Protein AF-0000000077101038 (afdb_homodimer)

Solvent-accessible surface area (backbone atoms only — not comparable to full-atom values): 27058 Å² total; per-residue (Å²): 85,53,73,65,50,41,46,64,76,31,46,88,77,52,50,71,69,43,50,49,47,49,52,47,40,70,76,37,44,77,60,48,42,72,47,49,66,64,53,49,14,59,76,60,72,48,47,58,65,55,53,41,47,44,29,40,64,58,68,34,95,29,62,68,56,52,32,51,43,43,37,59,64,66,36,65,81,70,68,65,57,69,67,46,57,59,53,50,51,48,23,50,51,52,32,49,54,50,58,72,69,49,81,53,61,65,58,46,54,53,58,74,63,32,74,47,36,35,32,34,33,76,46,74,67,31,37,52,35,35,54,50,39,37,56,46,34,40,79,68,35,38,71,53,45,78,50,88,49,74,73,51,47,61,59,45,68,72,64,66,45,65,43,17,33,36,38,39,30,33,64,72,27,69,53,65,68,59,44,49,50,48,51,55,39,46,75,52,46,30,42,32,40,28,42,25,40,66,74,96,31,60,36,48,70,71,26,78,41,63,46,62,33,51,63,60,70,68,40,84,34,59,89,79,51,53,40,64,72,61,49,58,58,39,48,51,45,50,48,51,41,50,47,45,44,44,51,57,50,69,75,101,86,52,74,66,51,41,47,64,76,33,45,89,76,51,49,71,68,43,49,48,46,49,52,46,42,72,75,36,44,78,60,49,42,73,48,48,67,64,54,49,14,59,76,60,72,49,48,57,62,54,53,42,48,43,29,40,64,59,68,34,94,30,62,68,55,52,32,51,44,42,36,58,65,66,34,66,81,71,67,64,57,70,66,44,58,58,52,51,51,47,23,51,51,54,32,52,53,51,57,74,69,49,81,53,60,65,57,47,54,50,59,73,63,32,73,47,36,36,30,35,32,77,45,75,67,30,35,52,37,35,53,49,40,38,55,46,33,40,80,68,35,38,71,54,45,79,49,89,47,73,74,52,48,62,58,46,69,72,64,64,44,65,43,17,34,36,38,40,31,32,64,72,28,68,53,65,68,60,42,52,49,49,51,54,38,46,75,51,47,29,42,31,38,28,41,26,41,65,73,95,33,61,35,49,69,71,24,77,42,63,45,63,34,51,61,59,71,66,40,82,33,57,89,78,50,54,40,63,71,61,49,58,58,39,47,53,44,52,48,51,41,50,46,43,45,45,52,55,50,69,75,100

Nearest PDB structures (foldseek):
  7en6-assembly1_A  TM=7.194E-01  e=6.329E-10  Escherichia coli
  7en6-assembly1_C  TM=7.301E-01  e=1.647E-09  Escherichia coli
  7en6-assembly1_D  TM=6.582E-01  e=4.286E-09  Escherichia coli
  3fxa-assembly1_D  TM=6.977E-01  e=1.478E-08  Listeria monocytogenes serotype 4b str. F2365
  2xhz-assembly1_B  TM=7.958E-01  e=2.327E-07  Escherichia coli

Radius of gyration: 24.0 Å; Cα contacts (8 Å, |Δi|>4): 777; chains: 2; bounding box: 49×68×60 Å

Organism: Anaerostipes caccae (strain DSM 14662 / CCUG 47493 / JCM 13470 / NCIMB 13811 / L1-92) (NCBI:txid411490)

Sequence (504 aa):
MRLETLIEENYDKLNENDLSIWNFILRHKKECQTMSIQELAKQCHVSHTTVSRFTHKLGMEGYGELKIFLKWDSREEESFDVREIERVYQDYIKTLDMMKDRDCSDVSEMLSRAGSIYVYGTGAVQKNAARELKKNLLFLDYLCNLIEGREEIKMVLEIVKEGDVFFLFSLSGENAFVNELAGRLKAKGVKIISVTKVGNNELSRLSDISLQFYAHPVLKGRFNSDVYMTAQFFVINEFLLLKGLEYGTSEEMRLETLIEENYDKLNENDLSIWNFILRHKKECQTMSIQELAKQCHVSHTTVSRFTHKLGMEGYGELKIFLKWDSREEESFDVREIERVYQDYIKTLDMMKDRDCSDVSEMLSRAGSIYVYGTGAVQKNAARELKKNLLFLDYLCNLIEGREEIKMVLEIVKEGDVFFLFSLSGENAFVNELAGRLKAKGVKIISVTKVGNNELSRLSDISLQFYAHPVLKGRFNSDVYMTAQFFVINEFLLLKGLEYGTSEE

Foldseek 3Di:
DAPVVLCVVLVVVDDPLLVLLVVVCVVPLVVLLPDDLCRSCVVSVHDSVSSQVSCVSSVHNGPVVVSVNSQVNPPDPPDQDPCLVVVVVVLLVVLLVCLVPDQCVVVLVLQVQAPAAEEEEDDDVRLVLRVVLQVLVVLLVHHYHYDNDPVVLVVCLVPDAASHEYEYEDAQLADPSVLVSLVSCVVRNYAYEYEYADDDHSNCVSHPHYHHTHKDFSDDTPPRPGDIDDCVSNVSSVSSSVSSVVSVVVVD/DAPVVLCVVLVVVDDPLLVLLVVVCVVPLVVLLPDDLCRSCVVSVHDSVSSQVSCVSSVHNGPVVVSVNSQVNPPDPPDQDPCLVVVVVVLLVVLLVCLVPDQCVVVLVLQVQAPAAEEEEDDDVRLVLRVVLQVLVVLLVHHYHYDNDPVVLVVCLVPDAASHEYEYEDAQQADPSVLVSLVSCVVRNYAYEYEYADDDHSNCVSHPHYHHTHKDFSDDTPPRPGDIDDCVSNVSSVSSSVSSVVSVVVVD

pLDDT: mean 91.44, std 10.3, range [51.22, 98.94]

InterPro domains:
  IPR000281 Helix-turn-helix protein RpiR [PF01418] (1-74)
  IPR000281 Helix-turn-helix protein RpiR [PS51071] (1-77)
  IPR001347 SIS domain [PF01380] (110-214)
  IPR001347 SIS domain [PS51464] (107-250)
  IPR009057 Homedomain-like superfamily [SSF46689] (1-76)
  IPR035472 RpiR-like, SIS domain [cd05013] (106-237)
  IPR036388 Winged helix-like DNA-binding domain superfamily [G3DSA:1.10.10.10] (2-78)
  IPR046348 SIS domain superfamily [SSF53697] (83-241)
  IPR047640 HTH-type transcriptional regulator RpiR-like [PTHR30514] (1-227)

Secondary structure (DSSP, 8-state):
--HHHHHHHTGGG--HHHHHHHHHHHHSHHHHTT--HHHHHHHHT--HHHHHHHHHHTT-SSHHHHHHHHHHHTS------THHHHHHHHHHHHHHHHHHH---HHHHHHHHT-S-EEEEESSHHHHHHHHHHHHHHHTTT---EEE-SHHHHHHHHHH--TT-EEEEE-SSS--HHHHHHHHHHHHTT-EEEEEEESS--HHHHH-SEEEEE---EEE--TTS--EE--THHHHHHHHHHHHHHHHHHHH-/--HHHHHHHTGGG--HHHHHHHHHHHHSHHHHTT--HHHHHHHHT--HHHHHHHHHHTT-SSHHHHHHHHHHHTS------THHHHHHHHHHHHHHHHHHH---HHHHHHHHT-S-EEEEESSHHHHHHHHHHHHHHHTTT---EEE-SHHHHHHHHHH--TT-EEEEE-SSS--HHHHHHHHHHHHTT-EEEEEEESS--HHHHH-SEEEEE---EEE--TTS--EE--THHHHHHHHHHHHHHHHHHHH-

Structure (mmCIF, N/CA/C/O backbone):
data_AF-0000000077101038-model_v1
#
loop_
_entity.id
_entity.type
_entity.pdbx_description
1 polymer 'Transcriptional regulator GlvR'
#
loop_
_atom_site.group_PDB
_atom_site.id
_atom_site.type_symbol
_atom_site.label_atom_id
_atom_site.label_alt_id
_atom_site.label_comp_id
_atom_site.label_asym_id
_atom_site.label_entity_id
_atom_site.label_seq_id
_atom_site.pdbx_PDB_ins_code
_atom_site.Cartn_x
_atom_site.Cartn_y
_atom_site.Cartn_z
_atom_site.occupancy
_atom_site.B_iso_or_equiv
_atom_site.auth_seq_id
_atom_site.auth_comp_id
_atom_site.auth_asym_id
_atom_site.auth_atom_id
_atom_site.pdbx_PDB_model_num
ATOM 1 N N . MET A 1 1 ? -2.064 21.969 10.656 1 53.03 1 MET A N 1
ATOM 2 C CA . MET A 1 1 ? -2.559 23.156 9.961 1 53.03 1 MET A CA 1
ATOM 3 C C . MET A 1 1 ? -4.078 23.109 9.82 1 53.03 1 MET A C 1
ATOM 5 O O . MET A 1 1 ? -4.641 22.078 9.453 1 53.03 1 MET A O 1
ATOM 9 N N . ARG A 1 2 ? -4.75 24.047 10.539 1 65.31 2 ARG A N 1
ATOM 10 C CA . ARG A 1 2 ? -6.195 24.25 10.477 1 65.31 2 ARG A CA 1
ATOM 11 C C . ARG A 1 2 ? -6.609 24.844 9.133 1 65.31 2 ARG A C 1
ATOM 13 O O . ARG A 1 2 ? -5.82 25.531 8.484 1 65.31 2 ARG A O 1
ATOM 20 N N . LEU A 1 3 ? -7.637 24.266 8.57 1 76.94 3 LEU A N 1
ATOM 21 C CA . LEU A 1 3 ? -8.148 24.781 7.305 1 76.94 3 LEU A CA 1
ATOM 22 C C . LEU A 1 3 ? -8.094 26.297 7.277 1 76.94 3 LEU A C 1
ATOM 24 O O . LEU A 1 3 ? -7.793 26.891 6.242 1 76.94 3 LEU A O 1
ATOM 28 N N . GLU A 1 4 ? -8.25 26.875 8.453 1 79.19 4 GLU A N 1
ATOM 29 C CA . GLU A 1 4 ? -8.188 28.328 8.57 1 79.19 4 GLU A CA 1
ATOM 30 C C . GLU A 1 4 ? -6.781 28.844 8.273 1 79.19 4 GLU A C 1
ATOM 32 O O . GLU A 1 4 ? -6.621 29.891 7.641 1 79.19 4 GLU A O 1
ATOM 37 N N . THR A 1 5 ? -5.828 28.094 8.727 1 79.88 5 THR A N 1
ATOM 38 C CA . THR A 1 5 ? -4.445 28.469 8.469 1 79.88 5 THR A CA 1
ATOM 39 C C . THR A 1 5 ? -4.125 28.406 6.98 1 79.88 5 THR A C 1
ATOM 41 O O . THR A 1 5 ? -3.422 29.266 6.449 1 79.88 5 THR A O 1
ATOM 44 N N . LEU A 1 6 ? -4.645 27.406 6.344 1 84.31 6 LEU A N 1
ATOM 45 C CA . LEU A 1 6 ? -4.434 27.25 4.91 1 84.31 6 LEU A CA 1
ATOM 46 C C . LEU A 1 6 ? -5.051 28.406 4.145 1 84.31 6 LEU A C 1
ATOM 48 O O . LEU A 1 6 ? -4.461 28.906 3.184 1 84.31 6 LEU A O 1
ATOM 52 N N . ILE A 1 7 ? -6.184 28.828 4.57 1 86.25 7 ILE A N 1
ATOM 53 C CA . ILE A 1 7 ? -6.875 29.938 3.938 1 86.25 7 ILE A CA 1
ATOM 54 C C . ILE A 1 7 ? -6.059 31.219 4.109 1 86.25 7 ILE A C 1
ATOM 56 O O . ILE A 1 7 ? -5.855 31.969 3.15 1 86.25 7 ILE A O 1
ATOM 60 N N . GLU A 1 8 ? -5.609 31.391 5.277 1 86.31 8 GLU A N 1
ATOM 61 C CA . GLU A 1 8 ? -4.828 32.594 5.578 1 86.31 8 GLU A CA 1
ATOM 62 C C . GLU A 1 8 ? -3.543 32.625 4.758 1 86.31 8 GLU A C 1
ATOM 64 O O . GLU A 1 8 ? -3.178 33.688 4.219 1 86.31 8 GLU A O 1
ATOM 69 N N . GLU A 1 9 ? -2.926 31.531 4.637 1 84.62 9 GLU A N 1
ATOM 70 C CA . GLU A 1 9 ? -1.641 31.438 3.953 1 84.62 9 GLU A CA 1
ATOM 71 C C . GLU A 1 9 ? -1.802 31.625 2.447 1 84.62 9 GLU A C 1
ATOM 73 O O . GLU A 1 9 ? -0.856 32 1.761 1 84.62 9 GLU A O 1
ATOM 78 N N . ASN A 1 10 ? -3 31.312 1.952 1 89.94 10 ASN A N 1
ATOM 79 C CA . ASN A 1 10 ? -3.221 31.375 0.511 1 89.94 10 ASN A CA 1
ATOM 80 C C . ASN A 1 10 ? -4.258 32.438 0.151 1 89.94 10 ASN A C 1
ATOM 82 O O . ASN A 1 10 ? -4.848 32.375 -0.93 1 89.94 10 ASN A O 1
ATOM 86 N N . TYR A 1 11 ? -4.434 33.344 1.011 1 90.25 11 TYR A N 1
ATOM 87 C CA . TYR A 1 11 ? -5.516 34.312 0.876 1 90.25 11 TYR A CA 1
ATOM 88 C C . TYR A 1 11 ? -5.367 35.125 -0.405 1 90.25 11 TYR A C 1
ATOM 90 O O . TYR A 1 11 ? -6.359 35.438 -1.08 1 90.25 11 TYR A O 1
ATOM 98 N N . ASP A 1 12 ? -4.195 35.438 -0.786 1 92 12 ASP A N 1
ATOM 99 C CA . ASP A 1 12 ? -3.914 36.281 -1.932 1 92 12 ASP A CA 1
ATOM 100 C C . ASP A 1 12 ? -4.293 35.594 -3.24 1 92 12 ASP A C 1
ATOM 102 O O . ASP A 1 12 ? -4.48 36.25 -4.266 1 92 12 ASP A O 1
ATOM 106 N N . LYS A 1 13 ? -4.363 34.312 -3.18 1 93.19 13 LYS A N 1
ATOM 107 C CA . LYS A 1 13 ? -4.672 33.531 -4.375 1 93.19 13 LYS A CA 1
ATOM 108 C C . LYS A 1 13 ? -6.18 33.344 -4.535 1 93.19 13 LYS A C 1
ATOM 110 O O . LYS A 1 13 ? -6.648 32.906 -5.582 1 93.19 13 LYS A O 1
ATOM 115 N N . LEU A 1 14 ? -6.949 33.75 -3.561 1 95.06 14 LEU A N 1
ATOM 116 C CA . LEU A 1 14 ? -8.367 33.406 -3.535 1 95.06 14 LEU A CA 1
ATOM 117 C C . LEU A 1 14 ? -9.203 34.531 -4.137 1 95.06 14 LEU A C 1
ATOM 119 O O . LEU A 1 14 ? -8.938 35.719 -3.893 1 95.06 14 LEU A O 1
ATOM 123 N N . ASN A 1 15 ? -10.094 34.156 -4.945 1 95.31 15 ASN A N 1
ATOM 124 C CA . ASN A 1 15 ? -11.031 35.125 -5.512 1 95.31 15 ASN A CA 1
ATOM 125 C C . ASN A 1 15 ? -12.367 35.094 -4.785 1 95.31 15 ASN A C 1
ATOM 127 O O . ASN A 1 15 ? -12.508 34.438 -3.746 1 95.31 15 ASN A O 1
ATOM 131 N N . GLU A 1 16 ? -13.328 35.812 -5.352 1 93.75 16 GLU A N 1
ATOM 132 C CA . GLU A 1 16 ? -14.617 35.969 -4.688 1 93.75 16 GLU A CA 1
ATOM 133 C C . GLU A 1 16 ? -15.336 34.625 -4.566 1 93.75 16 GLU A C 1
ATOM 135 O O . GLU A 1 16 ? -15.953 34.344 -3.539 1 93.75 16 GLU A O 1
ATOM 140 N N . ASN A 1 17 ? -15.273 33.875 -5.594 1 94.88 17 ASN A N 1
ATOM 141 C CA . ASN A 1 17 ? -15.891 32.562 -5.562 1 94.88 17 ASN A CA 1
ATOM 142 C C . ASN A 1 17 ? -15.25 31.656 -4.504 1 94.88 17 ASN A C 1
ATOM 144 O O . ASN A 1 17 ? -15.953 30.938 -3.787 1 94.88 17 ASN A O 1
ATOM 148 N N . ASP A 1 18 ? -13.922 31.719 -4.41 1 95.81 18 ASP A N 1
ATOM 149 C CA . ASP A 1 18 ? -13.195 30.938 -3.414 1 95.81 18 ASP A CA 1
ATOM 150 C C . ASP A 1 18 ? -13.641 31.297 -1.999 1 95.81 18 ASP A C 1
ATOM 152 O O . ASP A 1 18 ? -13.859 30.422 -1.163 1 95.81 18 ASP A O 1
ATOM 156 N N . LEU A 1 19 ? -13.789 32.594 -1.82 1 94.06 19 LEU A N 1
ATOM 157 C CA . LEU A 1 19 ? -14.172 33.094 -0.499 1 94.06 19 LEU A CA 1
ATOM 158 C C . LEU A 1 19 ? -15.602 32.688 -0.163 1 94.06 19 LEU A C 1
ATOM 160 O O . LEU A 1 19 ? -15.922 32.438 0.999 1 94.06 19 LEU A O 1
ATOM 164 N N . SER A 1 20 ? -16.375 32.625 -1.16 1 94.56 20 SER A N 1
ATOM 165 C CA . SER A 1 20 ? -17.734 32.156 -0.955 1 94.56 20 SER A CA 1
ATOM 166 C C . SER A 1 20 ? -17.766 30.688 -0.521 1 94.56 20 SER A C 1
ATOM 168 O O . SER A 1 20 ? -18.516 30.312 0.385 1 94.56 20 SER A O 1
ATOM 170 N N . ILE A 1 21 ? -17 29.844 -1.122 1 95.81 21 ILE A N 1
ATOM 171 C CA . ILE A 1 21 ? -16.875 28.422 -0.763 1 95.81 21 ILE A CA 1
ATOM 172 C C . ILE A 1 21 ? -16.391 28.297 0.676 1 95.81 21 ILE A C 1
ATOM 174 O O . ILE A 1 21 ? -16.969 27.562 1.475 1 95.81 21 ILE A O 1
ATOM 178 N N . TRP A 1 22 ? -15.398 29.141 0.94 1 92.69 22 TRP A N 1
ATOM 179 C CA . TRP A 1 22 ? -14.797 29.109 2.271 1 92.69 22 TRP A CA 1
ATOM 180 C C . TRP A 1 22 ? -15.82 29.516 3.332 1 92.69 22 TRP A C 1
ATOM 182 O O . TRP A 1 22 ? -15.93 28.875 4.375 1 92.69 22 TRP A O 1
ATOM 192 N N . ASN A 1 23 ? -16.547 30.516 3.072 1 93.06 23 ASN A N 1
ATOM 193 C CA . ASN A 1 23 ? -17.562 31 4.008 1 93.06 23 ASN A CA 1
ATOM 194 C C . ASN A 1 23 ? -18.656 29.969 4.238 1 93.06 23 ASN A C 1
ATOM 196 O O . ASN A 1 23 ? -19.125 29.797 5.363 1 93.06 23 ASN A O 1
ATOM 200 N N . PHE A 1 24 ? -18.984 29.375 3.223 1 95 24 PHE A N 1
ATOM 201 C CA . PHE A 1 24 ? -19.984 28.312 3.357 1 95 24 PHE A CA 1
ATOM 202 C C . PHE A 1 24 ? -19.453 27.172 4.227 1 95 24 PHE A C 1
ATOM 204 O O . PHE A 1 24 ? -20.141 26.719 5.137 1 95 24 PHE A O 1
ATOM 211 N N . ILE A 1 25 ? -18.234 26.734 3.924 1 91.81 25 ILE A N 1
ATOM 212 C CA . ILE A 1 25 ? -17.625 25.641 4.672 1 91.81 25 ILE A CA 1
ATOM 213 C C . ILE A 1 25 ? -17.531 26.016 6.152 1 91.81 25 ILE A C 1
ATOM 215 O O . ILE A 1 25 ? -17.828 25.188 7.023 1 91.81 25 ILE A O 1
ATOM 219 N N . LEU A 1 26 ? -17.25 27.297 6.387 1 87 26 LEU A N 1
ATOM 220 C CA . LEU A 1 26 ? -17.109 27.766 7.758 1 87 26 LEU A CA 1
ATOM 221 C C . LEU A 1 26 ? -18.422 27.703 8.508 1 87 26 LEU A C 1
ATOM 223 O O . LEU A 1 26 ? -18.453 27.375 9.703 1 87 26 LEU A O 1
ATOM 227 N N . ARG A 1 27 ? -19.438 27.938 7.816 1 89.25 27 ARG A N 1
ATOM 228 C CA . ARG A 1 27 ? -20.766 28 8.438 1 89.25 27 ARG A CA 1
ATOM 229 C C . ARG A 1 27 ? -21.406 26.625 8.5 1 89.25 27 ARG A C 1
ATOM 231 O O . ARG A 1 27 ? -22.312 26.391 9.297 1 89.25 27 ARG A O 1
ATOM 238 N N . HIS A 1 28 ? -20.969 25.75 7.648 1 89.75 28 HIS A N 1
ATOM 239 C CA . HIS A 1 28 ? -21.578 24.438 7.543 1 89.75 28 HIS A CA 1
ATOM 240 C C . HIS A 1 28 ? -20.547 23.328 7.617 1 89.75 28 HIS A C 1
ATOM 242 O O . HIS A 1 28 ? -20.547 22.406 6.793 1 89.75 28 HIS A O 1
ATOM 248 N N . LYS A 1 29 ? -19.594 23.406 8.516 1 81.44 29 LYS A N 1
ATOM 249 C CA . LYS A 1 29 ? -18.453 22.516 8.617 1 81.44 29 LYS A CA 1
ATOM 250 C C . LYS A 1 29 ? -18.906 21.062 8.75 1 81.44 29 LYS A C 1
ATOM 252 O O . LYS A 1 29 ? -18.391 20.172 8.062 1 81.44 29 LYS A O 1
ATOM 257 N N . LYS A 1 30 ? -19.891 20.844 9.586 1 79.38 30 LYS A N 1
ATOM 258 C CA . LYS A 1 30 ? -20.359 19.484 9.859 1 79.38 30 LYS A CA 1
ATOM 259 C C . LYS A 1 30 ? -20.969 18.859 8.602 1 79.38 30 LYS A C 1
ATOM 261 O O . LYS A 1 30 ? -20.656 17.703 8.273 1 79.38 30 LYS A O 1
ATOM 266 N N . GLU A 1 31 ? -21.734 19.594 7.934 1 87.19 31 GLU A N 1
ATOM 267 C CA . GLU A 1 31 ? -22.391 19.094 6.727 1 87.19 31 GLU A CA 1
ATOM 268 C C . GLU A 1 31 ? -21.375 18.844 5.617 1 87.19 31 GLU A C 1
ATOM 270 O O . GLU A 1 31 ? -21.5 17.859 4.871 1 87.19 31 GLU A O 1
ATOM 275 N N . CYS A 1 32 ? -20.406 19.688 5.555 1 88.38 32 CYS A N 1
ATOM 276 C CA . CYS A 1 32 ? -19.438 19.625 4.461 1 88.38 32 CYS A CA 1
ATOM 277 C C . CYS A 1 32 ? -18.562 18.391 4.574 1 88.38 32 CYS A C 1
ATOM 279 O O . CYS A 1 32 ? -17.953 17.953 3.59 1 88.38 32 CYS A O 1
ATOM 281 N N . GLN A 1 33 ? -18.516 17.812 5.699 1 81.81 33 GLN A N 1
ATOM 282 C CA . GLN A 1 33 ? -17.688 16.625 5.922 1 81.81 33 GLN A CA 1
ATOM 283 C C . GLN A 1 33 ? -18.203 15.453 5.102 1 81.81 33 GLN A C 1
ATOM 285 O O . GLN A 1 33 ? -17.422 14.57 4.719 1 81.81 33 GLN A O 1
ATOM 290 N N . THR A 1 34 ? -19.484 15.484 4.797 1 83.06 34 THR A N 1
ATOM 291 C CA . THR A 1 34 ? -20.078 14.336 4.121 1 83.06 34 THR A CA 1
ATOM 292 C C . THR A 1 34 ? -20.562 14.719 2.729 1 83.06 34 THR A C 1
ATOM 294 O O . THR A 1 34 ? -21.031 13.867 1.969 1 83.06 34 THR A O 1
ATOM 297 N N . MET A 1 35 ? -20.406 15.883 2.395 1 89.5 35 MET A N 1
ATOM 298 C CA . MET A 1 35 ? -20.906 16.344 1.104 1 89.5 35 MET A CA 1
ATOM 299 C C . MET A 1 35 ? -20 15.883 -0.031 1 89.5 35 MET A C 1
ATOM 301 O O . MET A 1 35 ? -18.781 15.906 0.101 1 89.5 35 MET A O 1
ATOM 305 N N . SER A 1 36 ? -20.656 15.445 -1.083 1 91.38 36 SER A N 1
ATOM 306 C CA . SER A 1 36 ? -19.891 15.25 -2.314 1 91.38 36 SER A CA 1
ATOM 307 C C . SER A 1 36 ? -19.484 16.594 -2.924 1 91.38 36 SER A C 1
ATOM 309 O O . SER A 1 36 ? -20 17.641 -2.535 1 91.38 36 SER A O 1
ATOM 311 N N . ILE A 1 37 ? -18.531 16.469 -3.844 1 93.44 37 ILE A N 1
ATOM 312 C CA . ILE A 1 37 ? -18.094 17.688 -4.508 1 93.44 37 ILE A CA 1
ATOM 313 C C . ILE A 1 37 ? -19.266 18.328 -5.25 1 93.44 37 ILE A C 1
ATOM 315 O O . ILE A 1 37 ? -19.375 19.547 -5.32 1 93.44 37 ILE A O 1
ATOM 319 N N . GLN A 1 38 ? -20.172 17.484 -5.758 1 94 38 GLN A N 1
ATOM 320 C CA . GLN A 1 38 ? -21.359 17.969 -6.461 1 94 38 GLN A CA 1
ATOM 321 C C . GLN A 1 38 ? -22.297 18.719 -5.52 1 94 38 GLN A C 1
ATOM 323 O O . GLN A 1 38 ? -22.812 19.781 -5.867 1 94 38 GLN A O 1
ATOM 328 N N . GLU A 1 39 ? -22.469 18.203 -4.379 1 95.25 39 GLU A N 1
ATOM 329 C CA . GLU A 1 39 ? -23.359 18.812 -3.395 1 95.25 39 GLU A CA 1
ATOM 330 C C . GLU A 1 39 ? -22.797 20.156 -2.918 1 95.25 39 GLU A C 1
ATOM 332 O O . GLU A 1 39 ? -23.531 21.141 -2.811 1 95.25 39 GLU A O 1
ATOM 337 N N . LEU A 1 40 ? -21.531 20.156 -2.65 1 95.75 40 LEU A N 1
ATOM 338 C CA . LEU A 1 40 ? -20.906 21.406 -2.211 1 95.75 40 LEU A CA 1
ATOM 339 C C . LEU A 1 40 ? -21.016 22.469 -3.293 1 95.75 40 LEU A C 1
ATOM 341 O O . LEU A 1 40 ? -21.328 23.625 -3 1 95.75 40 LEU A O 1
ATOM 345 N N . ALA A 1 41 ? -20.719 22.062 -4.527 1 96.31 41 ALA A N 1
ATOM 346 C CA . ALA A 1 41 ? -20.812 22.969 -5.66 1 96.31 41 ALA A CA 1
ATOM 347 C C . ALA A 1 41 ? -22.219 23.562 -5.77 1 96.31 41 ALA A C 1
ATOM 349 O O . ALA A 1 41 ? -22.375 24.766 -5.965 1 96.31 41 ALA A O 1
ATOM 350 N N . LYS A 1 42 ? -23.172 22.734 -5.633 1 96.19 42 LYS A N 1
ATOM 351 C CA . LYS A 1 42 ? -24.562 23.156 -5.715 1 96.19 42 LYS A CA 1
ATOM 352 C C . LYS A 1 42 ? -24.906 24.156 -4.605 1 96.19 42 LYS A C 1
ATOM 354 O O . LYS A 1 42 ? -25.531 25.188 -4.855 1 96.19 42 LYS A O 1
ATOM 359 N N . GLN A 1 43 ? -24.469 23.891 -3.424 1 95.25 43 GLN A N 1
ATOM 360 C CA . GLN A 1 43 ? -24.75 24.734 -2.271 1 95.25 43 GLN A CA 1
ATOM 361 C C . GLN A 1 43 ? -24.078 26.094 -2.398 1 95.25 43 GLN A C 1
ATOM 363 O O . GLN A 1 43 ? -24.609 27.109 -1.94 1 95.25 43 GLN A O 1
ATOM 368 N N . CYS A 1 44 ? -22.969 26.078 -2.994 1 96 44 CYS A N 1
ATOM 369 C CA . CYS A 1 44 ? -22.203 27.312 -3.139 1 96 44 CYS A CA 1
ATOM 370 C C . CYS A 1 44 ? -22.531 28 -4.461 1 96 44 CYS A C 1
ATOM 372 O O . CYS A 1 44 ? -21.984 29.078 -4.758 1 96 44 CYS A O 1
ATOM 374 N N . HIS A 1 45 ? -23.297 27.391 -5.297 1 95.56 45 HIS A N 1
ATOM 375 C CA . HIS A 1 45 ? -23.719 27.922 -6.594 1 95.56 45 HIS A CA 1
ATOM 376 C C . HIS A 1 45 ? -22.516 28.156 -7.504 1 95.56 45 HIS A C 1
ATOM 378 O O . HIS A 1 45 ? -22.375 29.219 -8.094 1 95.56 45 HIS A O 1
ATOM 384 N N . VAL A 1 46 ? -21.672 27.172 -7.484 1 96.25 46 VAL A N 1
ATOM 385 C CA . VAL A 1 46 ? -20.5 27.188 -8.367 1 96.25 46 VAL A CA 1
ATOM 386 C C . VAL A 1 46 ? -20.391 25.844 -9.078 1 96.25 46 VAL A C 1
ATOM 388 O O . VAL A 1 46 ? -21.172 24.922 -8.812 1 96.25 46 VAL A O 1
ATOM 391 N N . SER A 1 47 ? -19.516 25.75 -9.984 1 93.56 47 SER A N 1
ATOM 392 C CA . SER A 1 47 ? -19.281 24.5 -10.695 1 93.56 47 SER A CA 1
ATOM 393 C C . SER A 1 47 ? -18.375 23.562 -9.898 1 93.56 47 SER A C 1
ATOM 395 O O . SER A 1 47 ? -17.656 24.016 -9 1 93.56 47 SER A O 1
ATOM 397 N N . HIS A 1 48 ? -18.375 22.266 -10.305 1 93.69 48 HIS A N 1
ATOM 398 C CA . HIS A 1 48 ? -17.438 21.297 -9.734 1 93.69 48 HIS A CA 1
ATOM 399 C C . HIS A 1 48 ? -15.992 21.703 -9.992 1 93.69 48 HIS A C 1
ATOM 401 O O . HIS A 1 48 ? -15.133 21.516 -9.125 1 93.69 48 HIS A O 1
ATOM 407 N N . THR A 1 49 ? -15.828 22.312 -11.125 1 93.75 49 THR A N 1
ATOM 408 C CA . THR A 1 49 ? -14.492 22.766 -11.5 1 93.75 49 THR A CA 1
ATOM 409 C C . THR A 1 49 ? -14.016 23.875 -10.57 1 93.75 49 THR A C 1
ATOM 411 O O . THR A 1 49 ? -12.844 23.891 -10.172 1 93.75 49 THR A O 1
ATOM 414 N N . THR A 1 50 ? -14.906 24.703 -10.227 1 94.88 50 THR A N 1
ATOM 415 C CA . THR A 1 50 ? -14.578 25.812 -9.336 1 94.88 50 THR A CA 1
ATOM 416 C C . THR A 1 50 ? -14.188 25.297 -7.953 1 94.88 50 THR A C 1
ATOM 418 O O . THR A 1 50 ? -13.219 25.781 -7.355 1 94.88 50 THR A O 1
ATOM 421 N N . VAL A 1 51 ? -14.867 24.297 -7.441 1 96.06 51 VAL A N 1
ATOM 422 C CA . VAL A 1 51 ? -14.531 23.703 -6.152 1 96.06 51 VAL A CA 1
ATOM 423 C C . VAL A 1 51 ? -13.156 23.047 -6.23 1 96.06 51 VAL A C 1
ATOM 425 O O . VAL A 1 51 ? -12.352 23.172 -5.309 1 96.06 51 VAL A O 1
ATOM 428 N N . SER A 1 52 ? -12.93 22.406 -7.344 1 94.62 52 SER A N 1
ATOM 429 C CA . SER A 1 52 ? -11.641 21.75 -7.539 1 94.62 52 SER A CA 1
ATOM 430 C C . SER A 1 52 ? -10.5 22.766 -7.551 1 94.62 52 SER A C 1
ATOM 432 O O . SER A 1 52 ? -9.453 22.531 -6.945 1 94.62 52 SER A O 1
ATOM 434 N N . ARG A 1 53 ? -10.719 23.797 -8.219 1 93.94 53 ARG A N 1
ATOM 435 C CA . ARG A 1 53 ? -9.711 24.859 -8.281 1 93.94 53 ARG A CA 1
ATOM 436 C C . ARG A 1 53 ? -9.469 25.469 -6.902 1 93.94 53 ARG A C 1
ATOM 438 O O . ARG A 1 53 ? -8.328 25.781 -6.547 1 93.94 53 ARG A O 1
ATOM 445 N N . PHE A 1 54 ? -10.562 25.688 -6.184 1 94.81 54 PHE A N 1
ATOM 446 C CA . PHE A 1 54 ? -10.453 26.188 -4.816 1 94.81 54 PHE A CA 1
ATOM 447 C C . PHE A 1 54 ? -9.547 25.297 -3.984 1 94.81 54 PHE A C 1
ATOM 449 O O . PHE A 1 54 ? -8.625 25.781 -3.32 1 94.81 54 PHE A O 1
ATOM 456 N N . THR A 1 55 ? -9.742 23.953 -4.055 1 93.31 55 THR A N 1
ATOM 457 C CA . THR A 1 55 ? -8.938 23.016 -3.287 1 93.31 55 THR A CA 1
ATOM 458 C C . THR A 1 55 ? -7.48 23.078 -3.725 1 93.31 55 THR A C 1
ATOM 460 O O . THR A 1 55 ? -6.574 23.031 -2.891 1 93.31 55 THR A O 1
ATOM 463 N N . HIS A 1 56 ? -7.266 23.281 -5.031 1 91.38 56 HIS A N 1
ATOM 464 C CA . HIS A 1 56 ? -5.91 23.344 -5.562 1 91.38 56 HIS A CA 1
ATOM 465 C C . HIS A 1 56 ? -5.188 24.609 -5.109 1 91.38 56 HIS A C 1
ATOM 467 O O . HIS A 1 56 ? -3.988 24.578 -4.828 1 91.38 56 HIS A O 1
ATOM 473 N N . LYS A 1 57 ? -5.957 25.672 -5.016 1 92.06 57 LYS A N 1
ATOM 474 C CA . LYS A 1 57 ? -5.379 26.938 -4.559 1 92.06 57 LYS A CA 1
ATOM 475 C C . LYS A 1 57 ? -4.887 26.828 -3.119 1 92.06 57 LYS A C 1
ATOM 477 O O . LYS A 1 57 ? -3.961 27.531 -2.715 1 92.06 57 LYS A O 1
ATOM 482 N N . LEU A 1 58 ? -5.488 25.922 -2.418 1 89.19 58 LEU A N 1
ATOM 483 C CA . LEU A 1 58 ? -5.113 25.734 -1.023 1 89.19 58 LEU A CA 1
ATOM 484 C C . LEU A 1 58 ? -3.975 24.719 -0.905 1 89.19 58 LEU A C 1
ATOM 486 O O . LEU A 1 58 ? -3.559 24.375 0.204 1 89.19 58 LEU A O 1
ATOM 490 N N . GLY A 1 59 ? -3.516 24.188 -2.041 1 84.94 59 GLY A N 1
ATOM 491 C CA . GLY A 1 59 ? -2.391 23.266 -2.049 1 84.94 59 GLY A CA 1
ATOM 492 C C . GLY A 1 59 ? -2.812 21.812 -1.978 1 84.94 59 GLY A C 1
ATOM 493 O O . GLY A 1 59 ? -1.976 20.922 -1.789 1 84.94 59 GLY A O 1
ATOM 494 N N . MET A 1 60 ? -4.109 21.562 -2.189 1 88.44 60 MET A N 1
ATOM 495 C CA . MET A 1 60 ? -4.621 20.203 -2.115 1 88.44 60 MET A CA 1
ATOM 496 C C . MET A 1 60 ? -4.719 19.578 -3.504 1 88.44 60 MET A C 1
ATOM 498 O O . MET A 1 60 ? -4.844 20.297 -4.5 1 88.44 60 MET A O 1
ATOM 502 N N . GLU A 1 61 ? -4.578 18.281 -3.543 1 82.5 61 GLU A N 1
ATOM 503 C CA . GLU A 1 61 ? -4.629 17.594 -4.832 1 82.5 61 GLU A CA 1
ATOM 504 C C . GLU A 1 61 ? -6.07 17.359 -5.273 1 82.5 61 GLU A C 1
ATOM 506 O O . GLU A 1 61 ? -6.32 17.031 -6.438 1 82.5 61 GLU A O 1
ATOM 511 N N . GLY A 1 62 ? -6.953 17.562 -4.336 1 85.19 62 GLY A N 1
ATOM 512 C CA . GLY A 1 62 ? -8.344 17.344 -4.707 1 85.19 62 GLY A CA 1
ATOM 513 C C . GLY A 1 62 ? -9.305 17.516 -3.547 1 85.19 62 GLY A C 1
ATOM 514 O O . GLY A 1 62 ? -8.883 17.75 -2.414 1 85.19 62 GLY A O 1
ATOM 515 N N . TYR A 1 63 ? -10.594 17.406 -3.939 1 90.12 63 TYR A N 1
ATOM 516 C CA . TYR A 1 63 ? -11.68 17.594 -2.982 1 90.12 63 TYR A CA 1
ATOM 517 C C . TYR A 1 63 ? -11.586 16.578 -1.847 1 90.12 63 TYR A C 1
ATOM 519 O O . TYR A 1 63 ? -11.945 16.891 -0.705 1 90.12 63 TYR A O 1
ATOM 527 N N . GLY A 1 64 ? -11.031 15.398 -2.145 1 85.94 64 GLY A N 1
ATOM 528 C CA . GLY A 1 64 ? -10.898 14.375 -1.125 1 85.94 64 GLY A CA 1
ATOM 529 C C . GLY A 1 64 ? -10.031 14.805 0.043 1 85.94 64 GLY A C 1
ATOM 530 O O . GLY A 1 64 ? -10.344 14.492 1.197 1 85.94 64 GLY A O 1
ATOM 531 N N . GLU A 1 65 ? -8.984 15.469 -0.242 1 86.25 65 GLU A N 1
ATOM 532 C CA . GLU A 1 65 ? -8.102 15.961 0.816 1 86.25 65 GLU A CA 1
ATOM 533 C C . GLU A 1 65 ? -8.805 17 1.676 1 86.25 65 GLU A C 1
ATOM 535 O O . GLU A 1 65 ? -8.617 17.047 2.895 1 86.25 65 GLU A O 1
ATOM 540 N N . LEU A 1 66 ? -9.594 17.844 1.009 1 87.88 66 LEU A N 1
ATOM 541 C CA . LEU A 1 66 ? -10.359 18.828 1.755 1 87.88 66 LEU A CA 1
ATOM 542 C C . LEU A 1 66 ? -11.312 18.156 2.738 1 87.88 66 LEU A C 1
ATOM 544 O O . LEU A 1 66 ? -11.43 18.578 3.889 1 87.88 66 LEU A O 1
ATOM 548 N N . LYS A 1 67 ? -11.891 17.109 2.275 1 84.94 67 LYS A N 1
ATOM 549 C CA . LYS A 1 67 ? -12.828 16.375 3.129 1 84.94 67 LYS A CA 1
ATOM 550 C C . LYS A 1 67 ? -12.117 15.805 4.355 1 84.94 67 LYS A C 1
ATOM 552 O O . LYS A 1 67 ? -12.664 15.836 5.457 1 84.94 67 LYS A O 1
ATOM 557 N N . ILE A 1 68 ? -10.992 15.344 4.176 1 78.38 68 ILE A N 1
ATOM 558 C CA . ILE A 1 68 ? -10.219 14.797 5.285 1 78.38 68 ILE A CA 1
ATOM 559 C C . ILE A 1 68 ? -9.906 15.906 6.293 1 78.38 68 ILE A C 1
ATOM 561 O O . ILE A 1 68 ? -10.078 15.719 7.5 1 78.38 68 ILE A O 1
ATOM 565 N N . PHE A 1 69 ? -9.523 17.016 5.777 1 77.81 69 PHE A N 1
ATOM 566 C CA . PHE A 1 69 ? -9.234 18.141 6.645 1 77.81 69 PHE A CA 1
ATOM 567 C C . PHE A 1 69 ? -10.469 18.562 7.434 1 77.81 69 PHE A C 1
ATOM 569 O O . PHE A 1 69 ? -10.383 18.844 8.633 1 77.81 69 PHE A O 1
ATOM 576 N N . LEU A 1 70 ? -11.555 18.641 6.734 1 78.81 70 LEU A N 1
ATOM 577 C CA . LEU A 1 70 ? -12.797 19.078 7.367 1 78.81 70 LEU A CA 1
ATOM 578 C C . LEU A 1 70 ? -13.227 18.109 8.461 1 78.81 70 LEU A C 1
ATOM 580 O O . LEU A 1 70 ? -13.711 18.531 9.516 1 78.81 70 LEU A O 1
ATOM 584 N N . LYS A 1 71 ? -13.094 16.891 8.195 1 73.94 71 LYS A N 1
ATOM 585 C CA . LYS A 1 71 ? -13.469 15.875 9.164 1 73.94 71 LYS A CA 1
ATOM 586 C C . LYS A 1 71 ? -12.562 15.922 10.391 1 73.94 71 LYS A C 1
ATOM 588 O O . LYS A 1 71 ? -13.016 15.727 11.516 1 73.94 71 LYS A O 1
ATOM 593 N N . TRP A 1 72 ? -11.359 16.219 10.086 1 71.56 72 TRP A N 1
ATOM 594 C CA . TRP A 1 72 ? -10.352 16.188 11.141 1 71.56 72 TRP A CA 1
ATOM 595 C C . TRP A 1 72 ? -10.359 17.484 11.945 1 71.56 72 TRP A C 1
ATOM 597 O O . TRP A 1 72 ? -10.102 17.484 13.148 1 71.56 72 TRP A O 1
ATOM 607 N N . ASP A 1 73 ? -10.672 18.547 11.258 1 64.94 73 ASP A N 1
ATOM 608 C CA . ASP A 1 73 ? -10.719 19.844 11.922 1 64.94 73 ASP A CA 1
ATOM 609 C C . ASP A 1 73 ? -11.844 19.891 12.953 1 64.94 73 ASP A C 1
ATOM 611 O O . ASP A 1 73 ? -11.727 20.578 13.969 1 64.94 73 ASP A O 1
ATOM 615 N N . SER A 1 74 ? -13.031 19.312 12.648 1 59 74 SER A N 1
ATOM 616 C CA . SER A 1 74 ? -14.172 19.406 13.547 1 59 74 SER A CA 1
ATOM 617 C C . SER A 1 74 ? -14 18.5 14.758 1 59 74 SER A C 1
ATOM 619 O O . SER A 1 74 ? -14.875 18.422 15.617 1 59 74 SER A O 1
ATOM 621 N N . ARG A 1 75 ? -12.977 17.672 14.758 1 55.16 75 ARG A N 1
ATOM 622 C CA . ARG A 1 75 ? -12.805 16.781 15.898 1 55.16 75 ARG A CA 1
ATOM 623 C C . ARG A 1 75 ? -12.758 17.562 17.203 1 55.16 75 ARG A C 1
ATOM 625 O O . ARG A 1 75 ? -12.281 18.703 17.234 1 55.16 75 ARG A O 1
ATOM 632 N N . GLU A 1 76 ? -13.836 17.328 17.859 1 51.22 76 GLU A N 1
ATOM 633 C CA . GLU A 1 76 ? -13.664 17.719 19.25 1 51.22 76 GLU A CA 1
ATOM 634 C C . GLU A 1 76 ? -12.273 17.328 19.766 1 51.22 76 GLU A C 1
ATOM 636 O O . GLU A 1 76 ? -11.672 16.375 19.281 1 51.22 76 GLU A O 1
ATOM 641 N N . GLU A 1 77 ? -11.539 18.234 20.188 1 51.81 77 GLU A N 1
ATOM 642 C CA . GLU A 1 77 ? -10.219 18.109 20.797 1 51.81 77 GLU A CA 1
ATOM 643 C C . GLU A 1 77 ? -10.031 16.75 21.453 1 51.81 77 GLU A C 1
ATOM 645 O O . GLU A 1 77 ? -10.023 16.641 22.688 1 51.81 77 GLU A O 1
ATOM 650 N N . GLU A 1 78 ? -10.883 15.75 21.078 1 58.22 78 GLU A N 1
ATOM 651 C CA . GLU A 1 78 ? -10.453 14.648 21.953 1 58.22 78 GLU A CA 1
ATOM 652 C C . GLU A 1 78 ? -8.969 14.359 21.766 1 58.22 78 GLU A C 1
ATOM 654 O O . GLU A 1 78 ? -8.477 14.258 20.641 1 58.22 78 GLU A O 1
ATOM 659 N N . SER A 1 79 ? -8.227 14.641 22.75 1 69.88 79 SER A N 1
ATOM 660 C CA . SER A 1 79 ? -6.785 14.453 22.891 1 69.88 79 SER A CA 1
ATOM 661 C C . SER A 1 79 ? -6.379 13.031 22.547 1 69.88 79 SER A C 1
ATOM 663 O O . SER A 1 79 ? -7.098 12.078 22.844 1 69.88 79 SER A O 1
ATOM 665 N N . PHE A 1 80 ? -5.516 12.875 21.625 1 85.88 80 PHE A N 1
ATOM 666 C CA . PHE A 1 80 ? -4.926 11.578 21.328 1 85.88 80 PHE A CA 1
ATOM 667 C C . PHE A 1 80 ? -4.504 10.867 22.609 1 85.88 80 PHE A C 1
ATOM 669 O O . PHE A 1 80 ? -3.84 11.461 23.469 1 85.88 80 PHE A O 1
ATOM 676 N N . ASP A 1 81 ? -5.098 9.664 22.766 1 90.31 81 ASP A N 1
ATOM 677 C CA . ASP A 1 81 ? -4.691 8.812 23.891 1 90.31 81 ASP A CA 1
ATOM 678 C C . ASP A 1 81 ? -3.381 8.094 23.578 1 90.31 81 ASP A C 1
ATOM 680 O O . ASP A 1 81 ? -3.348 7.176 22.766 1 90.31 81 ASP A O 1
ATOM 684 N N . VAL A 1 82 ? -2.289 8.469 24.266 1 91.44 82 VAL A N 1
ATOM 685 C CA . VAL A 1 82 ? -0.946 7.961 24.016 1 91.44 82 VAL A CA 1
ATOM 686 C C . VAL A 1 82 ? -0.936 6.438 24.156 1 91.44 82 VAL A C 1
ATOM 688 O O . VAL A 1 82 ? -0.075 5.762 23.578 1 91.44 82 VAL A O 1
ATOM 691 N N . ARG A 1 83 ? -1.899 5.887 24.953 1 94.44 83 ARG A N 1
ATOM 692 C CA . ARG A 1 83 ? -1.984 4.441 25.125 1 94.44 83 ARG A CA 1
ATOM 693 C C . ARG A 1 83 ? -2.305 3.742 23.812 1 94.44 83 ARG A C 1
ATOM 695 O O . ARG A 1 83 ? -2.115 2.531 23.688 1 94.44 83 ARG A O 1
ATOM 702 N N . GLU A 1 84 ? -2.777 4.512 22.75 1 95.56 84 GLU A N 1
ATOM 703 C CA . GLU A 1 84 ? -3.105 3.953 21.438 1 95.56 84 GLU A CA 1
ATOM 704 C C . GLU A 1 84 ? -1.864 3.389 20.75 1 95.56 84 GLU A C 1
ATOM 706 O O . GLU A 1 84 ? -1.955 2.43 19.984 1 95.56 84 GLU A O 1
ATOM 711 N N . ILE A 1 85 ? -0.678 3.914 21.062 1 97.5 85 ILE A N 1
ATOM 712 C CA . ILE A 1 85 ? 0.557 3.424 20.453 1 97.5 85 ILE A CA 1
ATOM 713 C C . ILE A 1 85 ? 0.788 1.972 20.875 1 97.5 85 ILE A C 1
ATOM 715 O O . ILE A 1 85 ? 1.048 1.115 20.016 1 97.5 85 ILE A O 1
ATOM 719 N N . GLU A 1 86 ? 0.654 1.721 22.156 1 97.81 86 GLU A N 1
ATOM 720 C CA . GLU A 1 86 ? 0.805 0.36 22.672 1 97.81 86 GLU A CA 1
ATOM 721 C C . GLU A 1 86 ? -0.301 -0.55 22.141 1 97.81 86 GLU A C 1
ATOM 723 O O . GLU A 1 86 ? -0.05 -1.71 21.797 1 97.81 86 GLU A O 1
ATOM 728 N N . ARG A 1 87 ? -1.502 -0.09 22.109 1 97.94 87 ARG A N 1
ATOM 729 C CA . ARG A 1 87 ? -2.627 -0.898 21.656 1 97.94 87 ARG A CA 1
ATOM 730 C C . ARG A 1 87 ? -2.463 -1.283 20.188 1 97.94 87 ARG A C 1
ATOM 732 O O . ARG A 1 87 ? -2.76 -2.416 19.797 1 97.94 87 ARG A O 1
ATOM 739 N N . VAL A 1 88 ? -2.021 -0.331 19.359 1 98.44 88 VAL A N 1
ATOM 740 C CA . VAL A 1 88 ? -1.766 -0.618 17.953 1 98.44 88 VAL A CA 1
ATOM 741 C C . VAL A 1 88 ? -0.637 -1.639 17.828 1 98.44 88 VAL A C 1
ATOM 743 O O . VAL A 1 88 ? -0.717 -2.568 17.031 1 98.44 88 VAL A O 1
ATOM 746 N N . TYR A 1 89 ? 0.46 -1.461 18.625 1 98.62 89 TYR A N 1
ATOM 747 C CA . TYR A 1 89 ? 1.537 -2.441 18.688 1 98.62 89 TYR A CA 1
ATOM 748 C C . TYR A 1 89 ? 0.989 -3.838 18.969 1 98.62 89 TYR A C 1
ATOM 750 O O . TYR A 1 89 ? 1.343 -4.797 18.281 1 98.62 89 TYR A O 1
ATOM 758 N N . GLN A 1 90 ? 0.118 -3.957 19.906 1 98.56 90 GLN A N 1
ATOM 759 C CA . GLN A 1 90 ? -0.456 -5.246 20.281 1 98.56 90 GLN A CA 1
ATOM 760 C C . GLN A 1 90 ? -1.316 -5.812 19.156 1 98.56 90 GLN A C 1
ATOM 762 O O . GLN A 1 90 ? -1.354 -7.027 18.953 1 98.56 90 GLN A O 1
ATOM 767 N N . ASP A 1 91 ? -2.066 -4.961 18.453 1 98.69 91 ASP A N 1
ATOM 768 C CA . ASP A 1 91 ? -2.83 -5.418 17.297 1 98.69 91 ASP A CA 1
ATOM 769 C C . ASP A 1 91 ? -1.921 -6.082 16.266 1 98.69 91 ASP A C 1
ATOM 771 O O . ASP A 1 91 ? -2.264 -7.125 15.711 1 98.69 91 ASP A O 1
ATOM 775 N N . TYR A 1 92 ? -0.765 -5.438 16.016 1 98.75 92 TYR A N 1
ATOM 776 C CA . TYR A 1 92 ? 0.186 -6 15.055 1 98.75 92 TYR A CA 1
ATOM 777 C C . TYR A 1 92 ? 0.721 -7.344 15.547 1 98.75 92 TYR A C 1
ATOM 779 O O . TYR A 1 92 ? 0.784 -8.312 14.781 1 98.75 92 TYR A O 1
ATOM 787 N N . ILE A 1 93 ? 1.096 -7.398 16.859 1 98.62 93 ILE A N 1
ATOM 788 C CA . ILE A 1 93 ? 1.66 -8.617 17.422 1 98.62 93 ILE A CA 1
ATOM 789 C C . ILE A 1 93 ? 0.642 -9.75 17.312 1 98.62 93 ILE A C 1
ATOM 791 O O . ILE A 1 93 ? 0.972 -10.852 16.875 1 98.62 93 ILE A O 1
ATOM 795 N N . LYS A 1 94 ? -0.584 -9.516 17.656 1 98.56 94 LYS A N 1
ATOM 796 C CA . LYS A 1 94 ? -1.638 -10.523 17.594 1 98.56 94 LYS A CA 1
ATOM 797 C C . LYS A 1 94 ? -1.854 -11.008 16.156 1 98.56 94 LYS A C 1
ATOM 799 O O . LYS A 1 94 ? -2.029 -12.203 15.922 1 98.56 94 LYS A O 1
ATOM 804 N N . THR A 1 95 ? -1.865 -10.086 15.219 1 98.75 95 THR A N 1
ATOM 805 C CA . THR A 1 95 ? -2.039 -10.43 13.812 1 98.75 95 THR A CA 1
ATOM 806 C C . THR A 1 95 ? -0.88 -11.289 13.312 1 98.75 95 THR A C 1
ATOM 808 O O . THR A 1 95 ? -1.094 -12.297 12.641 1 98.75 95 THR A O 1
ATOM 811 N N . LEU A 1 96 ? 0.338 -10.867 13.68 1 98.75 96 LEU A N 1
ATOM 812 C CA . LEU A 1 96 ? 1.531 -11.602 13.281 1 98.75 96 LEU A CA 1
ATOM 813 C C . LEU A 1 96 ? 1.519 -13.016 13.859 1 98.75 96 LEU A C 1
ATOM 815 O O . LEU A 1 96 ? 1.81 -13.984 13.148 1 98.75 96 LEU A O 1
ATOM 819 N N . ASP A 1 97 ? 1.174 -13.141 15.141 1 98.31 97 ASP A N 1
ATOM 820 C CA . ASP A 1 97 ? 1.089 -14.438 15.789 1 98.31 97 ASP A CA 1
ATOM 821 C C . ASP A 1 97 ? 0.057 -15.336 15.109 1 98.31 97 ASP A C 1
ATOM 823 O O . ASP A 1 97 ? 0.323 -16.516 14.844 1 98.31 97 ASP A O 1
ATOM 827 N N . MET A 1 98 ? -1.061 -14.758 14.797 1 97.81 98 MET A N 1
ATOM 828 C CA . MET A 1 98 ? -2.143 -15.5 14.148 1 97.81 98 MET A CA 1
ATOM 829 C C . MET A 1 98 ? -1.7 -16.031 12.789 1 97.81 98 MET A C 1
ATOM 831 O O . MET A 1 98 ? -1.902 -17.203 12.484 1 97.81 98 MET A O 1
ATOM 835 N N . MET A 1 99 ? -1.054 -15.234 12.016 1 97.88 99 MET A N 1
ATOM 836 C CA . MET A 1 99 ? -0.673 -15.625 10.664 1 97.88 99 MET A CA 1
ATOM 837 C C . MET A 1 99 ? 0.488 -16.609 10.688 1 97.88 99 MET A C 1
ATOM 839 O O . MET A 1 99 ? 0.532 -17.547 9.891 1 97.88 99 MET A O 1
ATOM 843 N N . LYS A 1 100 ? 1.436 -16.344 11.594 1 97.5 100 LYS A N 1
ATOM 844 C CA . LYS A 1 100 ? 2.57 -17.266 11.719 1 97.5 100 LYS A CA 1
ATOM 845 C C . LYS A 1 100 ? 2.107 -18.672 12.047 1 97.5 100 LYS A C 1
ATOM 847 O O . LYS A 1 100 ? 2.627 -19.641 11.492 1 97.5 100 LYS A O 1
ATOM 852 N N . ASP A 1 101 ? 1.078 -18.781 12.836 1 96.94 101 ASP A N 1
ATOM 853 C CA . ASP A 1 101 ? 0.65 -20.078 13.344 1 96.94 101 ASP A CA 1
ATOM 854 C C . ASP A 1 101 ? -0.469 -20.656 12.492 1 96.94 101 ASP A C 1
ATOM 856 O O . ASP A 1 101 ? -0.821 -21.828 12.641 1 96.94 101 ASP A O 1
ATOM 860 N N . ARG A 1 102 ? -0.97 -19.906 11.586 1 96.56 102 ARG A N 1
ATOM 861 C CA . ARG A 1 102 ? -2.1 -20.359 10.781 1 96.56 102 ARG A CA 1
ATOM 862 C C . ARG A 1 102 ? -1.654 -21.375 9.734 1 96.56 102 ARG A C 1
ATOM 864 O O . ARG A 1 102 ? -0.682 -21.141 9.008 1 96.56 102 ARG A O 1
ATOM 871 N N . ASP A 1 103 ? -2.35 -22.5 9.688 1 96.25 103 ASP A N 1
ATOM 872 C CA . ASP A 1 103 ? -2.201 -23.422 8.555 1 96.25 103 ASP A CA 1
ATOM 873 C C . ASP A 1 103 ? -2.959 -22.906 7.332 1 96.25 103 ASP A C 1
ATOM 875 O O . ASP A 1 103 ? -4.191 -22.891 7.316 1 96.25 103 ASP A O 1
ATOM 879 N N . CYS A 1 104 ? -2.223 -22.547 6.25 1 97.5 104 CYS A N 1
ATOM 880 C CA . CYS A 1 104 ? -2.854 -21.969 5.074 1 97.5 104 CYS A CA 1
ATOM 881 C C . CYS A 1 104 ? -2.963 -22.984 3.949 1 97.5 104 CYS A C 1
ATOM 883 O O . CYS A 1 104 ? -3.064 -22.609 2.777 1 97.5 104 CYS A O 1
ATOM 885 N N . SER A 1 105 ? -2.906 -24.25 4.301 1 97.12 105 SER A N 1
ATOM 886 C CA . SER A 1 105 ? -3.057 -25.281 3.271 1 97.12 105 SER A CA 1
ATOM 887 C C . SER A 1 105 ? -4.41 -25.172 2.576 1 97.12 105 SER A C 1
ATOM 889 O O . SER A 1 105 ? -4.523 -25.453 1.384 1 97.12 105 SER A O 1
ATOM 891 N N . ASP A 1 106 ? -5.379 -24.75 3.309 1 98.19 106 ASP A N 1
ATOM 892 C CA . ASP A 1 106 ? -6.703 -24.578 2.725 1 98.19 106 ASP A CA 1
ATOM 893 C C . ASP A 1 106 ? -6.688 -23.516 1.626 1 98.19 106 ASP A C 1
ATOM 895 O O . ASP A 1 106 ? -7.297 -23.703 0.571 1 98.19 106 ASP A O 1
ATOM 899 N N . VAL A 1 107 ? -5.996 -22.406 1.847 1 98.56 107 VAL A N 1
ATOM 900 C CA . VAL A 1 107 ? -5.863 -21.359 0.851 1 98.56 107 VAL A CA 1
ATOM 901 C C . VAL A 1 107 ? -5.125 -21.891 -0.374 1 98.56 107 VAL A C 1
ATOM 903 O O . VAL A 1 107 ? -5.574 -21.703 -1.508 1 98.56 107 VAL A O 1
ATOM 906 N N . SER A 1 108 ? -4.023 -22.578 -0.119 1 97.5 108 SER A N 1
ATOM 907 C CA . SER A 1 108 ? -3.207 -23.109 -1.205 1 97.5 108 SER A CA 1
ATOM 908 C C . SER A 1 108 ? -3.986 -24.109 -2.041 1 97.5 108 SER A C 1
ATOM 910 O O . SER A 1 108 ? -3.918 -24.094 -3.273 1 97.5 108 SER A O 1
ATOM 912 N N . GLU A 1 109 ? -4.707 -24.969 -1.391 1 97.38 109 GLU A N 1
ATOM 913 C CA . GLU A 1 109 ? -5.512 -25.953 -2.092 1 97.38 109 GLU A CA 1
ATOM 914 C C . GLU A 1 109 ? -6.578 -25.297 -2.957 1 97.38 109 GLU A C 1
ATOM 916 O O . GLU A 1 109 ? -6.797 -25.703 -4.102 1 97.38 109 GLU A O 1
ATOM 921 N N . MET A 1 110 ? -7.195 -24.328 -2.416 1 98.19 110 MET A N 1
ATOM 922 C CA . MET A 1 110 ? -8.227 -23.625 -3.158 1 98.19 110 MET A CA 1
ATOM 923 C C . MET A 1 110 ? -7.641 -22.953 -4.398 1 98.19 110 MET A C 1
ATOM 925 O O . MET A 1 110 ? -8.227 -23.016 -5.48 1 98.19 110 MET A O 1
ATOM 929 N N . LEU A 1 111 ? -6.504 -22.344 -4.238 1 97.62 111 LEU A N 1
ATOM 930 C CA . LEU A 1 111 ? -5.859 -21.641 -5.348 1 97.62 111 LEU A CA 1
ATOM 931 C C . LEU A 1 111 ? -5.387 -22.641 -6.406 1 97.62 111 LEU A C 1
ATOM 933 O O . LEU A 1 111 ? -5.469 -22.359 -7.605 1 97.62 111 LEU A O 1
ATOM 937 N N . SER A 1 112 ? -4.926 -23.781 -5.977 1 94.38 112 SER A N 1
ATOM 938 C CA . SER A 1 112 ? -4.398 -24.781 -6.906 1 94.38 112 SER A CA 1
ATOM 939 C C . SER A 1 112 ? -5.496 -25.312 -7.82 1 94.38 112 SER A C 1
ATOM 941 O O . SER A 1 112 ? -5.219 -25.766 -8.93 1 94.38 112 SER A O 1
ATOM 943 N N . ARG A 1 113 ? -6.672 -25.188 -7.422 1 95.19 113 ARG A N 1
ATOM 944 C CA . ARG A 1 113 ? -7.797 -25.719 -8.18 1 95.19 113 ARG A CA 1
ATOM 945 C C . ARG A 1 113 ? -8.555 -24.609 -8.898 1 95.19 113 ARG A C 1
ATOM 947 O O . ARG A 1 113 ? -9.523 -24.875 -9.609 1 95.19 113 ARG A O 1
ATOM 954 N N . ALA A 1 114 ? -8.109 -23.453 -8.727 1 96.62 114 ALA A N 1
ATOM 955 C CA . ALA A 1 114 ? -8.867 -22.312 -9.227 1 96.62 114 ALA A CA 1
ATOM 956 C C . ALA A 1 114 ? -8.789 -22.219 -10.742 1 96.62 114 ALA A C 1
ATOM 958 O O . ALA A 1 114 ? -7.734 -22.453 -11.336 1 96.62 114 ALA A O 1
ATOM 959 N N . GLY A 1 115 ? -9.984 -21.969 -11.391 1 93.81 115 GLY A N 1
ATOM 960 C CA . GLY A 1 115 ? -9.945 -21.562 -12.789 1 93.81 115 GLY A CA 1
ATOM 961 C C . GLY A 1 115 ? -9.297 -20.203 -13 1 93.81 115 GLY A C 1
ATOM 962 O O . GLY A 1 115 ? -8.195 -20.125 -13.555 1 93.81 115 GLY A O 1
ATOM 963 N N . SER A 1 116 ? -9.945 -19.203 -12.562 1 95.12 116 SER A N 1
ATOM 964 C CA . SER A 1 116 ? -9.422 -17.844 -12.547 1 95.12 116 SER A CA 1
ATOM 965 C C . SER A 1 116 ? -9.414 -17.266 -11.133 1 95.12 116 SER A C 1
ATOM 967 O O . SER A 1 116 ? -10.188 -17.703 -10.281 1 95.12 116 SER A O 1
ATOM 969 N N . ILE A 1 117 ? -8.445 -16.406 -10.961 1 97.62 117 ILE A N 1
ATOM 970 C CA . ILE A 1 117 ? -8.344 -15.742 -9.672 1 97.62 117 ILE A CA 1
ATOM 971 C C . ILE A 1 117 ? -8.547 -14.242 -9.844 1 97.62 117 ILE A C 1
ATOM 973 O O . ILE A 1 117 ? -7.961 -13.625 -10.742 1 97.62 117 ILE A O 1
ATOM 977 N N . TYR A 1 118 ? -9.406 -13.664 -8.969 1 98 118 TYR A N 1
ATOM 978 C CA . TYR A 1 118 ? -9.711 -12.242 -8.977 1 98 118 TYR A CA 1
ATOM 979 C C . TYR A 1 118 ? -9.469 -11.625 -7.609 1 98 118 TYR A C 1
ATOM 981 O O . TYR A 1 118 ? -9.523 -12.32 -6.59 1 98 118 TYR A O 1
ATOM 989 N N . VAL A 1 119 ? -9.188 -10.312 -7.641 1 98.5 119 VAL A N 1
ATOM 990 C CA . VAL A 1 119 ? -9.047 -9.617 -6.367 1 98.5 119 VAL A CA 1
ATOM 991 C C . VAL A 1 119 ? -9.633 -8.211 -6.477 1 98.5 119 VAL A C 1
ATOM 993 O O . VAL A 1 119 ? -9.492 -7.547 -7.508 1 98.5 119 VAL A O 1
ATOM 996 N N . TYR A 1 120 ? -10.336 -7.797 -5.402 1 98.19 120 TYR A N 1
ATOM 997 C CA . TYR A 1 120 ? -10.938 -6.477 -5.316 1 98.19 120 TYR A CA 1
ATOM 998 C C . TYR A 1 120 ? -10.82 -5.91 -3.906 1 98.19 120 TYR A C 1
ATOM 1000 O O . TYR A 1 120 ? -10.984 -6.633 -2.922 1 98.19 120 TYR A O 1
ATOM 1008 N N . GLY A 1 121 ? -10.484 -4.629 -3.799 1 97.81 121 GLY A N 1
ATOM 1009 C CA . GLY A 1 121 ? -10.445 -3.895 -2.543 1 97.81 121 GLY A CA 1
ATOM 1010 C C . GLY A 1 121 ? -11.453 -2.764 -2.48 1 97.81 121 GLY A C 1
ATOM 1011 O O . GLY A 1 121 ? -11.68 -2.07 -3.475 1 97.81 121 GLY A O 1
ATOM 1012 N N . THR A 1 122 ? -12.047 -2.498 -1.306 1 95.38 122 THR A N 1
ATOM 1013 C CA . THR A 1 122 ? -13.188 -1.593 -1.182 1 95.38 122 THR A CA 1
ATOM 1014 C C . THR A 1 122 ? -12.719 -0.153 -1.001 1 95.38 122 THR A C 1
ATOM 1016 O O . THR A 1 122 ? -13.484 0.788 -1.198 1 95.38 122 THR A O 1
ATOM 1019 N N . GLY A 1 123 ? -11.508 0.019 -0.484 1 92.75 123 GLY A N 1
ATOM 1020 C CA . GLY A 1 123 ? -10.969 1.341 -0.198 1 92.75 123 GLY A CA 1
ATOM 1021 C C . GLY A 1 123 ? -9.562 1.541 -0.724 1 92.75 123 GLY A C 1
ATOM 1022 O O . GLY A 1 123 ? -9 0.65 -1.362 1 92.75 123 GLY A O 1
ATOM 1023 N N . ALA A 1 124 ? -9.016 2.699 -0.496 1 89.19 124 ALA A N 1
ATOM 1024 C CA . ALA A 1 124 ? -7.707 3.061 -1.032 1 89.19 124 ALA A CA 1
ATOM 1025 C C . ALA A 1 124 ? -6.637 2.076 -0.574 1 89.19 124 ALA A C 1
ATOM 1027 O O . ALA A 1 124 ? -5.879 1.545 -1.392 1 89.19 124 ALA A O 1
ATOM 1028 N N . VAL A 1 125 ? -6.602 1.85 0.711 1 94.44 125 VAL A N 1
ATOM 1029 C CA . VAL A 1 125 ? -5.59 0.944 1.243 1 94.44 125 VAL A CA 1
ATOM 1030 C C . VAL A 1 125 ? -5.867 -0.479 0.765 1 94.44 125 VAL A C 1
ATOM 1032 O O . VAL A 1 125 ? -4.941 -1.207 0.395 1 94.44 125 VAL A O 1
ATOM 1035 N N . GLN A 1 126 ? -7.141 -0.836 0.747 1 97.25 126 GLN A N 1
ATOM 1036 C CA . GLN A 1 126 ? -7.531 -2.172 0.307 1 97.25 126 GLN A CA 1
ATOM 1037 C C . GLN A 1 126 ? -7.172 -2.396 -1.159 1 97.25 126 GLN A C 1
ATOM 1039 O O . GLN A 1 126 ? -6.719 -3.48 -1.534 1 97.25 126 GLN A O 1
ATOM 1044 N N . LYS A 1 127 ? -7.352 -1.394 -1.927 1 96.31 127 LYS A N 1
ATOM 1045 C CA . LYS A 1 127 ? -6.984 -1.491 -3.338 1 96.31 127 LYS A CA 1
ATOM 1046 C C . LYS A 1 127 ? -5.48 -1.669 -3.504 1 96.31 127 LYS A C 1
ATOM 1048 O O . LYS A 1 127 ? -5.031 -2.453 -4.344 1 96.31 127 LYS A O 1
ATOM 1053 N N . ASN A 1 128 ? -4.727 -0.973 -2.752 1 95.88 128 ASN A N 1
ATOM 1054 C CA . ASN A 1 128 ? -3.279 -1.148 -2.783 1 95.88 128 ASN A CA 1
ATOM 1055 C C . ASN A 1 128 ? -2.873 -2.551 -2.338 1 95.88 128 ASN A C 1
ATOM 1057 O O . ASN A 1 128 ? -1.958 -3.148 -2.906 1 95.88 128 ASN A O 1
ATOM 1061 N N . ALA A 1 129 ? -3.523 -3.033 -1.324 1 97.88 129 ALA A N 1
ATOM 1062 C CA . ALA A 1 129 ? -3.262 -4.395 -0.859 1 97.88 129 ALA A CA 1
ATOM 1063 C C . ALA A 1 129 ? -3.613 -5.418 -1.935 1 97.88 129 ALA A C 1
ATOM 1065 O O . ALA A 1 129 ? -2.906 -6.414 -2.105 1 97.88 129 ALA A O 1
ATOM 1066 N N . ALA A 1 130 ? -4.68 -5.156 -2.633 1 97.69 130 ALA A N 1
ATOM 1067 C CA . ALA A 1 130 ? -5.078 -6.039 -3.729 1 97.69 130 ALA A CA 1
ATOM 1068 C C . ALA A 1 130 ? -3.998 -6.09 -4.809 1 97.69 130 ALA A C 1
ATOM 1070 O O . ALA A 1 130 ? -3.672 -7.168 -5.312 1 97.69 130 ALA A O 1
ATOM 1071 N N . ARG A 1 131 ? -3.473 -4.992 -5.125 1 94.75 131 ARG A N 1
ATOM 1072 C CA . ARG A 1 131 ? -2.389 -4.934 -6.102 1 94.75 131 ARG A CA 1
ATOM 1073 C C . ARG A 1 131 ? -1.182 -5.734 -5.625 1 94.75 131 ARG A C 1
ATOM 1075 O O . ARG A 1 131 ? -0.555 -6.449 -6.41 1 94.75 131 ARG A O 1
ATOM 1082 N N . GLU A 1 132 ? -0.87 -5.578 -4.422 1 95.81 132 GLU A N 1
ATOM 1083 C CA . GLU A 1 132 ? 0.269 -6.309 -3.871 1 95.81 132 GLU A CA 1
ATOM 1084 C C . GLU A 1 132 ? 0.016 -7.812 -3.883 1 95.81 132 GLU A C 1
ATOM 1086 O O . GLU A 1 132 ? 0.93 -8.602 -4.141 1 95.81 132 GLU A O 1
ATOM 1091 N N . LEU A 1 133 ? -1.186 -8.164 -3.578 1 97.75 133 LEU A N 1
ATOM 1092 C CA . LEU A 1 133 ? -1.509 -9.586 -3.607 1 97.75 133 LEU A CA 1
ATOM 1093 C C . LEU A 1 133 ? -1.297 -10.156 -5.004 1 97.75 133 LEU A C 1
ATOM 1095 O O . LEU A 1 133 ? -0.769 -11.266 -5.152 1 97.75 133 LEU A O 1
ATOM 1099 N N . LYS A 1 134 ? -1.807 -9.422 -5.965 1 95.12 134 LYS A N 1
ATOM 1100 C CA . LYS A 1 134 ? -1.607 -9.859 -7.344 1 95.12 134 LYS A CA 1
ATOM 1101 C C . LYS A 1 134 ? -0.133 -10.133 -7.625 1 95.12 134 LYS A C 1
ATOM 1103 O O . LYS A 1 134 ? 0.214 -11.172 -8.188 1 95.12 134 LYS A O 1
ATOM 1108 N N . LYS A 1 135 ? 0.694 -9.281 -7.219 1 90.81 135 LYS A N 1
ATOM 1109 C CA . LYS A 1 135 ? 2.133 -9.453 -7.406 1 90.81 135 LYS A CA 1
ATOM 1110 C C . LYS A 1 135 ? 2.641 -10.68 -6.652 1 90.81 135 LYS A C 1
ATOM 1112 O O . LYS A 1 135 ? 3.395 -11.484 -7.199 1 90.81 135 LYS A O 1
ATOM 1117 N N . ASN A 1 136 ? 2.242 -10.812 -5.398 1 93.69 136 ASN A N 1
ATOM 1118 C CA . ASN A 1 136 ? 2.682 -11.922 -4.57 1 93.69 136 ASN A CA 1
ATOM 1119 C C . ASN A 1 136 ? 2.281 -13.266 -5.176 1 93.69 136 ASN A C 1
ATOM 1121 O O . ASN A 1 136 ? 3.045 -14.234 -5.117 1 93.69 136 ASN A O 1
ATOM 1125 N N . LEU A 1 137 ? 1.137 -13.297 -5.762 1 93.75 137 LEU A N 1
ATOM 1126 C CA . LEU A 1 137 ? 0.631 -14.547 -6.316 1 93.75 137 LEU A CA 1
ATOM 1127 C C . LEU A 1 137 ? 1.461 -14.984 -7.52 1 93.75 137 LEU A C 1
ATOM 1129 O O . LEU A 1 137 ? 1.537 -16.172 -7.828 1 93.75 137 LEU A O 1
ATOM 1133 N N . LEU A 1 138 ? 2.096 -14.047 -8.172 1 87.81 138 LEU A N 1
ATOM 1134 C CA . LEU A 1 138 ? 2.988 -14.383 -9.273 1 87.81 138 LEU A CA 1
ATOM 1135 C C . LEU A 1 138 ? 4.152 -15.242 -8.789 1 87.81 138 LEU A C 1
ATOM 1137 O O . LEU A 1 138 ? 4.598 -16.141 -9.492 1 87.81 138 LEU A O 1
ATOM 1141 N N . PHE A 1 139 ? 4.57 -14.945 -7.586 1 86.19 139 PHE A N 1
ATOM 1142 C CA . PHE A 1 139 ? 5.672 -15.711 -7.012 1 86.19 139 PHE A CA 1
ATOM 1143 C C . PHE A 1 139 ? 5.219 -17.125 -6.656 1 86.19 139 PHE A C 1
ATOM 1145 O O . PHE A 1 139 ? 6.051 -18 -6.391 1 86.19 139 PHE A O 1
ATOM 1152 N N . LEU A 1 140 ? 3.971 -17.328 -6.656 1 87.56 140 LEU A N 1
ATOM 1153 C CA . LEU A 1 140 ? 3.414 -18.656 -6.41 1 87.56 140 LEU A CA 1
ATOM 1154 C C . LEU A 1 140 ? 2.918 -19.297 -7.711 1 87.56 140 LEU A C 1
ATOM 1156 O O . LEU A 1 140 ? 2.225 -20.312 -7.684 1 87.56 140 LEU A O 1
ATOM 1160 N N . ASP A 1 141 ? 3.164 -18.578 -8.82 1 83.69 141 ASP A N 1
ATOM 1161 C CA . ASP A 1 141 ? 2.861 -19.062 -10.164 1 83.69 141 ASP A CA 1
ATOM 1162 C C . ASP A 1 141 ? 1.367 -18.938 -10.469 1 83.69 141 ASP A C 1
ATOM 1164 O O . ASP A 1 141 ? 0.805 -19.781 -11.172 1 83.69 141 ASP A O 1
ATOM 1168 N N . TYR A 1 142 ? 0.72 -17.969 -9.828 1 90.75 142 TYR A N 1
ATOM 1169 C CA . TYR A 1 142 ? -0.686 -17.719 -10.109 1 90.75 142 TYR A CA 1
ATOM 1170 C C . TYR A 1 142 ? -0.864 -16.359 -10.781 1 90.75 142 TYR A C 1
ATOM 1172 O O . TYR A 1 142 ? -0.215 -15.375 -10.406 1 90.75 142 TYR A O 1
ATOM 1180 N N . LEU A 1 143 ? -1.696 -16.391 -11.797 1 90.56 143 LEU A N 1
ATOM 1181 C CA . LEU A 1 143 ? -2.17 -15.125 -12.344 1 90.56 143 LEU A CA 1
ATOM 1182 C C . LEU A 1 143 ? -3.426 -14.656 -11.625 1 90.56 143 LEU A C 1
ATOM 1184 O O . LEU A 1 143 ? -4.273 -15.469 -11.242 1 90.56 143 LEU A O 1
ATOM 1188 N N . CYS A 1 144 ? -3.457 -13.43 -11.383 1 94.75 144 CYS A N 1
ATOM 1189 C CA . CYS A 1 144 ? -4.582 -12.844 -10.664 1 94.75 144 CYS A CA 1
ATOM 1190 C C . CYS A 1 144 ? -5.109 -11.609 -11.391 1 94.75 144 CYS A C 1
ATOM 1192 O O . CYS A 1 144 ? -4.328 -10.766 -11.836 1 94.75 144 CYS A O 1
ATOM 1194 N N . ASN A 1 145 ? -6.418 -11.57 -11.578 1 94.56 145 ASN A N 1
ATOM 1195 C CA . ASN A 1 145 ? -7.059 -10.414 -12.195 1 94.56 145 ASN A CA 1
ATOM 1196 C C . ASN A 1 145 ? -7.438 -9.359 -11.156 1 94.56 145 ASN A C 1
ATOM 1198 O O . ASN A 1 145 ? -8.281 -9.609 -10.297 1 94.56 145 ASN A O 1
ATOM 1202 N N . LEU A 1 146 ? -6.809 -8.195 -11.328 1 95.88 146 LEU A N 1
ATOM 1203 C CA . LEU A 1 146 ? -7.125 -7.082 -10.438 1 95.88 146 LEU A CA 1
ATOM 1204 C C . LEU A 1 146 ? -8.344 -6.316 -10.93 1 95.88 146 LEU A C 1
ATOM 1206 O O . LEU A 1 146 ? -8.375 -5.859 -12.078 1 95.88 146 LEU A O 1
ATOM 1210 N N . ILE A 1 147 ? -9.32 -6.168 -10.062 1 95.88 147 ILE A N 1
ATOM 1211 C CA . ILE A 1 147 ? -10.5 -5.375 -10.383 1 95.88 147 ILE A CA 1
ATOM 1212 C C . ILE A 1 147 ? -10.359 -3.977 -9.789 1 95.88 147 ILE A C 1
ATOM 1214 O O . ILE A 1 147 ? -10.32 -3.816 -8.57 1 95.88 147 ILE A O 1
ATOM 1218 N N . GLU A 1 148 ? -10.336 -2.967 -10.547 1 90.5 148 GLU A N 1
ATOM 1219 C CA . GLU A 1 148 ? -9.977 -1.623 -10.102 1 90.5 148 GLU A CA 1
ATOM 1220 C C . GLU A 1 148 ? -11.219 -0.818 -9.734 1 90.5 148 GLU A C 1
ATOM 1222 O O . GLU A 1 148 ? -11.156 0.093 -8.906 1 90.5 148 GLU A O 1
ATOM 1227 N N . GLY A 1 149 ? -12.359 -1.159 -10.398 1 89.56 149 GLY A N 1
ATOM 1228 C CA . GLY A 1 149 ? -13.523 -0.327 -10.141 1 89.56 149 GLY A CA 1
ATOM 1229 C C . GLY A 1 149 ? -14.836 -1.095 -10.195 1 89.56 149 GLY A C 1
ATOM 1230 O O . GLY A 1 149 ? -14.867 -2.248 -10.633 1 89.56 149 GLY A O 1
ATOM 1231 N N . ARG A 1 150 ? -15.852 -0.396 -9.75 1 87.94 150 ARG A N 1
ATOM 1232 C CA . ARG A 1 150 ? -17.172 -1.003 -9.68 1 87.94 150 ARG A CA 1
ATOM 1233 C C . ARG A 1 150 ? -17.703 -1.341 -11.062 1 87.94 150 ARG A C 1
ATOM 1235 O O . ARG A 1 150 ? -18.391 -2.342 -11.242 1 87.94 150 ARG A O 1
ATOM 1242 N N . GLU A 1 151 ? -17.281 -0.556 -11.992 1 90.06 151 GLU A N 1
ATOM 1243 C CA . GLU A 1 151 ? -17.75 -0.79 -13.352 1 90.06 151 GLU A CA 1
ATOM 1244 C C . GLU A 1 151 ? -17.25 -2.121 -13.898 1 90.06 151 GLU A C 1
ATOM 1246 O O . GLU A 1 151 ? -17.953 -2.805 -14.641 1 90.06 151 GLU A O 1
ATOM 1251 N N . GLU A 1 152 ? -16.141 -2.461 -13.531 1 92.75 152 GLU A N 1
ATOM 1252 C CA . GLU A 1 152 ? -15.531 -3.711 -13.992 1 92.75 152 GLU A CA 1
ATOM 1253 C C . GLU A 1 152 ? -16.203 -4.914 -13.328 1 92.75 152 GLU A C 1
ATOM 1255 O O . GLU A 1 152 ? -16.203 -6.016 -13.883 1 92.75 152 GLU A O 1
ATOM 1260 N N . ILE A 1 153 ? -16.719 -4.699 -12.195 1 93.06 153 ILE A N 1
ATOM 1261 C CA . ILE A 1 153 ? -17.344 -5.781 -11.43 1 93.06 153 ILE A CA 1
ATOM 1262 C C . ILE A 1 153 ? -18.531 -6.344 -12.211 1 93.06 153 ILE A C 1
ATOM 1264 O O . ILE A 1 153 ? -18.719 -7.559 -12.258 1 93.06 153 ILE A O 1
ATOM 1268 N N . LYS A 1 154 ? -19.281 -5.453 -12.797 1 90.44 154 LYS A N 1
ATOM 1269 C CA . LYS A 1 154 ? -20.406 -5.902 -13.594 1 90.44 154 LYS A CA 1
ATOM 1270 C C . LYS A 1 154 ? -19.953 -6.832 -14.719 1 90.44 154 LYS A C 1
ATOM 1272 O O . LYS A 1 154 ? -20.578 -7.863 -14.969 1 90.44 154 LYS A O 1
ATOM 1277 N N . MET A 1 155 ? -18.938 -6.477 -15.344 1 92.75 155 MET A N 1
ATOM 1278 C CA . MET A 1 155 ? -18.391 -7.285 -16.438 1 92.75 155 MET A CA 1
ATOM 1279 C C . MET A 1 155 ? -17.875 -8.625 -15.914 1 92.75 155 MET A C 1
ATOM 1281 O O . MET A 1 155 ? -18.125 -9.664 -16.516 1 92.75 155 MET A O 1
ATOM 1285 N N . VAL A 1 156 ? -17.219 -8.602 -14.82 1 94.5 156 VAL A N 1
ATOM 1286 C CA . VAL A 1 156 ? -16.625 -9.805 -14.258 1 94.5 156 VAL A CA 1
ATOM 1287 C C . VAL A 1 156 ? -17.719 -10.781 -13.828 1 94.5 156 VAL A C 1
ATOM 1289 O O . VAL A 1 156 ? -17.578 -11.992 -14.008 1 94.5 156 VAL A O 1
ATOM 1292 N N . LEU A 1 157 ? -18.766 -10.266 -13.32 1 95.69 157 LEU A N 1
ATOM 1293 C CA . LEU A 1 157 ? -19.875 -11.094 -12.859 1 95.69 157 LEU A CA 1
ATOM 1294 C C . LEU A 1 157 ? -20.484 -11.891 -14.016 1 95.69 157 LEU A C 1
ATOM 1296 O O . LEU A 1 157 ? -21.047 -12.969 -13.805 1 95.69 157 LEU A O 1
ATOM 1300 N N . GLU A 1 158 ? -20.266 -11.391 -15.18 1 94.88 158 GLU A N 1
ATOM 1301 C CA . GLU A 1 158 ? -20.812 -12.062 -16.359 1 94.88 158 GLU A CA 1
ATOM 1302 C C . GLU A 1 158 ? -19.906 -13.203 -16.812 1 94.88 158 GLU A C 1
ATOM 1304 O O . GLU A 1 158 ? -20.359 -14.133 -17.469 1 94.88 158 GLU A O 1
ATOM 1309 N N . ILE A 1 159 ? -18.75 -13.188 -16.359 1 95.31 159 ILE A N 1
ATOM 1310 C CA . ILE A 1 159 ? -17.844 -14.133 -17 1 95.31 159 ILE A CA 1
ATOM 1311 C C . ILE A 1 159 ? -17.312 -15.117 -15.961 1 95.31 159 ILE A C 1
ATOM 1313 O O . ILE A 1 159 ? -16.75 -16.156 -16.312 1 95.31 159 ILE A O 1
ATOM 1317 N N . VAL A 1 160 ? -17.375 -14.82 -14.734 1 96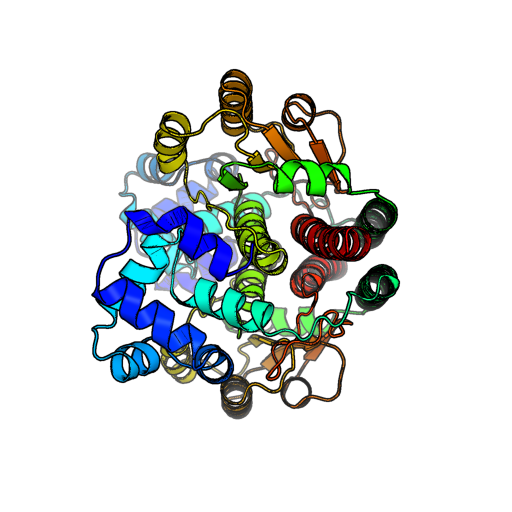.94 160 VAL A N 1
ATOM 1318 C CA . VAL A 1 160 ? -16.875 -15.711 -13.695 1 96.94 160 VAL A CA 1
ATOM 1319 C C . VAL A 1 160 ? -17.594 -17.062 -13.773 1 96.94 160 VAL A C 1
ATOM 1321 O O . VAL A 1 160 ? -18.75 -17.125 -14.211 1 96.94 160 VAL A O 1
ATOM 1324 N N . LYS A 1 161 ? -16.906 -18.141 -13.375 1 96.5 161 LYS A N 1
ATOM 1325 C CA . LYS A 1 161 ? -17.406 -19.5 -13.438 1 96.5 161 LYS A CA 1
ATOM 1326 C C . LYS A 1 161 ? -17.219 -20.219 -12.102 1 96.5 161 LYS A C 1
ATOM 1328 O O . LYS A 1 161 ? -16.438 -19.766 -11.258 1 96.5 161 LYS A O 1
ATOM 1333 N N . GLU A 1 162 ? -17.875 -21.328 -12.07 1 97.69 162 GLU A N 1
ATOM 1334 C CA . GLU A 1 162 ? -17.703 -22.188 -10.914 1 97.69 162 GLU A CA 1
ATOM 1335 C C . GLU A 1 162 ? -16.25 -22.594 -10.742 1 97.69 162 GLU A C 1
ATOM 1337 O O . GLU A 1 162 ? -15.578 -22.969 -11.711 1 97.69 162 GLU A O 1
ATOM 1342 N N . GLY A 1 163 ? -15.781 -22.406 -9.547 1 97.19 163 GLY A N 1
ATOM 1343 C CA . GLY A 1 163 ? -14.414 -22.797 -9.25 1 97.19 163 GLY A CA 1
ATOM 1344 C C . GLY A 1 163 ? -13.43 -21.641 -9.273 1 97.19 163 GLY A C 1
ATOM 1345 O O . GLY A 1 163 ? -12.305 -21.766 -8.789 1 97.19 163 GLY A O 1
ATOM 1346 N N . ASP A 1 164 ? -13.867 -20.516 -9.883 1 98.25 164 ASP A N 1
ATOM 1347 C CA . ASP A 1 164 ? -13.039 -19.328 -9.766 1 98.25 164 ASP A CA 1
ATOM 1348 C C . ASP A 1 164 ? -12.906 -18.891 -8.312 1 98.25 164 ASP A C 1
ATOM 1350 O O . ASP A 1 164 ? -13.703 -19.281 -7.461 1 98.25 164 ASP A O 1
ATOM 1354 N N . VAL A 1 165 ? -11.836 -18.203 -8.023 1 98.81 165 VAL A N 1
ATOM 1355 C CA . VAL A 1 165 ? -11.586 -17.719 -6.668 1 98.81 165 VAL A CA 1
ATOM 1356 C C . VAL A 1 165 ? -11.555 -16.188 -6.672 1 98.81 165 VAL A C 1
ATOM 1358 O O . VAL A 1 165 ? -10.969 -15.57 -7.566 1 98.81 165 VAL A O 1
ATOM 1361 N N . PHE A 1 166 ? -12.211 -15.586 -5.738 1 98.81 166 PHE A N 1
ATOM 1362 C CA . PHE A 1 166 ? -12.289 -14.133 -5.625 1 98.81 166 PHE A CA 1
ATOM 1363 C C . PHE A 1 166 ? -11.82 -13.672 -4.25 1 98.81 166 PHE A C 1
ATOM 1365 O O . PHE A 1 166 ? -12.422 -14.023 -3.232 1 98.81 166 PHE A O 1
ATOM 1372 N N . PHE A 1 167 ? -10.703 -12.867 -4.223 1 98.88 167 PHE A N 1
ATOM 1373 C CA . PHE A 1 167 ? -10.258 -12.211 -2.998 1 98.88 167 PHE A CA 1
ATOM 1374 C C . PHE A 1 167 ? -10.984 -10.883 -2.803 1 98.88 167 PHE A C 1
ATOM 1376 O O . PHE A 1 167 ? -11.078 -10.078 -3.732 1 98.88 167 PHE A O 1
ATOM 1383 N N . LEU A 1 168 ? -11.508 -10.656 -1.626 1 98.81 168 LEU A N 1
ATOM 1384 C CA . LEU A 1 168 ? -12.164 -9.398 -1.281 1 98.81 168 LEU A CA 1
ATOM 1385 C C . LEU A 1 168 ? -11.539 -8.781 -0.038 1 98.81 168 LEU A C 1
ATOM 1387 O O . LEU A 1 168 ? -11.523 -9.398 1.029 1 98.81 168 LEU A O 1
ATOM 1391 N N . PHE A 1 169 ? -10.992 -7.582 -0.152 1 98.75 169 PHE A N 1
ATOM 1392 C CA . PHE A 1 169 ? -10.383 -6.832 0.941 1 98.75 169 PHE A CA 1
ATOM 1393 C C . PHE A 1 169 ? -11.328 -5.742 1.438 1 98.75 169 PHE A C 1
ATOM 1395 O O . PHE A 1 169 ? -11.695 -4.84 0.684 1 98.75 169 PHE A O 1
ATOM 1402 N N . SER A 1 170 ? -11.742 -5.824 2.666 1 98.38 170 SER A N 1
ATOM 1403 C CA . SER A 1 170 ? -12.664 -4.871 3.287 1 98.38 170 SER A CA 1
ATOM 1404 C C . SER A 1 170 ? -12.367 -4.711 4.773 1 98.38 170 SER A C 1
ATOM 1406 O O . SER A 1 170 ? -12.211 -5.703 5.492 1 98.38 170 SER A O 1
ATOM 1408 N N . LEU A 1 171 ? -12.273 -3.496 5.211 1 97.06 171 LEU A N 1
ATOM 1409 C CA . LEU A 1 171 ? -11.938 -3.281 6.613 1 97.06 171 LEU A CA 1
ATOM 1410 C C . LEU A 1 171 ? -13.039 -3.822 7.523 1 97.06 171 LEU A C 1
ATOM 1412 O O . LEU A 1 171 ? -12.82 -4.797 8.25 1 97.06 171 LEU A O 1
ATOM 1416 N N . SER A 1 172 ? -14.234 -3.355 7.422 1 95.88 172 SER A N 1
ATOM 1417 C CA . SER A 1 172 ? -15.312 -3.697 8.344 1 95.88 172 SER A CA 1
ATOM 1418 C C . SER A 1 172 ? -16.016 -4.98 7.922 1 95.88 172 SER A C 1
ATOM 1420 O O . SER A 1 172 ? -16.688 -5.621 8.734 1 95.88 172 SER A O 1
ATOM 1422 N N . GLY A 1 173 ? -15.961 -5.293 6.648 1 97.69 173 GLY A N 1
ATOM 1423 C CA . GLY A 1 173 ? -16.703 -6.418 6.113 1 97.69 173 GLY A CA 1
ATOM 1424 C C . GLY A 1 173 ? -18.203 -6.156 6.027 1 97.69 173 GLY A C 1
ATOM 1425 O O . GLY A 1 173 ? -18.984 -7.09 5.867 1 97.69 173 GLY A O 1
ATOM 1426 N N . GLU A 1 174 ? -18.547 -4.84 6.109 1 96.94 174 GLU A N 1
ATOM 1427 C CA . GLU A 1 174 ? -19.969 -4.512 6.156 1 96.94 174 GLU A CA 1
ATOM 1428 C C . GLU A 1 174 ? -20.375 -3.625 4.98 1 96.94 174 GLU A C 1
ATOM 1430 O O . GLU A 1 174 ? -21.438 -2.99 5.008 1 96.94 174 GLU A O 1
ATOM 1435 N N . ASN A 1 175 ? -19.5 -3.484 3.988 1 95.62 175 ASN A N 1
ATOM 1436 C CA . ASN A 1 175 ? -19.828 -2.703 2.799 1 95.62 175 ASN A CA 1
ATOM 1437 C C . ASN A 1 175 ? -20.938 -3.365 1.979 1 95.62 175 ASN A C 1
ATOM 1439 O O . ASN A 1 175 ? -20.766 -4.48 1.484 1 95.62 175 ASN A O 1
ATOM 1443 N N . ALA A 1 176 ? -22.016 -2.672 1.764 1 96.06 176 ALA A N 1
ATOM 1444 C CA . ALA A 1 176 ? -23.203 -3.244 1.134 1 96.06 176 ALA A CA 1
ATOM 1445 C C . ALA A 1 176 ? -22.891 -3.705 -0.29 1 96.06 176 ALA A C 1
ATOM 1447 O O . ALA A 1 176 ? -23.344 -4.777 -0.708 1 96.06 176 ALA A O 1
ATOM 1448 N N . PHE A 1 177 ? -22.188 -2.986 -0.961 1 95.31 177 PHE A N 1
ATOM 1449 C CA . PHE A 1 177 ? -21.875 -3.311 -2.348 1 95.31 177 PHE A CA 1
ATOM 1450 C C . PHE A 1 177 ? -21.078 -4.602 -2.436 1 95.31 177 PHE A C 1
ATOM 1452 O O . PHE A 1 177 ? -21.422 -5.496 -3.219 1 95.31 177 PHE A O 1
ATOM 1459 N N . VAL A 1 178 ? -20.078 -4.703 -1.636 1 97.25 178 VAL A N 1
ATOM 1460 C CA . VAL A 1 178 ? -19.188 -5.859 -1.673 1 97.25 178 VAL A CA 1
ATOM 1461 C C . VAL A 1 178 ? -19.938 -7.09 -1.15 1 97.25 178 VAL A C 1
ATOM 1463 O O . VAL A 1 178 ? -19.734 -8.203 -1.649 1 97.25 178 VAL A O 1
ATOM 1466 N N . ASN A 1 179 ? -20.75 -6.879 -0.169 1 98.25 179 ASN A N 1
ATOM 1467 C CA . ASN A 1 179 ? -21.516 -8.008 0.358 1 98.25 179 ASN A CA 1
ATOM 1468 C C . ASN A 1 179 ? -22.531 -8.523 -0.663 1 98.25 179 ASN A C 1
ATOM 1470 O O . ASN A 1 179 ? -22.719 -9.734 -0.783 1 98.25 179 ASN A O 1
ATOM 1474 N N . GLU A 1 180 ? -23.094 -7.613 -1.358 1 97.88 180 GLU A N 1
ATOM 1475 C CA . GLU A 1 180 ? -23.953 -8.039 -2.459 1 97.88 180 GLU A CA 1
ATOM 1476 C C . GLU A 1 180 ? -23.156 -8.789 -3.525 1 97.88 180 GLU A C 1
ATOM 1478 O O . GLU A 1 180 ? -23.609 -9.828 -4.023 1 97.88 180 GLU A O 1
ATOM 1483 N N . LEU A 1 181 ? -22.031 -8.242 -3.883 1 97.94 181 LEU A N 1
ATOM 1484 C CA . LEU A 1 181 ? -21.141 -8.898 -4.828 1 97.94 181 LEU A CA 1
ATOM 1485 C C . LEU A 1 181 ? -20.797 -10.305 -4.359 1 97.94 181 LEU A C 1
ATOM 1487 O O . LEU A 1 181 ? -20.875 -11.258 -5.137 1 97.94 181 LEU A O 1
ATOM 1491 N N . ALA A 1 182 ? -20.453 -10.43 -3.121 1 98.5 182 ALA A N 1
ATOM 1492 C CA . ALA A 1 182 ? -20.078 -11.727 -2.553 1 98.5 182 ALA A CA 1
ATOM 1493 C C . ALA A 1 182 ? -21.234 -12.727 -2.666 1 98.5 182 ALA A C 1
ATOM 1495 O O . ALA A 1 182 ? -21.031 -13.891 -3.012 1 98.5 182 ALA A O 1
ATOM 1496 N N . GLY A 1 183 ? -22.406 -12.227 -2.361 1 98.38 183 GLY A N 1
ATOM 1497 C CA . GLY A 1 183 ? -23.578 -13.078 -2.506 1 98.38 183 GLY A CA 1
ATOM 1498 C C . GLY A 1 183 ? -23.781 -13.578 -3.924 1 98.38 183 GLY A C 1
ATOM 1499 O O . GLY A 1 183 ? -24.047 -14.766 -4.137 1 98.38 183 GLY A O 1
ATOM 1500 N N . ARG A 1 184 ? -23.656 -12.727 -4.836 1 98.06 184 ARG A N 1
ATOM 1501 C CA . ARG A 1 184 ? -23.812 -13.086 -6.238 1 98.06 184 ARG A CA 1
ATOM 1502 C C . ARG A 1 184 ? -22.734 -14.055 -6.695 1 98.06 184 ARG A C 1
ATOM 1504 O O . ARG A 1 184 ? -23 -14.984 -7.457 1 98.06 184 ARG A O 1
ATOM 1511 N N . LEU A 1 185 ? -21.516 -13.836 -6.281 1 98.5 185 LEU A N 1
ATOM 1512 C CA . LEU A 1 185 ? -20.406 -14.734 -6.613 1 98.5 185 LEU A CA 1
ATOM 1513 C C . LEU A 1 185 ? -20.656 -16.125 -6.051 1 98.5 185 LEU A C 1
ATOM 1515 O O . LEU A 1 185 ? -20.453 -17.125 -6.754 1 98.5 185 LEU A O 1
ATOM 1519 N N . LYS A 1 186 ? -21.094 -16.172 -4.879 1 98 186 LYS A N 1
ATOM 1520 C CA . LYS A 1 186 ? -21.375 -17.453 -4.223 1 98 186 LYS A CA 1
ATOM 1521 C C . LYS A 1 186 ? -22.453 -18.219 -4.969 1 98 186 LYS A C 1
ATOM 1523 O O . LYS A 1 186 ? -22.359 -19.438 -5.133 1 98 186 LYS A O 1
ATOM 1528 N N . ALA A 1 187 ? -23.422 -17.5 -5.402 1 97.5 187 ALA A N 1
ATOM 1529 C CA . ALA A 1 187 ? -24.531 -18.109 -6.137 1 97.5 187 ALA A CA 1
ATOM 1530 C C . ALA A 1 187 ? -24.031 -18.75 -7.438 1 97.5 187 ALA A C 1
ATOM 1532 O O . ALA A 1 187 ? -24.641 -19.703 -7.934 1 97.5 187 ALA A O 1
ATOM 1533 N N . LYS A 1 188 ? -22.938 -18.328 -7.91 1 97.75 188 LYS A N 1
ATOM 1534 C CA . LYS A 1 188 ? -22.391 -18.828 -9.164 1 97.75 188 LYS A CA 1
ATOM 1535 C C . LYS A 1 188 ? -21.344 -19.906 -8.906 1 97.75 188 LYS A C 1
ATOM 1537 O O . LYS A 1 188 ? -20.703 -20.391 -9.844 1 97.75 188 LYS A O 1
ATOM 1542 N N . GLY A 1 189 ? -21.094 -20.188 -7.672 1 98.12 189 GLY A N 1
ATOM 1543 C CA . GLY A 1 189 ? -20.141 -21.234 -7.32 1 98.12 189 GLY A CA 1
ATOM 1544 C C . GLY A 1 189 ? -18.719 -20.734 -7.195 1 98.12 189 GLY A C 1
ATOM 1545 O O . GLY A 1 189 ? -17.781 -21.547 -7.121 1 98.12 189 GLY A O 1
ATOM 1546 N N . VAL A 1 190 ? -18.516 -19.422 -7.215 1 98.56 190 VAL A N 1
ATOM 1547 C CA . VAL A 1 190 ? -17.203 -18.828 -7.031 1 98.56 190 VAL A CA 1
ATOM 1548 C C . VAL A 1 190 ? -16.797 -18.906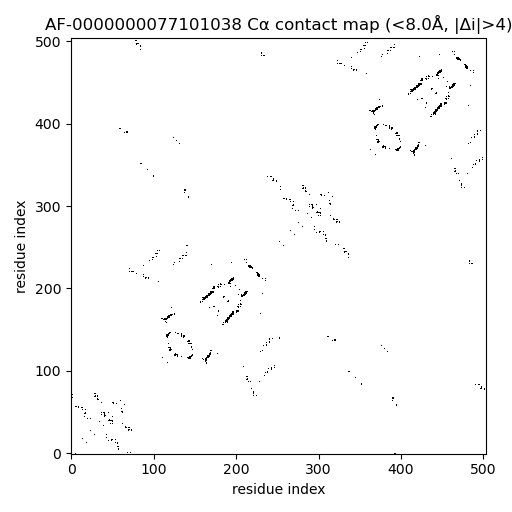 -5.559 1 98.56 190 VAL A C 1
ATOM 1550 O O . VAL A 1 190 ? -17.625 -18.688 -4.672 1 98.56 190 VAL A O 1
ATOM 1553 N N . LYS A 1 191 ? -15.523 -19.297 -5.305 1 98.81 191 LYS A N 1
ATOM 1554 C CA . LYS A 1 191 ? -15.008 -19.328 -3.939 1 98.81 191 LYS A CA 1
ATOM 1555 C C . LYS A 1 191 ? -14.5 -17.953 -3.512 1 98.81 191 LYS A C 1
ATOM 1557 O O . LYS A 1 191 ? -13.875 -17.25 -4.305 1 98.81 191 LYS A O 1
ATOM 1562 N N . ILE A 1 192 ? -14.805 -17.641 -2.305 1 98.88 192 ILE A N 1
ATOM 1563 C CA . ILE A 1 192 ? -14.469 -16.312 -1.818 1 98.88 192 ILE A CA 1
ATOM 1564 C C . ILE A 1 192 ? -13.469 -16.422 -0.665 1 98.88 192 ILE A C 1
ATOM 1566 O O . ILE A 1 192 ? -13.688 -17.172 0.284 1 98.88 192 ILE A O 1
ATOM 1570 N N . ILE A 1 193 ? -12.367 -15.719 -0.74 1 98.94 193 ILE A N 1
ATOM 1571 C CA . ILE A 1 193 ? -11.438 -15.469 0.359 1 98.94 193 ILE A CA 1
ATOM 1572 C C . ILE A 1 193 ? -11.5 -14 0.765 1 98.94 193 ILE A C 1
ATOM 1574 O O . ILE A 1 193 ? -11.242 -13.117 -0.053 1 98.94 193 ILE A O 1
ATOM 1578 N N . SER A 1 194 ? -11.859 -13.703 1.983 1 98.88 194 SER A N 1
ATOM 1579 C CA . SER A 1 194 ? -11.953 -12.32 2.432 1 98.88 194 SER A CA 1
ATOM 1580 C C . SER A 1 194 ? -10.836 -11.984 3.422 1 98.88 194 SER A C 1
ATOM 1582 O O . SER A 1 194 ? -10.328 -12.867 4.113 1 98.88 194 SER A O 1
ATOM 1584 N N . VAL A 1 195 ? -10.391 -10.758 3.447 1 98.81 195 VAL A N 1
ATOM 1585 C CA . VAL A 1 195 ? -9.5 -10.188 4.453 1 98.81 195 VAL A CA 1
ATOM 1586 C C . VAL A 1 195 ? -10.18 -8.992 5.117 1 98.81 195 VAL A C 1
ATOM 1588 O O . VAL A 1 195 ? -10.477 -7.988 4.457 1 98.81 195 VAL A O 1
ATOM 1591 N N . THR A 1 196 ? -10.531 -9.117 6.418 1 98.62 196 THR A N 1
ATOM 1592 C CA . THR A 1 196 ? -11.219 -8.086 7.18 1 98.62 196 THR A CA 1
ATOM 1593 C C . THR A 1 196 ? -10.609 -7.938 8.57 1 98.62 196 THR A C 1
ATOM 1595 O O . THR A 1 196 ? -9.773 -8.742 8.977 1 98.62 196 THR A O 1
ATOM 1598 N N . LYS A 1 197 ? -10.961 -6.816 9.211 1 97.5 197 LYS A N 1
ATOM 1599 C CA . LYS A 1 197 ? -10.609 -6.77 10.633 1 97.5 197 LYS A CA 1
ATOM 1600 C C . LYS A 1 197 ? -11.391 -7.812 11.422 1 97.5 197 LYS A C 1
ATOM 1602 O O . LYS A 1 197 ? -12.477 -8.234 11.008 1 97.5 197 LYS A O 1
ATOM 1607 N N . VAL A 1 198 ? -10.852 -8.234 12.539 1 96.94 198 VAL A N 1
ATOM 1608 C CA . VAL A 1 198 ? -11.438 -9.273 13.375 1 96.94 198 VAL A CA 1
ATOM 1609 C C . VAL A 1 198 ? -12.844 -8.852 13.812 1 96.94 198 VAL A C 1
ATOM 1611 O O . VAL A 1 198 ? -13.062 -7.691 14.164 1 96.94 198 VAL A O 1
ATOM 1614 N N . GLY A 1 199 ? -13.75 -9.781 13.734 1 94.31 199 GLY A N 1
ATOM 1615 C CA . GLY A 1 199 ? -15.133 -9.57 14.141 1 94.31 199 GLY A CA 1
ATOM 1616 C C . GLY A 1 199 ? -16.109 -10.445 13.383 1 94.31 199 GLY A C 1
ATOM 1617 O O . GLY A 1 199 ? -15.734 -11.148 12.445 1 94.31 199 GLY A O 1
ATOM 1618 N N . ASN A 1 200 ? -17.281 -10.461 13.898 1 94.62 200 ASN A N 1
ATOM 1619 C CA . ASN A 1 200 ? -18.391 -11.086 13.172 1 94.62 200 ASN A CA 1
ATOM 1620 C C . ASN A 1 200 ? -19.016 -10.125 12.172 1 94.62 200 ASN A C 1
ATOM 1622 O O . ASN A 1 200 ? -19.812 -9.266 12.555 1 94.62 200 ASN A O 1
ATOM 1626 N N . ASN A 1 201 ? -18.656 -10.242 10.906 1 97.06 201 ASN A N 1
ATOM 1627 C CA . ASN A 1 201 ? -19.156 -9.344 9.875 1 97.06 201 ASN A CA 1
ATOM 1628 C C . ASN A 1 201 ? -19.766 -10.125 8.703 1 97.06 201 ASN A C 1
ATOM 1630 O O . ASN A 1 201 ? -19.547 -11.328 8.578 1 97.06 201 ASN A O 1
ATOM 1634 N N . GLU A 1 202 ? -20.469 -9.484 7.969 1 98.44 202 GLU A N 1
ATOM 1635 C CA . GLU A 1 202 ? -21.234 -10.133 6.902 1 98.44 202 GLU A CA 1
ATOM 1636 C C . GLU A 1 202 ? -20.297 -10.734 5.852 1 98.44 202 GLU A C 1
ATOM 1638 O O . GLU A 1 202 ? -20.516 -11.852 5.391 1 98.44 202 GLU A O 1
ATOM 1643 N N . LEU A 1 203 ? -19.25 -10.062 5.469 1 98.69 203 LEU A N 1
ATOM 1644 C CA . LEU A 1 203 ? -18.359 -10.555 4.438 1 98.69 203 LEU A CA 1
ATOM 1645 C C . LEU A 1 203 ? -17.656 -11.836 4.887 1 98.69 203 LEU A C 1
ATOM 1647 O O . LEU A 1 203 ? -17.531 -12.789 4.109 1 98.69 203 LEU A O 1
ATOM 1651 N N . SER A 1 204 ? -17.219 -11.828 6.141 1 98.12 204 SER A N 1
ATOM 1652 C CA . SER A 1 204 ? -16.578 -13.031 6.652 1 98.12 204 SER A CA 1
ATOM 1653 C C . SER A 1 204 ? -17.547 -14.219 6.648 1 98.12 204 SER A C 1
ATOM 1655 O O . SER A 1 204 ? -17.141 -15.344 6.371 1 98.12 204 SER A O 1
ATOM 1657 N N . ARG A 1 205 ? -18.797 -13.969 6.887 1 98.19 205 ARG A N 1
ATOM 1658 C CA . ARG A 1 205 ? -19.812 -15.023 6.902 1 98.19 205 ARG A CA 1
ATOM 1659 C C . ARG A 1 205 ? -20.078 -15.539 5.496 1 98.19 205 ARG A C 1
ATOM 1661 O O . ARG A 1 205 ? -20.375 -16.719 5.309 1 98.19 205 ARG A O 1
ATOM 1668 N N . LEU A 1 206 ? -19.969 -14.734 4.547 1 98.44 206 LEU A N 1
ATOM 1669 C CA . LEU A 1 206 ? -20.25 -15.094 3.162 1 98.44 206 LEU A CA 1
ATOM 1670 C C . LEU A 1 206 ? -19.031 -15.773 2.523 1 98.44 206 LEU A C 1
ATOM 1672 O O . LEU A 1 206 ? -19.156 -16.375 1.454 1 98.44 206 LEU A O 1
ATOM 1676 N N . SER A 1 207 ? -17.891 -15.742 3.162 1 98.69 207 SER A N 1
ATOM 1677 C CA . SER A 1 207 ? -16.641 -16.188 2.551 1 98.69 207 SER A CA 1
ATOM 1678 C C . SER A 1 207 ? -16.391 -17.672 2.83 1 98.69 207 SER A C 1
ATOM 1680 O O . SER A 1 207 ? -16.812 -18.188 3.869 1 98.69 207 SER A O 1
ATOM 1682 N N . ASP A 1 208 ? -15.773 -18.344 1.934 1 98.75 208 ASP A N 1
ATOM 1683 C CA . ASP A 1 208 ? -15.32 -19.719 2.16 1 98.75 208 ASP A CA 1
ATOM 1684 C C . ASP A 1 208 ? -14.133 -19.75 3.117 1 98.75 208 ASP A C 1
ATOM 1686 O O . ASP A 1 208 ? -14.016 -20.656 3.934 1 98.75 208 ASP A O 1
ATOM 1690 N N . ILE A 1 209 ? -13.234 -18.859 2.98 1 98.69 209 ILE A N 1
ATOM 1691 C CA . ILE A 1 209 ? -12.109 -18.641 3.889 1 98.69 209 ILE A CA 1
ATOM 1692 C C . ILE A 1 209 ? -12.078 -17.172 4.324 1 98.69 209 ILE A C 1
ATOM 1694 O O . ILE A 1 209 ? -12.172 -16.266 3.494 1 98.69 209 ILE A O 1
ATOM 1698 N N . SER A 1 210 ? -12.07 -16.969 5.598 1 98.44 210 SER A N 1
ATOM 1699 C CA . SER A 1 210 ? -11.984 -15.617 6.16 1 98.44 210 SER A CA 1
ATOM 1700 C C . SER A 1 210 ? -10.656 -15.398 6.867 1 98.44 210 SER A C 1
ATOM 1702 O O . SER A 1 210 ? -10.359 -16.047 7.871 1 98.44 210 SER A O 1
ATOM 1704 N N . LEU A 1 211 ? -9.82 -14.555 6.309 1 98.62 211 LEU A N 1
ATOM 1705 C CA . LEU A 1 211 ? -8.609 -14.086 6.965 1 98.62 211 LEU A CA 1
ATOM 1706 C C . LEU A 1 211 ? -8.852 -12.75 7.66 1 98.62 211 LEU A C 1
ATOM 1708 O O . LEU A 1 211 ? -9.461 -11.844 7.082 1 98.62 211 LEU A O 1
ATOM 1712 N N . GLN A 1 212 ? -8.469 -12.719 8.906 1 98.19 212 GLN A N 1
ATOM 1713 C CA . GLN A 1 212 ? -8.773 -11.508 9.672 1 98.19 212 GLN A CA 1
ATOM 1714 C C . GLN A 1 212 ? -7.527 -10.977 10.367 1 98.19 212 GLN A C 1
ATOM 1716 O O . GLN A 1 212 ? -6.543 -11.695 10.531 1 98.19 212 GLN A O 1
ATOM 1721 N N . PHE A 1 213 ? -7.52 -9.695 10.688 1 98.56 213 PHE A N 1
ATOM 1722 C CA . PHE A 1 213 ? -6.445 -9.062 11.438 1 98.56 213 PHE A CA 1
ATOM 1723 C C . PHE A 1 213 ? -7.008 -8.164 12.539 1 98.56 213 PHE A C 1
ATOM 1725 O O . PHE A 1 213 ? -8.164 -7.754 12.477 1 98.56 213 PHE A O 1
ATOM 1732 N N . TYR A 1 214 ? -6.188 -7.918 13.523 1 98.25 214 TYR A N 1
ATOM 1733 C CA . TYR A 1 214 ? -6.617 -7.113 14.656 1 98.25 214 TYR A CA 1
ATOM 1734 C C . TYR A 1 214 ? -6.414 -5.629 14.383 1 98.25 214 TYR A C 1
ATOM 1736 O O . TYR A 1 214 ? -5.328 -5.207 13.969 1 98.25 214 TYR A O 1
ATOM 1744 N N . ALA A 1 215 ? -7.457 -4.863 14.5 1 97.31 215 ALA A N 1
ATOM 1745 C CA . ALA A 1 215 ? -7.422 -3.408 14.375 1 97.31 215 ALA A CA 1
ATOM 1746 C C . ALA A 1 215 ? -8.539 -2.76 15.195 1 97.31 215 ALA A C 1
ATOM 1748 O O . ALA A 1 215 ? -9.578 -3.379 15.438 1 97.31 215 ALA A O 1
ATOM 1749 N N . HIS A 1 216 ? -8.328 -1.556 15.695 1 94.81 216 HIS A N 1
ATOM 1750 C CA . HIS A 1 216 ? -9.297 -0.734 16.406 1 94.81 216 HIS A CA 1
ATOM 1751 C C . HIS A 1 216 ? -9.164 0.737 16.031 1 94.81 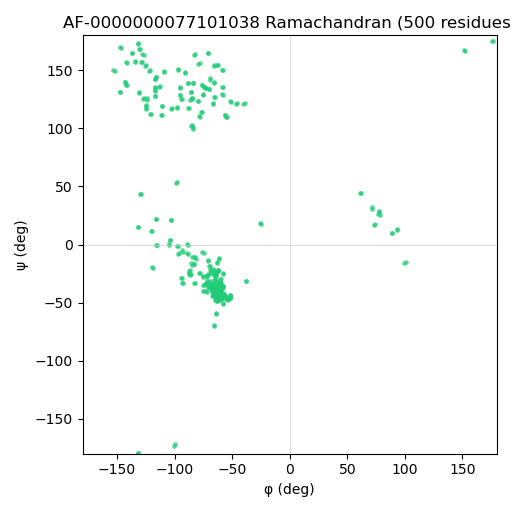216 HIS A C 1
ATOM 1753 O O . HIS A 1 216 ? -8.141 1.144 15.469 1 94.81 216 HIS A O 1
ATOM 1759 N N . PRO A 1 217 ? -10.258 1.458 16.219 1 91.69 217 PRO A N 1
ATOM 1760 C CA . PRO A 1 217 ? -10.133 2.889 15.93 1 91.69 217 PRO A CA 1
ATOM 1761 C C . PRO A 1 217 ? -9.172 3.605 16.875 1 91.69 217 PRO A C 1
ATOM 1763 O O . PRO A 1 217 ? -9.305 3.492 18.094 1 91.69 217 PRO A O 1
ATOM 1766 N N . VAL A 1 218 ? -8.203 4.312 16.312 1 90.69 218 VAL A N 1
ATOM 1767 C CA . VAL A 1 218 ? -7.219 5.008 17.141 1 90.69 218 VAL A CA 1
ATOM 1768 C C . VAL A 1 218 ? -7.672 6.441 17.375 1 90.69 218 VAL A C 1
ATOM 1770 O O . VAL A 1 218 ? -7.242 7.078 18.344 1 90.69 218 VAL A O 1
ATOM 1773 N N . LEU A 1 219 ? -8.297 6.961 16.438 1 80.81 219 LEU A N 1
ATOM 1774 C CA . LEU A 1 219 ? -8.938 8.266 16.547 1 80.81 219 LEU A CA 1
ATOM 1775 C C . LEU A 1 219 ? -10.422 8.172 16.203 1 80.81 219 LEU A C 1
ATOM 1777 O O . LEU A 1 219 ? -10.797 7.5 15.25 1 80.81 219 LEU A O 1
ATOM 1781 N N . LYS A 1 220 ? -11.133 8.617 17.141 1 72.62 220 LYS A N 1
ATOM 1782 C CA . LYS A 1 220 ? -12.57 8.648 16.859 1 72.62 220 LYS A CA 1
ATOM 1783 C C . LYS A 1 220 ? -12.961 9.922 16.125 1 72.62 220 LYS A C 1
ATOM 1785 O O . LYS A 1 220 ? -12.609 11.023 16.547 1 72.62 220 LYS A O 1
ATOM 1790 N N . GLY A 1 221 ? -13.156 9.727 14.797 1 62.75 221 GLY A N 1
ATOM 1791 C CA . GLY A 1 221 ? -13.641 10.891 14.07 1 62.75 221 GLY A CA 1
ATOM 1792 C C . GLY A 1 221 ? -15.125 11.133 14.258 1 62.75 221 GLY A C 1
ATOM 1793 O O . GLY A 1 221 ? -15.836 10.273 14.781 1 62.75 221 GLY A O 1
ATOM 1794 N N . ARG A 1 222 ? -15.398 12.336 14.039 1 56.75 222 ARG A N 1
ATOM 1795 C CA . ARG A 1 222 ? -16.828 12.617 13.969 1 56.75 222 ARG A CA 1
ATOM 1796 C C . ARG A 1 222 ? -17.438 12.008 12.711 1 56.75 222 ARG A C 1
ATOM 1798 O O . ARG A 1 222 ? -16.75 11.844 11.695 1 56.75 222 ARG A O 1
ATOM 1805 N N . PHE A 1 223 ? -18.609 11.531 12.82 1 51.62 223 PHE A N 1
ATOM 1806 C CA . PHE A 1 223 ? -19.438 11.031 11.734 1 51.62 223 PHE A CA 1
ATOM 1807 C C . PHE A 1 223 ? -18.906 9.703 11.211 1 51.62 223 PHE A C 1
ATOM 1809 O O . PHE A 1 223 ? -18.797 9.508 10 1 51.62 223 PHE A O 1
ATOM 1816 N N . ASN A 1 224 ? -18.328 9.008 12.055 1 54.75 224 ASN A N 1
ATOM 1817 C CA . ASN A 1 224 ? -17.938 7.641 11.75 1 54.75 224 ASN A CA 1
ATOM 1818 C C . ASN A 1 224 ? -16.672 7.594 10.898 1 54.75 224 ASN A C 1
ATOM 1820 O O . ASN A 1 224 ? -16.578 6.789 9.969 1 54.75 224 ASN A O 1
ATOM 1824 N N . SER A 1 225 ? -15.914 8.625 11.031 1 67.44 225 SER A N 1
ATOM 1825 C CA . SER A 1 225 ? -14.664 8.672 10.281 1 67.44 225 SER A CA 1
ATOM 1826 C C . SER A 1 225 ? -13.484 8.242 11.148 1 67.44 225 SER A C 1
ATOM 1828 O O . SER A 1 225 ? -12.438 8.906 11.156 1 67.44 225 SER A O 1
ATOM 1830 N N . ASP A 1 226 ? -13.711 7.051 11.688 1 82.56 226 ASP A N 1
ATOM 1831 C CA . ASP A 1 226 ? -12.664 6.512 12.555 1 82.56 226 ASP A CA 1
ATOM 1832 C C . ASP A 1 226 ? -11.391 6.215 11.766 1 82.56 226 ASP A C 1
ATOM 1834 O O . ASP A 1 226 ? -11.461 5.82 10.602 1 82.56 226 ASP A O 1
ATOM 1838 N N . VAL A 1 227 ? -10.336 6.547 12.414 1 88.25 227 VAL A N 1
ATOM 1839 C CA . VAL A 1 227 ? -9.047 6.25 11.805 1 88.25 227 VAL A CA 1
ATOM 1840 C C . VAL A 1 227 ? -8.531 4.906 12.312 1 88.25 227 VAL A C 1
ATOM 1842 O O . VAL A 1 227 ? -8.484 4.668 13.523 1 88.25 227 VAL A O 1
ATOM 1845 N N . TYR A 1 228 ? -8.227 4.039 11.367 1 92.75 228 TYR A N 1
ATOM 1846 C CA . TYR A 1 228 ? -7.707 2.711 11.672 1 92.75 228 TYR A CA 1
ATOM 1847 C C . TYR A 1 228 ? -6.301 2.535 11.117 1 92.75 228 TYR A C 1
ATOM 1849 O O . TYR A 1 228 ? -5.969 3.088 10.062 1 92.75 228 TYR A O 1
ATOM 1857 N N . MET A 1 229 ? -5.469 1.839 11.898 1 95.5 229 MET A N 1
ATOM 1858 C CA . MET A 1 229 ? -4.246 1.304 11.312 1 95.5 229 MET A CA 1
ATOM 1859 C C . MET A 1 229 ? -4.527 0.019 10.539 1 95.5 229 MET A C 1
ATOM 1861 O O . MET A 1 229 ? -5.098 -0.927 11.086 1 95.5 229 MET A O 1
ATOM 1865 N N . THR A 1 230 ? -4.129 0.059 9.25 1 96.69 230 THR A N 1
ATOM 1866 C CA . THR A 1 230 ? -4.609 -1.043 8.422 1 96.69 230 THR A CA 1
ATOM 1867 C C . THR A 1 230 ? -3.469 -1.653 7.617 1 96.69 230 THR A C 1
ATOM 1869 O O . THR A 1 230 ? -3.703 -2.4 6.668 1 96.69 230 THR A O 1
ATOM 1872 N N . ALA A 1 231 ? -2.207 -1.392 7.938 1 97.94 231 ALA A N 1
ATOM 1873 C CA . ALA A 1 231 ? -1.079 -1.972 7.211 1 97.94 231 ALA A CA 1
ATOM 1874 C C . ALA A 1 231 ? -1.08 -3.494 7.32 1 97.94 231 ALA A C 1
ATOM 1876 O O . ALA A 1 231 ? -0.375 -4.176 6.574 1 97.94 231 ALA A O 1
ATOM 1877 N N . GLN A 1 232 ? -1.874 -4.012 8.195 1 98.38 232 GLN A N 1
ATOM 1878 C CA . GLN A 1 232 ? -1.975 -5.453 8.398 1 98.38 232 GLN A CA 1
ATOM 1879 C C . GLN A 1 232 ? -2.523 -6.148 7.16 1 98.38 232 GLN A C 1
ATOM 1881 O O . GLN A 1 232 ? -2.299 -7.344 6.961 1 98.38 232 GLN A O 1
ATOM 1886 N N . PHE A 1 233 ? -3.277 -5.434 6.289 1 98.62 233 PHE A N 1
ATOM 1887 C CA . PHE A 1 233 ? -3.646 -6.004 4.996 1 98.62 233 PHE A CA 1
ATOM 1888 C C . PHE A 1 233 ? -2.416 -6.523 4.266 1 98.62 233 PHE A C 1
ATOM 1890 O O . PHE A 1 233 ? -2.445 -7.617 3.693 1 98.62 233 PHE A O 1
ATOM 1897 N N . PHE A 1 234 ? -1.395 -5.773 4.297 1 98.44 234 PHE A N 1
ATOM 1898 C CA . PHE A 1 234 ? -0.17 -6.113 3.582 1 98.44 234 PHE A CA 1
ATOM 1899 C C . PHE A 1 234 ? 0.587 -7.219 4.309 1 98.44 234 PHE A C 1
ATOM 1901 O O . PHE A 1 234 ? 1.209 -8.078 3.672 1 98.44 234 PHE A O 1
ATOM 1908 N N . VAL A 1 235 ? 0.526 -7.219 5.621 1 98.44 235 VAL A N 1
ATOM 1909 C CA . VAL A 1 235 ? 1.144 -8.273 6.418 1 98.44 235 VAL A CA 1
ATOM 1910 C C . VAL A 1 235 ? 0.5 -9.617 6.086 1 98.44 235 VAL A C 1
ATOM 1912 O O . VAL A 1 235 ? 1.199 -10.609 5.863 1 98.44 235 VAL A O 1
ATOM 1915 N N . ILE A 1 236 ? -0.792 -9.648 6.016 1 98.69 236 ILE A N 1
ATOM 1916 C CA . ILE A 1 236 ? -1.523 -10.859 5.672 1 98.69 236 ILE A CA 1
ATOM 1917 C C . ILE A 1 236 ? -1.079 -11.359 4.301 1 98.69 236 ILE A C 1
ATOM 1919 O O . ILE A 1 236 ? -0.802 -12.555 4.125 1 98.69 236 ILE A O 1
ATOM 1923 N N . ASN A 1 237 ? -0.999 -10.453 3.352 1 98.56 237 ASN A N 1
ATOM 1924 C CA . ASN A 1 237 ? -0.566 -10.812 2.006 1 98.56 237 ASN A CA 1
ATOM 1925 C C . ASN A 1 237 ? 0.812 -11.461 2.016 1 98.56 237 ASN A C 1
ATOM 1927 O O . ASN A 1 237 ? 1.04 -12.453 1.319 1 98.56 237 ASN A O 1
ATOM 1931 N N . GLU A 1 238 ? 1.729 -10.883 2.756 1 98.31 238 GLU A N 1
ATOM 1932 C CA . GLU A 1 238 ? 3.096 -11.398 2.768 1 98.31 238 GLU A CA 1
ATOM 1933 C C . GLU A 1 238 ? 3.164 -12.773 3.418 1 98.31 238 GLU A C 1
ATOM 1935 O O . GLU A 1 238 ? 3.881 -13.656 2.939 1 98.31 238 GLU A O 1
ATOM 1940 N N . PHE A 1 239 ? 2.418 -12.969 4.445 1 98.44 239 PHE A N 1
ATOM 1941 C CA . PHE A 1 239 ? 2.438 -14.281 5.086 1 98.44 23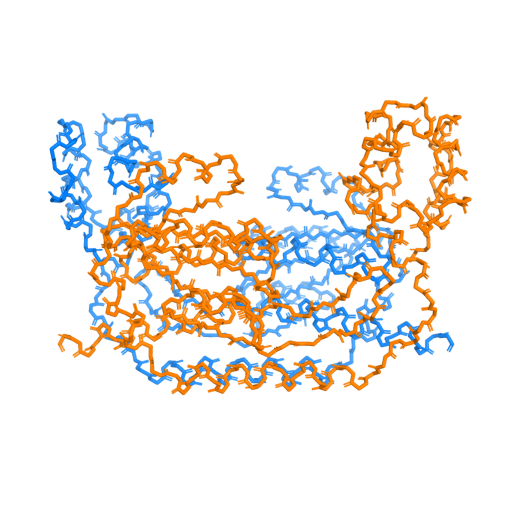9 PHE A CA 1
ATOM 1942 C C . PHE A 1 239 ? 1.722 -15.312 4.227 1 98.44 239 PHE A C 1
ATOM 1944 O O . PHE A 1 239 ? 2.086 -16.484 4.23 1 98.44 239 PHE A O 1
ATOM 1951 N N . LEU A 1 240 ? 0.667 -14.914 3.477 1 98.31 240 LEU A N 1
ATOM 1952 C CA . LEU A 1 240 ? 0.066 -15.82 2.506 1 98.31 240 LEU A CA 1
ATOM 1953 C C . LEU A 1 240 ? 1.101 -16.297 1.488 1 98.31 240 LEU A C 1
ATOM 1955 O O . LEU A 1 240 ? 1.113 -17.469 1.106 1 98.31 240 LEU A O 1
ATOM 1959 N N . LEU A 1 241 ? 1.925 -15.375 1.045 1 96.5 241 LEU A N 1
ATOM 1960 C CA . LEU A 1 241 ? 2.992 -15.742 0.123 1 96.5 241 LEU A CA 1
ATOM 1961 C C . LEU A 1 241 ? 3.938 -16.75 0.765 1 96.5 241 LEU A C 1
ATOM 1963 O O . LEU A 1 241 ? 4.234 -17.797 0.174 1 96.5 241 LEU A O 1
ATOM 1967 N N . LEU A 1 242 ? 4.387 -16.5 1.994 1 96.88 242 LEU A N 1
ATOM 1968 C CA . LEU A 1 242 ? 5.316 -17.375 2.689 1 96.88 242 LEU A CA 1
ATOM 1969 C C . LEU A 1 242 ? 4.707 -18.766 2.891 1 96.88 242 LEU A C 1
ATOM 1971 O O . LEU A 1 242 ? 5.367 -19.781 2.648 1 96.88 242 LEU A O 1
ATOM 1975 N N . LYS A 1 243 ? 3.455 -18.719 3.311 1 97.25 243 LYS A N 1
ATOM 1976 C CA . LYS A 1 243 ? 2.768 -19.984 3.547 1 97.25 243 LYS A CA 1
ATOM 1977 C C . LYS A 1 243 ? 2.539 -20.75 2.24 1 97.25 243 LYS A C 1
ATOM 1979 O O . LYS A 1 243 ? 2.568 -21.984 2.217 1 97.25 243 LYS A O 1
ATOM 1984 N N . GLY A 1 244 ? 2.238 -20 1.195 1 95.31 244 GLY A N 1
ATOM 1985 C CA . GLY A 1 244 ? 2.139 -20.625 -0.115 1 95.31 244 GLY A CA 1
ATOM 1986 C C . GLY A 1 244 ? 3.436 -21.266 -0.568 1 95.31 244 GLY A C 1
ATOM 1987 O O . GLY A 1 244 ? 3.424 -22.359 -1.143 1 95.31 244 GLY A O 1
ATOM 1988 N N . LEU A 1 245 ? 4.535 -20.594 -0.317 1 91.44 245 LEU A N 1
ATOM 1989 C CA . LEU A 1 245 ? 5.848 -21.141 -0.646 1 91.44 245 LEU A CA 1
ATOM 1990 C C . LEU A 1 245 ? 6.129 -22.406 0.173 1 91.44 245 LEU A C 1
ATOM 1992 O O . LEU A 1 245 ? 6.656 -23.375 -0.351 1 91.44 245 LEU A O 1
ATOM 1996 N N . GLU A 1 246 ? 5.766 -22.359 1.407 1 92.38 246 GLU A N 1
ATOM 1997 C CA . GLU A 1 246 ? 5.91 -23.531 2.277 1 92.38 246 GLU A CA 1
ATOM 1998 C C . GLU A 1 246 ? 5.117 -24.719 1.744 1 92.38 246 GLU A C 1
ATOM 2000 O O . GLU A 1 246 ? 5.621 -25.844 1.708 1 92.38 246 GLU A O 1
ATOM 2005 N N . TYR A 1 247 ? 3.932 -24.422 1.35 1 91.38 247 TYR A N 1
ATOM 2006 C CA . TYR A 1 247 ? 3.047 -25.453 0.822 1 91.38 247 TYR A CA 1
ATOM 2007 C C . TYR A 1 247 ? 3.637 -26.094 -0.431 1 91.38 247 TYR A C 1
ATOM 2009 O O . TYR A 1 247 ? 3.555 -27.312 -0.614 1 91.38 247 TYR A O 1
ATOM 2017 N N . GLY A 1 248 ? 4.188 -25.312 -1.267 1 84.38 248 GLY A N 1
ATOM 2018 C CA . GLY A 1 248 ? 4.773 -25.812 -2.502 1 84.38 248 GLY A CA 1
ATOM 2019 C C . GLY A 1 248 ? 5.961 -26.734 -2.275 1 84.38 248 GLY A C 1
ATOM 2020 O O . GLY A 1 248 ? 6.207 -27.641 -3.066 1 84.38 248 GLY A O 1
ATOM 2021 N N . THR A 1 249 ? 6.723 -26.547 -1.228 1 76.94 249 THR A N 1
ATOM 2022 C CA . THR A 1 249 ? 7.883 -27.359 -0.906 1 76.94 249 THR A CA 1
ATOM 2023 C C . THR A 1 249 ? 7.445 -28.719 -0.339 1 76.94 249 THR A C 1
ATOM 2025 O O . THR A 1 249 ? 8.133 -29.719 -0.52 1 76.94 249 THR A O 1
ATOM 2028 N N . SER A 1 250 ? 6.32 -28.719 0.262 1 71.62 250 SER A N 1
ATOM 2029 C CA . SER A 1 250 ? 5.832 -29.953 0.869 1 71.62 250 SER A CA 1
ATOM 2030 C C . SER A 1 250 ? 5.262 -30.906 -0.183 1 71.62 250 SER A C 1
ATOM 2032 O O . SER A 1 250 ? 5.215 -32.125 0.024 1 71.62 250 SER A O 1
ATOM 2034 N N . GLU A 1 251 ? 4.832 -30.406 -1.283 1 66.06 251 GLU A N 1
ATOM 2035 C CA . GLU A 1 251 ? 4.254 -31.219 -2.348 1 66.06 251 GLU A CA 1
ATOM 2036 C C . GLU A 1 251 ? 5.336 -31.781 -3.262 1 66.06 251 GLU A C 1
ATOM 2038 O O . GLU A 1 251 ? 5.105 -32.75 -3.982 1 66.06 251 GLU A O 1
ATOM 2043 N N . GLU A 1 252 ? 6.594 -31.25 -3.219 1 53.75 252 GLU A N 1
ATOM 2044 C CA . GLU A 1 252 ? 7.703 -31.828 -3.967 1 53.75 252 GLU A CA 1
ATOM 2045 C C . GLU A 1 252 ? 8.359 -32.969 -3.186 1 53.75 252 GLU A C 1
ATOM 2047 O O . GLU A 1 252 ? 8.43 -32.938 -1.955 1 53.75 252 GLU A O 1
ATOM 2052 N N . MET B 1 1 ? 2.316 -22.203 -11.555 1 53.34 1 MET B N 1
ATOM 2053 C CA . MET B 1 1 ? 2.18 -22.375 -13 1 53.34 1 MET B CA 1
ATOM 2054 C C . MET B 1 1 ? 3.439 -21.906 -13.727 1 53.34 1 MET B C 1
ATOM 2056 O O . MET B 1 1 ? 3.971 -20.844 -13.43 1 53.34 1 MET B O 1
ATOM 2060 N N . ARG B 1 2 ? 4.152 -22.891 -14.336 1 65.62 2 ARG B N 1
ATOM 2061 C CA . ARG B 1 2 ? 5.336 -22.656 -15.156 1 65.62 2 ARG B CA 1
ATOM 2062 C C . ARG B 1 2 ? 4.965 -21.984 -16.484 1 65.62 2 ARG B C 1
ATOM 2064 O O . ARG B 1 2 ? 3.838 -22.141 -16.953 1 65.62 2 ARG B O 1
ATOM 2071 N N . LEU B 1 3 ? 5.719 -20.969 -16.812 1 77.25 3 LEU B N 1
ATOM 2072 C CA . LEU B 1 3 ? 5.477 -20.281 -18.078 1 77.25 3 LEU B CA 1
ATOM 2073 C C . LEU B 1 3 ? 5.094 -21.281 -19.172 1 77.25 3 LEU B C 1
ATOM 2075 O O . LEU B 1 3 ? 4.238 -20.984 -20.016 1 77.25 3 LEU B O 1
ATOM 2079 N N . GLU B 1 4 ? 5.637 -22.469 -19.047 1 79.69 4 GLU B N 1
ATOM 2080 C CA . GLU B 1 4 ? 5.324 -23.516 -20.016 1 79.69 4 GLU B CA 1
ATOM 2081 C C . GLU B 1 4 ? 3.863 -23.953 -19.906 1 79.69 4 GLU B C 1
ATOM 2083 O O . GLU B 1 4 ? 3.215 -24.219 -20.922 1 79.69 4 GLU B O 1
ATOM 2088 N N . THR B 1 5 ? 3.404 -24 -18.703 1 80.31 5 THR B N 1
ATOM 2089 C CA . THR B 1 5 ? 2.008 -24.359 -18.484 1 80.31 5 THR B CA 1
ATOM 2090 C C . THR B 1 5 ? 1.074 -23.312 -19.062 1 80.31 5 THR B C 1
ATOM 2092 O O . THR B 1 5 ? 0.04 -23.641 -19.656 1 80.31 5 THR B O 1
ATOM 2095 N N . LEU B 1 6 ? 1.443 -22.078 -18.891 1 84.56 6 LEU B N 1
ATOM 2096 C CA . LEU B 1 6 ? 0.644 -20.984 -19.438 1 84.56 6 LEU B CA 1
ATOM 2097 C C . LEU B 1 6 ? 0.584 -21.062 -20.953 1 84.56 6 LEU B C 1
ATOM 2099 O O . LEU B 1 6 ? -0.468 -20.828 -21.562 1 84.56 6 LEU B O 1
ATOM 2103 N N . ILE B 1 7 ? 1.674 -21.391 -21.547 1 86.5 7 ILE B N 1
ATOM 2104 C CA . ILE B 1 7 ? 1.75 -21.516 -23 1 86.5 7 ILE B CA 1
ATOM 2105 C C . ILE B 1 7 ? 0.847 -22.656 -23.469 1 86.5 7 ILE B C 1
ATOM 2107 O O . ILE B 1 7 ? 0.078 -22.484 -24.422 1 86.5 7 ILE B O 1
ATOM 2111 N N . GLU B 1 8 ? 0.953 -23.703 -22.781 1 86.69 8 GLU B N 1
ATOM 2112 C CA . GLU B 1 8 ? 0.157 -24.875 -23.156 1 86.69 8 GLU B CA 1
ATOM 2113 C C . GLU B 1 8 ? -1.337 -24.594 -23.031 1 86.69 8 GLU B C 1
ATOM 2115 O O . GLU B 1 8 ? -2.119 -24.969 -23.906 1 86.69 8 GLU B O 1
ATOM 2120 N N . GLU B 1 9 ? -1.695 -23.922 -22.016 1 84.88 9 GLU B N 1
ATOM 2121 C CA . GLU B 1 9 ? -3.1 -23.641 -21.719 1 84.88 9 GLU B CA 1
ATOM 2122 C C . GLU B 1 9 ? -3.68 -22.641 -22.719 1 84.88 9 GLU B C 1
ATOM 2124 O O . GLU B 1 9 ? -4.891 -22.609 -22.953 1 84.88 9 GLU B O 1
ATOM 2129 N N . ASN B 1 10 ? -2.797 -21.812 -23.297 1 90.19 10 ASN B N 1
ATOM 2130 C CA . ASN B 1 10 ? -3.271 -20.766 -24.203 1 90.19 10 ASN B CA 1
ATOM 2131 C C . ASN B 1 10 ? -2.76 -20.969 -25.625 1 90.19 10 ASN B C 1
ATOM 2133 O O . ASN B 1 10 ? -2.729 -20.031 -26.422 1 90.19 10 ASN B O 1
ATOM 2137 N N . TYR B 1 11 ? -2.406 -22.156 -25.922 1 90.5 11 TYR B N 1
ATOM 2138 C CA . TYR B 1 11 ? -1.732 -22.453 -27.172 1 90.5 11 TYR B CA 1
ATOM 2139 C C . TYR B 1 11 ? -2.611 -22.094 -28.359 1 90.5 11 TYR B C 1
ATOM 2141 O O . TYR B 1 11 ? -2.119 -21.594 -29.375 1 90.5 11 TYR B O 1
ATOM 2149 N N . ASP B 1 12 ? -3.865 -22.266 -28.25 1 92.19 12 ASP B N 1
ATOM 2150 C CA . ASP B 1 12 ? -4.809 -22.062 -29.344 1 92.19 12 ASP B CA 1
ATOM 2151 C C . ASP B 1 12 ? -4.922 -20.578 -29.703 1 92.19 12 ASP B C 1
ATOM 2153 O O . ASP B 1 12 ? -5.363 -20.234 -30.797 1 92.19 12 ASP B O 1
ATOM 2157 N N . LYS B 1 13 ? -4.566 -19.781 -28.766 1 93.25 13 LYS B N 1
ATOM 2158 C CA . LYS B 1 13 ? -4.668 -18.328 -28.969 1 93.25 13 LYS B CA 1
ATOM 2159 C C . LYS B 1 13 ? -3.395 -17.781 -29.609 1 93.25 13 LYS B C 1
ATOM 2161 O O . LYS B 1 13 ? -3.361 -16.609 -30.031 1 93.25 13 LYS B O 1
ATOM 2166 N N . LEU B 1 14 ? -2.379 -18.578 -29.734 1 95.19 14 LEU B N 1
ATOM 2167 C CA . LEU B 1 14 ? -1.065 -18.062 -30.109 1 95.19 14 LEU B CA 1
ATOM 2168 C C . LEU B 1 14 ? -0.851 -18.188 -31.609 1 95.19 14 LEU B C 1
ATOM 2170 O O . LEU B 1 14 ? -1.229 -19.188 -32.219 1 95.19 14 LEU B O 1
ATOM 2174 N N . ASN B 1 15 ? -0.351 -17.156 -32.156 1 95.25 15 ASN B N 1
ATOM 2175 C CA . ASN B 1 15 ? -0.002 -17.172 -33.562 1 95.25 15 ASN B CA 1
ATOM 2176 C C . ASN B 1 15 ? 1.494 -17.391 -33.781 1 95.25 15 ASN B C 1
ATOM 2178 O O . ASN B 1 15 ? 2.221 -17.688 -32.812 1 95.25 15 ASN B O 1
ATOM 2182 N N . GLU B 1 16 ? 1.908 -17.281 -35.031 1 93.81 16 GLU B N 1
ATOM 2183 C CA . GLU B 1 16 ? 3.295 -17.578 -35.375 1 93.81 16 GLU B CA 1
ATOM 2184 C C . GLU B 1 16 ? 4.258 -16.625 -34.656 1 93.81 16 GLU B C 1
ATOM 2186 O O . GLU B 1 16 ? 5.316 -17.047 -34.188 1 93.81 16 GLU B O 1
ATOM 2191 N N . ASN B 1 17 ? 3.908 -15.398 -34.625 1 94.94 17 ASN B N 1
ATOM 2192 C CA . ASN B 1 17 ? 4.746 -14.422 -33.938 1 94.94 17 ASN B CA 1
ATOM 2193 C C . ASN B 1 17 ? 4.859 -14.734 -32.438 1 94.94 17 ASN B C 1
ATOM 2195 O O . ASN B 1 17 ? 5.941 -14.641 -31.859 1 94.94 17 ASN B O 1
ATOM 2199 N N . ASP B 1 18 ? 3.736 -15.117 -31.828 1 95.81 18 ASP B N 1
ATOM 2200 C CA . ASP B 1 18 ? 3.723 -15.484 -30.422 1 95.81 18 ASP B CA 1
ATOM 2201 C C . ASP B 1 18 ? 4.66 -16.656 -30.141 1 95.81 18 ASP B C 1
ATOM 2203 O O . ASP B 1 18 ? 5.422 -16.641 -29.172 1 95.81 18 ASP B O 1
ATOM 2207 N N . LEU B 1 19 ? 4.59 -17.609 -31.047 1 94.12 19 LEU B N 1
ATOM 2208 C CA . LEU B 1 19 ? 5.406 -18.812 -30.875 1 94.12 19 LEU B CA 1
ATOM 2209 C C . LEU B 1 19 ? 6.887 -18.484 -31.062 1 94.12 19 LEU B C 1
ATOM 2211 O O . LEU B 1 19 ? 7.742 -19.078 -30.406 1 94.12 19 LEU B O 1
ATOM 2215 N N . SER B 1 20 ? 7.129 -17.547 -31.875 1 94.62 20 SER B N 1
ATOM 2216 C CA . SER B 1 20 ? 8.508 -17.109 -32.062 1 94.62 20 SER B CA 1
ATOM 2217 C C . SER B 1 20 ? 9.039 -16.453 -30.781 1 94.62 20 SER B C 1
ATOM 2219 O O . SER B 1 20 ? 10.172 -16.703 -30.375 1 94.62 20 SER B O 1
ATOM 2221 N N . ILE B 1 21 ? 8.273 -15.633 -30.141 1 95.88 21 ILE B N 1
ATOM 2222 C CA . ILE B 1 21 ? 8.641 -14.992 -28.875 1 95.88 21 ILE B CA 1
ATOM 2223 C C . ILE B 1 21 ? 8.883 -16.047 -27.812 1 95.88 21 ILE B C 1
ATOM 2225 O O . ILE B 1 21 ? 9.898 -16.016 -27.109 1 95.88 21 ILE B O 1
ATOM 2229 N N . TRP B 1 22 ? 7.973 -17 -27.828 1 92.81 22 TRP B N 1
ATOM 2230 C CA . TRP B 1 22 ? 8.055 -18.078 -26.844 1 92.81 22 TRP B CA 1
ATOM 2231 C C . TRP B 1 22 ? 9.328 -18.891 -27.031 1 92.81 22 TRP B C 1
ATOM 2233 O O . TRP B 1 22 ? 10.039 -19.203 -26.062 1 92.81 22 TRP B O 1
ATOM 2243 N N . ASN B 1 23 ? 9.633 -19.203 -28.219 1 93.06 23 ASN B N 1
ATOM 2244 C CA . ASN B 1 23 ? 10.828 -19.984 -28.531 1 93.06 23 ASN B CA 1
ATOM 2245 C C . ASN B 1 23 ? 12.102 -19.234 -28.156 1 93.06 23 ASN B C 1
ATOM 2247 O O . ASN B 1 23 ? 13.062 -19.828 -27.656 1 93.06 23 ASN B O 1
ATOM 2251 N N . PHE B 1 24 ? 12.047 -18.047 -28.406 1 95.12 24 PHE B N 1
ATOM 2252 C CA . PHE B 1 24 ? 13.203 -17.234 -28.016 1 95.12 24 PHE B CA 1
ATOM 2253 C C . PHE B 1 24 ? 13.383 -17.234 -26.516 1 95.12 24 PHE B C 1
ATOM 2255 O O . PHE B 1 24 ? 14.484 -17.438 -26.016 1 95.12 24 PHE B O 1
ATOM 2262 N N . ILE B 1 25 ? 12.281 -16.984 -25.797 1 92 25 ILE B N 1
ATOM 2263 C CA . ILE B 1 25 ? 12.32 -16.938 -24.328 1 92 25 ILE B CA 1
ATOM 2264 C C . ILE B 1 25 ? 12.828 -18.266 -23.797 1 92 25 ILE B C 1
ATOM 2266 O O . ILE B 1 25 ? 13.656 -18.297 -22.875 1 92 25 ILE B O 1
ATOM 2270 N N . LEU B 1 26 ? 12.422 -19.328 -24.469 1 87.12 26 LEU B N 1
ATOM 2271 C CA . LEU B 1 26 ? 12.797 -20.672 -24.031 1 87.12 26 LEU B CA 1
ATOM 2272 C C . LEU B 1 26 ? 14.305 -20.875 -24.172 1 87.12 26 LEU B C 1
ATOM 2274 O O . LEU B 1 26 ? 14.93 -21.531 -23.328 1 87.12 26 LEU B O 1
ATOM 2278 N N . ARG B 1 27 ? 14.828 -20.328 -25.172 1 89.38 27 ARG B N 1
ATOM 2279 C CA . ARG B 1 27 ? 16.234 -20.531 -25.484 1 89.38 27 ARG B CA 1
ATOM 2280 C C . ARG B 1 27 ? 17.125 -19.531 -24.75 1 89.38 27 ARG B C 1
ATOM 2282 O O . ARG B 1 27 ? 18.312 -19.766 -24.562 1 89.38 27 ARG B O 1
ATOM 2289 N N . HIS B 1 28 ? 16.531 -18.438 -24.359 1 89.88 28 HIS B N 1
ATOM 2290 C CA . HIS B 1 28 ? 17.312 -17.359 -23.75 1 89.88 28 HIS B CA 1
ATOM 2291 C C . HIS B 1 28 ? 16.672 -16.906 -22.438 1 89.88 28 HIS B C 1
ATOM 2293 O O . HIS B 1 28 ? 16.516 -15.711 -22.203 1 89.88 28 HIS B O 1
ATOM 2299 N N . LYS B 1 29 ? 16.234 -17.828 -21.609 1 81.5 29 LYS B N 1
ATOM 2300 C CA . LYS B 1 29 ? 15.492 -17.547 -20.391 1 81.5 29 LYS B CA 1
ATOM 2301 C C . LYS B 1 29 ? 16.266 -16.594 -19.469 1 81.5 29 LYS B C 1
ATOM 2303 O O . LYS B 1 29 ? 15.695 -15.625 -18.953 1 81.5 29 LYS B O 1
ATOM 2308 N N . LYS B 1 30 ? 17.531 -16.844 -19.312 1 79.56 30 LYS B N 1
ATOM 2309 C CA . LYS B 1 30 ? 18.359 -16.047 -18.406 1 79.56 30 LYS B CA 1
ATOM 2310 C C . LYS B 1 30 ? 18.453 -14.602 -18.875 1 79.56 30 LYS B C 1
ATOM 2312 O O . LYS B 1 30 ? 18.297 -13.68 -18.078 1 79.56 30 LYS B O 1
ATOM 2317 N N . GLU B 1 31 ? 18.656 -14.445 -20.109 1 87.25 31 GLU B N 1
ATOM 2318 C CA . GLU B 1 31 ? 18.781 -13.109 -20.672 1 87.25 31 GLU B CA 1
ATOM 2319 C C . GLU B 1 31 ? 17.469 -12.352 -20.609 1 87.25 31 GLU B C 1
ATOM 2321 O O . GLU B 1 31 ? 17.438 -11.141 -20.359 1 87.25 31 GLU B O 1
ATOM 2326 N N . CYS B 1 32 ? 16.406 -13.062 -20.812 1 88.38 32 CYS B N 1
ATOM 2327 C CA . CYS B 1 32 ? 15.094 -12.438 -20.922 1 88.38 32 CYS B CA 1
ATOM 2328 C C . CYS B 1 32 ? 14.648 -11.891 -19.562 1 88.38 32 CYS B C 1
ATOM 2330 O O . CYS B 1 32 ? 13.773 -11.016 -19.5 1 88.38 32 CYS B O 1
ATOM 2332 N N . GLN B 1 33 ? 15.234 -12.352 -18.547 1 81.94 33 GLN B N 1
ATOM 2333 C CA . GLN B 1 33 ? 14.875 -11.906 -17.203 1 81.94 33 GLN B CA 1
ATOM 2334 C C . GLN B 1 33 ? 15.203 -10.43 -17.016 1 81.94 33 GLN B C 1
ATOM 2336 O O . GLN B 1 33 ? 14.547 -9.742 -16.219 1 81.94 33 GLN B O 1
ATOM 2341 N N . THR B 1 34 ? 16.172 -9.953 -17.766 1 83 34 THR B N 1
ATOM 2342 C CA . THR B 1 34 ? 16.625 -8.586 -17.547 1 83 34 THR B CA 1
ATOM 2343 C C . THR B 1 34 ? 16.344 -7.727 -18.781 1 83 34 THR B C 1
ATOM 2345 O O . THR B 1 34 ? 16.594 -6.52 -18.766 1 83 34 THR B O 1
ATOM 2348 N N . MET B 1 35 ? 15.812 -8.281 -19.719 1 89.5 35 MET B N 1
ATOM 2349 C CA . MET B 1 35 ? 15.57 -7.547 -20.953 1 89.5 35 MET B CA 1
ATOM 2350 C C . MET B 1 35 ? 14.367 -6.613 -20.797 1 89.5 35 MET B C 1
ATOM 2352 O O . MET B 1 35 ? 13.359 -6.984 -20.203 1 89.5 35 MET B O 1
ATOM 2356 N N . SER B 1 36 ? 14.555 -5.426 -21.328 1 91.38 36 SER B N 1
ATOM 2357 C CA . SER B 1 36 ? 13.383 -4.57 -21.484 1 91.38 36 SER B CA 1
ATOM 2358 C C . SER B 1 36 ? 12.469 -5.094 -22.594 1 91.38 36 SER B C 1
ATOM 2360 O O . SER B 1 36 ? 12.867 -5.953 -23.391 1 91.38 36 SER B O 1
ATOM 2362 N N . ILE B 1 37 ? 11.258 -4.547 -22.562 1 93.5 37 ILE B N 1
ATOM 2363 C CA . ILE B 1 37 ? 10.312 -4.965 -23.594 1 93.5 37 ILE B CA 1
ATOM 2364 C C . ILE B 1 37 ? 10.859 -4.594 -24.969 1 93.5 37 ILE B C 1
ATOM 2366 O O . ILE B 1 37 ? 10.656 -5.324 -25.938 1 93.5 37 ILE B O 1
ATOM 2370 N N . GLN B 1 38 ? 11.594 -3.479 -25.047 1 94 38 GLN B N 1
ATOM 2371 C CA . GLN B 1 38 ? 12.195 -3.029 -26.297 1 94 38 GLN B CA 1
ATOM 2372 C C . GLN B 1 38 ? 13.266 -4.008 -26.766 1 94 38 GLN B C 1
ATOM 2374 O O . GLN B 1 38 ? 13.328 -4.344 -27.953 1 94 38 GLN B O 1
ATOM 2379 N N . GLU B 1 39 ? 14.062 -4.453 -25.875 1 95.25 39 GLU B N 1
ATOM 2380 C CA . GLU B 1 39 ? 15.133 -5.383 -26.203 1 95.25 39 GLU B CA 1
ATOM 2381 C C . GLU B 1 39 ? 14.578 -6.723 -26.672 1 95.25 39 GLU B C 1
ATOM 2383 O O . GLU B 1 39 ? 15.062 -7.285 -27.656 1 95.25 39 GLU B O 1
ATOM 2388 N N . LEU B 1 40 ? 13.594 -7.191 -25.953 1 95.75 40 LEU B N 1
ATOM 2389 C CA . LEU B 1 40 ? 12.992 -8.461 -26.359 1 95.75 40 LEU B CA 1
ATOM 2390 C C . LEU B 1 40 ? 12.359 -8.359 -27.734 1 95.75 40 LEU B C 1
ATOM 2392 O O . LEU B 1 40 ? 12.516 -9.266 -28.562 1 95.75 40 LEU B O 1
ATOM 2396 N N . ALA B 1 41 ? 11.641 -7.258 -27.953 1 96.31 41 ALA B N 1
ATOM 2397 C CA . ALA B 1 41 ? 11.016 -7.02 -29.25 1 96.31 41 ALA B CA 1
ATOM 2398 C C . ALA B 1 41 ? 12.047 -7.027 -30.375 1 96.31 41 ALA B C 1
ATOM 2400 O O . ALA B 1 41 ? 11.836 -7.648 -31.406 1 96.31 41 ALA B O 1
ATOM 2401 N N . LYS B 1 42 ? 13.133 -6.379 -30.125 1 96.12 42 LYS B N 1
ATOM 2402 C CA . LYS B 1 42 ? 14.211 -6.301 -31.109 1 96.12 42 LYS B CA 1
ATOM 2403 C C . LYS B 1 42 ? 14.789 -7.684 -31.406 1 96.12 42 LYS B C 1
ATOM 2405 O O . LYS B 1 42 ? 15 -8.047 -32.562 1 96.12 42 LYS B O 1
ATOM 2410 N N . GLN B 1 43 ? 14.984 -8.453 -30.391 1 95.31 43 GLN B N 1
ATOM 2411 C CA . GLN B 1 43 ? 15.578 -9.781 -30.531 1 95.31 43 GLN B CA 1
ATOM 2412 C C . GLN B 1 43 ? 14.641 -10.727 -31.281 1 95.31 43 GLN B C 1
ATOM 2414 O O . GLN B 1 43 ? 15.094 -11.609 -32 1 95.31 43 GLN B O 1
ATOM 2419 N N . CYS B 1 44 ? 13.422 -10.523 -31.078 1 96.06 44 CYS B N 1
ATOM 2420 C CA . CYS B 1 44 ? 12.438 -11.391 -31.703 1 96.06 44 CYS B CA 1
ATOM 2421 C C . CYS B 1 44 ? 11.969 -10.812 -33.031 1 96.06 44 CYS B C 1
ATOM 2423 O O . CYS B 1 44 ? 11.141 -11.414 -33.719 1 96.06 44 CYS B O 1
ATOM 2425 N N . HIS B 1 45 ? 12.398 -9.641 -33.375 1 95.56 45 HIS B N 1
ATOM 2426 C CA . HIS B 1 45 ? 12.07 -8.953 -34.625 1 95.56 45 HIS B CA 1
ATOM 2427 C C . HIS B 1 45 ? 10.57 -8.703 -34.75 1 95.56 45 HIS B C 1
ATOM 2429 O O . HIS B 1 45 ? 9.953 -9.008 -35.75 1 95.56 45 HIS B O 1
ATOM 2435 N N . VAL B 1 46 ? 10.047 -8.258 -33.656 1 96.19 46 VAL B N 1
ATOM 2436 C CA . VAL B 1 46 ? 8.641 -7.875 -33.594 1 96.19 46 VAL B CA 1
ATOM 2437 C C . VAL B 1 46 ? 8.508 -6.5 -32.938 1 96.19 46 VAL B C 1
ATOM 2439 O O . VAL B 1 46 ? 9.5 -5.926 -32.469 1 96.19 46 VAL B O 1
ATOM 2442 N N . SER B 1 47 ? 7.348 -5.98 -32.938 1 93.5 47 SER B N 1
ATOM 2443 C CA . SER B 1 47 ? 7.098 -4.691 -32.312 1 93.5 47 SER B CA 1
ATOM 2444 C C . SER B 1 47 ? 6.867 -4.855 -30.812 1 93.5 47 SER B C 1
ATOM 2446 O O . SER B 1 47 ? 6.551 -5.953 -30.344 1 93.5 47 SER B O 1
ATOM 2448 N N . HIS B 1 48 ? 6.973 -3.713 -30.078 1 93.75 48 HIS B N 1
ATOM 2449 C CA . HIS B 1 48 ? 6.637 -3.688 -28.656 1 93.75 48 HIS B CA 1
ATOM 2450 C C . HIS B 1 48 ? 5.18 -4.074 -28.422 1 93.75 48 HIS B C 1
ATOM 2452 O O . HIS B 1 48 ? 4.863 -4.766 -27.453 1 93.75 48 HIS B O 1
ATOM 2458 N N . THR B 1 49 ? 4.387 -3.695 -29.391 1 93.88 49 THR B N 1
ATOM 2459 C CA . THR B 1 49 ? 2.963 -3.998 -29.297 1 93.88 49 THR B CA 1
ATOM 2460 C C . THR B 1 49 ? 2.723 -5.5 -29.406 1 93.88 49 THR B C 1
ATOM 2462 O O . THR B 1 49 ? 1.891 -6.055 -28.688 1 93.88 49 THR B O 1
ATOM 2465 N N . THR B 1 50 ? 3.461 -6.105 -30.234 1 94.81 50 THR B N 1
ATOM 2466 C CA . THR B 1 50 ? 3.342 -7.551 -30.422 1 94.81 50 THR B CA 1
ATOM 2467 C C . THR B 1 50 ? 3.732 -8.289 -29.141 1 94.81 50 THR B C 1
ATOM 2469 O O . THR B 1 50 ? 3.064 -9.25 -28.75 1 94.81 50 THR B O 1
ATOM 2472 N N . VAL B 1 51 ? 4.773 -7.859 -28.469 1 96.06 51 VAL B N 1
ATOM 2473 C CA . VAL B 1 51 ? 5.191 -8.469 -27.203 1 96.06 51 VAL B CA 1
ATOM 2474 C C . VAL B 1 51 ? 4.105 -8.273 -26.156 1 96.06 51 VAL B C 1
ATOM 2476 O O . VAL B 1 51 ? 3.789 -9.203 -25.391 1 96.06 51 VAL B O 1
ATOM 2479 N N . SER B 1 52 ? 3.543 -7.098 -26.156 1 94.62 52 SER B N 1
ATOM 2480 C CA . SER B 1 52 ? 2.475 -6.801 -25.203 1 94.62 52 SER B CA 1
ATOM 2481 C C . SER B 1 52 ? 1.265 -7.699 -25.438 1 94.62 52 SER B C 1
ATOM 2483 O O . SER B 1 52 ? 0.676 -8.211 -24.484 1 94.62 52 SER B O 1
ATOM 2485 N N . ARG B 1 53 ? 0.941 -7.859 -26.641 1 93.94 53 ARG B N 1
ATOM 2486 C CA . ARG B 1 53 ? -0.189 -8.719 -26.984 1 93.94 53 ARG B CA 1
ATOM 2487 C C . ARG B 1 53 ? 0.09 -10.164 -26.594 1 93.94 53 ARG B C 1
ATOM 2489 O O . ARG B 1 53 ? -0.806 -10.875 -26.125 1 93.94 53 ARG B O 1
ATOM 2496 N N . PHE B 1 54 ? 1.299 -10.602 -26.875 1 94.88 54 PHE B N 1
ATOM 2497 C CA . PHE B 1 54 ? 1.715 -11.938 -26.469 1 94.88 54 PHE B CA 1
ATOM 2498 C C . PHE B 1 54 ? 1.491 -12.156 -24.984 1 94.88 54 PHE B C 1
ATOM 2500 O O . PHE B 1 54 ? 0.887 -13.148 -24.578 1 94.88 54 PHE B O 1
ATOM 2507 N N . THR B 1 55 ? 1.926 -11.188 -24.141 1 93.44 55 THR B N 1
ATOM 2508 C CA . THR B 1 55 ? 1.773 -11.297 -22.688 1 93.44 55 THR B CA 1
ATOM 2509 C C . THR B 1 55 ? 0.298 -11.328 -22.297 1 93.44 55 THR B C 1
ATOM 2511 O O . THR B 1 55 ? -0.103 -12.102 -21.422 1 93.44 55 THR B O 1
ATOM 2514 N N . HIS B 1 56 ? -0.519 -10.57 -23.047 1 91.5 56 HIS B N 1
ATOM 2515 C CA . HIS B 1 56 ? -1.947 -10.508 -22.75 1 91.5 56 HIS B CA 1
ATOM 2516 C C . HIS B 1 56 ? -2.637 -11.82 -23.109 1 91.5 56 HIS B C 1
ATOM 2518 O O . HIS B 1 56 ? -3.545 -12.266 -22.391 1 91.5 56 HIS B O 1
ATOM 2524 N N . LYS B 1 57 ? -2.164 -12.43 -24.172 1 92.19 57 LYS B N 1
ATOM 2525 C CA . LYS B 1 57 ? -2.73 -13.711 -24.578 1 92.19 57 LYS B CA 1
ATOM 2526 C C . LYS B 1 57 ? -2.484 -14.781 -23.531 1 92.19 57 LYS B C 1
ATOM 2528 O O . LYS B 1 57 ? -3.254 -15.742 -23.422 1 92.19 57 LYS B O 1
ATOM 2533 N N . LEU B 1 58 ? -1.454 -14.57 -22.781 1 89.44 58 LEU B N 1
ATOM 2534 C CA . LEU B 1 58 ? -1.109 -15.531 -21.75 1 89.44 58 LEU B CA 1
ATOM 2535 C C . LEU B 1 58 ? -1.829 -15.203 -20.438 1 89.44 58 LEU B C 1
ATOM 2537 O O . LEU B 1 58 ? -1.621 -15.867 -19.422 1 89.44 58 LEU B O 1
ATOM 2541 N N . GLY B 1 59 ? -2.613 -14.141 -20.438 1 85.12 59 GLY B N 1
ATOM 2542 C CA . GLY B 1 59 ? -3.393 -13.766 -19.266 1 85.12 59 GLY B CA 1
ATOM 2543 C C . GLY B 1 59 ? -2.686 -12.773 -18.375 1 85.12 59 GLY B C 1
ATOM 2544 O O . GLY B 1 59 ? -3.137 -12.508 -17.25 1 85.12 59 GLY B O 1
ATOM 2545 N N . MET B 1 60 ? -1.604 -12.18 -18.891 1 88.62 60 MET B N 1
ATOM 2546 C CA . MET B 1 60 ? -0.835 -11.227 -18.094 1 88.62 60 MET B CA 1
ATOM 2547 C C . MET B 1 60 ? -1.248 -9.797 -18.422 1 88.62 60 MET B C 1
ATOM 2549 O O . MET B 1 60 ? -1.739 -9.516 -19.516 1 88.62 60 MET B O 1
ATOM 2553 N N . GLU B 1 61 ? -1.124 -8.938 -17.438 1 82.94 61 GLU B N 1
ATOM 2554 C CA . GLU B 1 61 ? -1.516 -7.543 -17.641 1 82.94 61 GLU B CA 1
ATOM 2555 C C . GLU B 1 61 ? -0.412 -6.754 -18.328 1 82.94 61 GLU B C 1
ATOM 2557 O O . GLU B 1 61 ? -0.643 -5.641 -18.812 1 82.94 61 GLU B O 1
ATOM 2562 N N . GLY B 1 62 ? 0.741 -7.395 -18.406 1 85.31 62 GLY B N 1
ATOM 2563 C CA . GLY B 1 62 ? 1.827 -6.676 -19.062 1 85.31 62 GLY B CA 1
ATOM 2564 C C . GLY B 1 62 ? 3.146 -7.422 -19.016 1 85.31 62 GLY B C 1
ATOM 2565 O O . GLY B 1 62 ? 3.24 -8.492 -18.406 1 85.31 62 GLY B O 1
ATOM 2566 N N . TYR B 1 63 ? 4.113 -6.785 -19.719 1 90.19 63 TYR B N 1
ATOM 2567 C CA . TYR B 1 63 ? 5.441 -7.371 -19.828 1 90.19 63 TYR B CA 1
ATOM 2568 C C . TYR B 1 63 ? 6.09 -7.547 -18.469 1 90.19 63 TYR B C 1
ATOM 2570 O O . TYR B 1 63 ? 6.848 -8.492 -18.25 1 90.19 63 TYR B O 1
ATOM 2578 N N . GLY B 1 64 ? 5.734 -6.668 -17.531 1 86 64 GLY B N 1
ATOM 2579 C CA . GLY B 1 64 ? 6.297 -6.758 -16.188 1 86 64 GLY B CA 1
ATOM 2580 C C . GLY B 1 64 ? 5.977 -8.07 -15.492 1 86 64 GLY B C 1
ATOM 2581 O O . GLY B 1 64 ? 6.828 -8.641 -14.805 1 86 64 GLY B O 1
ATOM 2582 N N . GLU B 1 65 ? 4.789 -8.531 -15.656 1 86.44 65 GLU B N 1
ATOM 2583 C CA . GLU B 1 65 ? 4.398 -9.805 -15.055 1 86.44 65 GLU B CA 1
ATOM 2584 C C . GLU B 1 65 ? 5.164 -10.961 -15.68 1 86.44 65 GLU B C 1
ATOM 2586 O O . GLU B 1 65 ? 5.547 -11.906 -14.984 1 86.44 65 GLU B O 1
ATOM 2591 N N . LEU B 1 66 ? 5.371 -10.859 -16.984 1 87.94 66 LEU B N 1
ATOM 2592 C CA . LEU B 1 66 ? 6.16 -11.883 -17.656 1 87.94 66 LEU B CA 1
ATOM 2593 C C . LEU B 1 66 ? 7.57 -11.953 -17.078 1 87.94 66 LEU B C 1
ATOM 2595 O O . LEU B 1 66 ? 8.094 -13.039 -16.844 1 87.94 66 LEU B O 1
ATOM 2599 N N . LYS B 1 67 ? 8.094 -10.812 -16.828 1 85 67 LYS B N 1
ATOM 2600 C CA . LYS B 1 67 ? 9.445 -10.75 -16.281 1 85 67 LYS B CA 1
ATOM 2601 C C . LYS B 1 67 ? 9.508 -11.406 -14.914 1 85 67 LYS B C 1
ATOM 2603 O O . LYS B 1 67 ? 10.477 -12.109 -14.602 1 85 67 LYS B O 1
ATOM 2608 N N . ILE B 1 68 ? 8.555 -11.219 -14.164 1 78.31 68 ILE B N 1
ATOM 2609 C CA . ILE B 1 68 ? 8.492 -11.82 -12.836 1 78.31 68 ILE B CA 1
ATOM 2610 C C . ILE B 1 68 ? 8.445 -13.344 -12.969 1 78.31 68 ILE B C 1
ATOM 2612 O O . ILE B 1 68 ? 9.172 -14.062 -12.281 1 78.31 68 ILE B O 1
ATOM 2616 N N . PHE B 1 69 ? 7.637 -13.773 -13.867 1 78 69 PHE B N 1
ATOM 2617 C CA . PHE B 1 69 ? 7.531 -15.211 -14.102 1 78 69 PHE B CA 1
ATOM 2618 C C . PHE B 1 69 ? 8.867 -15.789 -14.539 1 78 69 PHE B C 1
ATOM 2620 O O . PHE B 1 69 ? 9.266 -16.859 -14.086 1 78 69 PHE B O 1
ATOM 2627 N N . LEU B 1 70 ? 9.477 -15.109 -15.461 1 79 70 LEU B N 1
ATOM 2628 C CA . LEU B 1 70 ? 10.742 -15.594 -16.016 1 79 70 LEU B CA 1
ATOM 2629 C C . LEU B 1 70 ? 11.812 -15.664 -14.938 1 79 70 LEU B C 1
ATOM 2631 O O . LEU B 1 70 ? 12.617 -16.594 -14.906 1 79 70 LEU B O 1
ATOM 2635 N N . LYS B 1 71 ? 11.844 -14.688 -14.125 1 74.12 71 LYS B N 1
ATOM 2636 C CA . LYS B 1 71 ? 12.828 -14.641 -13.047 1 74.12 71 LYS B CA 1
ATOM 2637 C C . LYS B 1 71 ? 12.578 -15.75 -12.031 1 74.12 71 LYS B C 1
ATOM 2639 O O . LYS B 1 71 ? 13.523 -16.344 -11.508 1 74.12 71 LYS B O 1
ATOM 2644 N N . TRP B 1 72 ? 11.336 -15.977 -11.867 1 71.75 72 TRP B N 1
ATOM 2645 C CA . TRP B 1 72 ? 10.938 -16.922 -10.844 1 71.75 72 TRP B CA 1
ATOM 2646 C C . TRP B 1 72 ? 11.031 -18.359 -11.359 1 71.75 72 TRP B C 1
ATOM 2648 O O . TRP B 1 72 ? 11.359 -19.281 -10.609 1 71.75 72 TRP B O 1
ATOM 2658 N N . ASP B 1 73 ? 10.773 -18.5 -12.609 1 65.25 73 ASP B N 1
ATOM 2659 C CA . ASP B 1 73 ? 10.836 -19.828 -13.227 1 65.25 73 ASP B CA 1
ATOM 2660 C C . ASP B 1 73 ? 12.266 -20.359 -13.234 1 65.25 73 ASP B C 1
ATOM 2662 O O . ASP B 1 73 ? 12.484 -21.562 -13.156 1 65.25 73 ASP B O 1
ATOM 2666 N N . SER B 1 74 ? 13.266 -19.484 -13.508 1 59.12 74 SER B N 1
ATOM 2667 C CA . SER B 1 74 ? 14.641 -19.953 -13.625 1 59.12 74 SER B CA 1
ATOM 2668 C C . SER B 1 74 ? 15.242 -20.234 -12.25 1 59.12 74 SER B C 1
ATOM 2670 O O . SER B 1 74 ? 16.422 -20.609 -12.148 1 59.12 74 SER B O 1
ATOM 2672 N N . ARG B 1 75 ? 14.539 -19.906 -11.188 1 55.38 75 ARG B N 1
ATOM 2673 C CA . ARG B 1 75 ? 15.102 -20.156 -9.867 1 55.38 75 ARG B CA 1
ATOM 2674 C C . ARG B 1 75 ? 15.508 -21.625 -9.727 1 55.38 75 ARG B C 1
ATOM 2676 O O . ARG B 1 75 ? 14.891 -22.5 -10.32 1 55.38 75 ARG B O 1
ATOM 2683 N N . GLU B 1 76 ? 16.781 -21.688 -9.711 1 51.5 76 GLU B N 1
ATOM 2684 C CA . GLU B 1 76 ? 17.203 -22.984 -9.188 1 51.5 76 GLU B CA 1
ATOM 2685 C C . GLU B 1 76 ? 16.297 -23.422 -8.039 1 51.5 76 GLU B C 1
ATOM 2687 O O . GLU B 1 76 ? 15.742 -22.594 -7.328 1 51.5 76 GLU B O 1
ATOM 2692 N N . GLU B 1 77 ? 15.695 -24.5 -8.148 1 51.94 77 GLU B N 1
ATOM 2693 C CA . GLU B 1 77 ? 14.859 -25.188 -7.16 1 51.94 77 GLU B CA 1
ATOM 2694 C C . GLU B 1 77 ? 15.242 -24.797 -5.738 1 51.94 77 GLU B C 1
ATOM 2696 O O . GLU B 1 77 ? 15.648 -25.641 -4.941 1 51.94 77 GLU B O 1
ATOM 2701 N N . GLU B 1 78 ? 15.992 -23.656 -5.582 1 58.34 78 GLU B N 1
ATOM 2702 C CA . GLU B 1 78 ? 16.234 -23.641 -4.141 1 58.34 78 GLU B CA 1
ATOM 2703 C C . GLU B 1 78 ? 14.93 -23.672 -3.359 1 58.34 78 GLU B C 1
ATOM 2705 O O . GLU B 1 78 ? 14.008 -22.906 -3.656 1 58.34 78 GLU B O 1
ATOM 2710 N N . SER B 1 79 ? 14.703 -24.719 -2.713 1 70.12 79 SER B N 1
ATOM 2711 C CA . SER B 1 79 ? 13.562 -25.016 -1.85 1 70.12 79 SER B CA 1
ATOM 2712 C C . SER B 1 79 ? 13.352 -23.906 -0.817 1 70.12 79 SER B C 1
ATOM 2714 O O . SER B 1 79 ? 14.32 -23.359 -0.285 1 70.12 79 SER B O 1
ATOM 2716 N N . PHE B 1 80 ? 12.227 -23.344 -0.793 1 86 80 PHE B N 1
ATOM 2717 C CA . PHE B 1 80 ? 11.859 -22.406 0.258 1 86 80 PHE B CA 1
ATOM 2718 C C . PHE B 1 80 ? 12.219 -22.953 1.631 1 86 80 PHE B C 1
ATOM 2720 O O . PHE B 1 80 ? 11.906 -24.109 1.946 1 86 80 PHE B O 1
ATOM 2727 N N . ASP B 1 81 ? 13.07 -22.156 2.32 1 90.25 81 ASP B N 1
ATOM 2728 C CA . ASP B 1 81 ? 13.406 -22.484 3.701 1 90.25 81 ASP B CA 1
ATOM 2729 C C . ASP B 1 81 ? 12.289 -22.078 4.652 1 90.25 81 ASP B C 1
ATOM 2731 O O . ASP B 1 81 ? 12.086 -20.875 4.898 1 90.25 81 ASP B O 1
ATOM 2735 N N . VAL B 1 82 ? 11.57 -23.047 5.234 1 91.38 82 VAL B N 1
ATOM 2736 C CA . VAL B 1 82 ? 10.406 -22.812 6.078 1 91.38 82 VAL B CA 1
ATOM 2737 C C . VAL B 1 82 ? 10.789 -21.922 7.254 1 91.38 82 VAL B C 1
ATOM 2739 O O . VAL B 1 82 ? 9.93 -21.25 7.84 1 91.38 82 VAL B O 1
ATOM 2742 N N . ARG B 1 83 ? 12.086 -21.922 7.637 1 94.5 83 ARG B N 1
ATOM 2743 C CA . ARG B 1 83 ? 12.555 -21.078 8.734 1 94.5 83 ARG B CA 1
ATOM 2744 C C . ARG B 1 83 ? 12.383 -19.594 8.406 1 94.5 83 ARG B C 1
ATOM 2746 O O . ARG B 1 83 ? 12.422 -18.75 9.297 1 94.5 83 ARG B O 1
ATOM 2753 N N . GLU B 1 84 ? 12.156 -19.234 7.082 1 95.56 84 GLU B N 1
ATOM 2754 C CA . GLU B 1 84 ? 11.969 -17.859 6.656 1 95.56 84 GLU B CA 1
ATOM 2755 C C . GLU B 1 84 ? 10.703 -17.25 7.266 1 95.56 84 GLU B C 1
ATOM 2757 O O . GLU B 1 84 ? 10.641 -16.047 7.516 1 95.56 84 GLU B O 1
ATOM 2762 N N . ILE B 1 85 ? 9.695 -18.078 7.586 1 97.5 85 ILE B N 1
ATOM 2763 C CA . ILE B 1 85 ? 8.461 -17.594 8.18 1 97.5 85 ILE B CA 1
ATOM 2764 C C . ILE B 1 85 ? 8.758 -16.969 9.547 1 97.5 85 ILE B C 1
ATOM 2766 O O . ILE B 1 85 ? 8.328 -15.852 9.836 1 97.5 85 ILE B O 1
ATOM 2770 N N . GLU B 1 86 ? 9.516 -17.703 10.352 1 97.81 86 GLU B N 1
ATOM 2771 C CA . GLU B 1 86 ? 9.906 -17.203 11.664 1 97.81 86 GLU B CA 1
ATOM 2772 C C . GLU B 1 86 ? 10.812 -15.992 11.547 1 97.81 86 GLU B C 1
ATOM 2774 O O . GLU B 1 86 ? 10.695 -15.039 12.32 1 97.81 86 GLU B O 1
ATOM 2779 N N . ARG B 1 87 ? 11.75 -16.016 10.656 1 97.94 87 ARG B N 1
ATOM 2780 C CA . ARG B 1 87 ? 12.688 -14.906 10.492 1 97.94 87 ARG B CA 1
ATOM 2781 C C . ARG B 1 87 ? 11.969 -13.633 10.07 1 97.94 87 ARG B C 1
ATOM 2783 O O . ARG B 1 87 ? 12.289 -12.547 10.555 1 97.94 87 ARG B O 1
ATOM 2790 N N . VAL B 1 88 ? 10.992 -13.773 9.148 1 98.44 88 VAL B N 1
ATOM 2791 C CA . VAL B 1 88 ? 10.195 -12.625 8.727 1 98.44 88 VAL B CA 1
ATOM 2792 C C . VAL B 1 88 ? 9.383 -12.102 9.914 1 98.44 88 VAL B C 1
ATOM 2794 O O . VAL B 1 88 ? 9.289 -10.891 10.125 1 98.44 88 VAL B O 1
ATOM 2797 N N . TYR B 1 89 ? 8.766 -13.023 10.695 1 98.62 89 TYR B N 1
ATOM 2798 C CA . TYR B 1 89 ? 8.07 -12.648 11.922 1 98.62 89 TYR B CA 1
ATOM 2799 C C . TYR B 1 89 ? 8.969 -11.812 12.828 1 98.62 89 TYR B C 1
ATOM 2801 O O . TYR B 1 89 ? 8.555 -10.758 13.32 1 98.62 89 TYR B O 1
ATOM 2809 N N . GLN B 1 90 ? 10.172 -12.227 13.016 1 98.56 90 GLN B N 1
ATOM 2810 C CA . GLN B 1 90 ? 11.109 -11.523 13.883 1 98.56 90 GLN B CA 1
ATOM 2811 C C . GLN B 1 90 ? 11.469 -10.156 13.312 1 98.56 90 GLN B C 1
ATOM 2813 O O . GLN 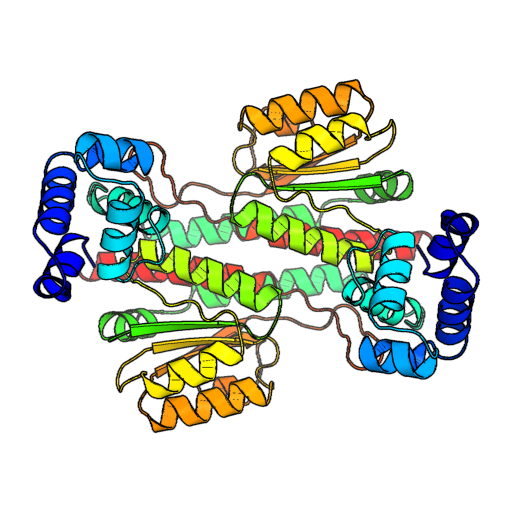B 1 90 ? 11.664 -9.203 14.062 1 98.56 90 GLN B O 1
ATOM 2818 N N . ASP B 1 91 ? 11.617 -10.047 11.992 1 98.69 91 ASP B N 1
ATOM 2819 C CA . ASP B 1 91 ? 11.852 -8.75 11.367 1 98.69 91 ASP B CA 1
ATOM 2820 C C . ASP B 1 91 ? 10.742 -7.766 11.711 1 98.69 91 ASP B C 1
ATOM 2822 O O . ASP B 1 91 ? 11.008 -6.602 12.016 1 98.69 91 ASP B O 1
ATOM 2826 N N . TYR B 1 92 ? 9.492 -8.258 11.648 1 98.75 92 TYR B N 1
ATOM 2827 C CA . TYR B 1 92 ? 8.352 -7.402 11.977 1 98.75 92 TYR B CA 1
ATOM 2828 C C . TYR B 1 92 ? 8.398 -6.984 13.445 1 98.75 92 TYR B C 1
ATOM 2830 O O . TYR B 1 92 ? 8.203 -5.809 13.766 1 98.75 92 TYR B O 1
ATOM 2838 N N . ILE B 1 93 ? 8.688 -7.961 14.344 1 98.62 93 ILE B N 1
ATOM 2839 C CA . ILE B 1 93 ? 8.711 -7.684 15.773 1 98.62 93 ILE B CA 1
ATOM 2840 C C . ILE B 1 93 ? 9.789 -6.648 16.078 1 98.62 93 ILE B C 1
ATOM 2842 O O . ILE B 1 93 ? 9.539 -5.668 16.781 1 98.62 93 ILE B O 1
ATOM 2846 N N . LYS B 1 94 ? 10.945 -6.793 15.523 1 98.56 94 LYS B N 1
ATOM 2847 C CA . LYS B 1 94 ? 12.047 -5.859 15.742 1 98.56 94 LYS B CA 1
ATOM 2848 C C . LYS B 1 94 ? 11.695 -4.461 15.242 1 98.56 94 LYS B C 1
ATOM 2850 O O . LYS B 1 94 ? 11.992 -3.465 15.898 1 98.56 94 LYS B O 1
ATOM 2855 N N . THR B 1 95 ? 11.078 -4.383 14.078 1 98.75 95 THR B N 1
ATOM 2856 C CA . THR B 1 95 ? 10.672 -3.105 13.508 1 98.75 95 THR B CA 1
ATOM 2857 C C . THR B 1 95 ? 9.625 -2.428 14.391 1 98.75 95 THR B C 1
ATOM 2859 O O . THR B 1 95 ? 9.719 -1.231 14.664 1 98.75 95 THR B O 1
ATOM 2862 N N . LEU B 1 96 ? 8.648 -3.23 14.836 1 98.75 96 LEU B N 1
ATOM 2863 C CA . LEU B 1 96 ? 7.594 -2.713 15.695 1 98.75 96 LEU B CA 1
ATOM 2864 C C . LEU B 1 96 ? 8.164 -2.193 17.016 1 98.75 96 LEU B C 1
ATOM 2866 O O . LEU B 1 96 ? 7.801 -1.108 17.469 1 98.75 96 LEU B O 1
ATOM 2870 N N . ASP B 1 97 ? 9.07 -2.951 17.625 1 98.31 97 ASP B N 1
ATOM 2871 C CA . ASP B 1 97 ? 9.719 -2.547 18.859 1 98.31 97 ASP B CA 1
ATOM 2872 C C . ASP B 1 97 ? 10.492 -1.244 18.688 1 98.31 97 ASP B C 1
ATOM 2874 O O . ASP B 1 97 ? 10.398 -0.336 19.5 1 98.31 97 ASP B O 1
ATOM 2878 N N . MET B 1 98 ? 11.195 -1.156 17.594 1 97.81 98 MET B N 1
ATOM 2879 C CA . MET B 1 98 ? 12 0.028 17.297 1 97.81 98 MET B CA 1
ATOM 2880 C C . MET B 1 98 ? 11.109 1.263 17.156 1 97.81 98 MET B C 1
ATOM 2882 O O . MET B 1 98 ? 11.398 2.305 17.75 1 97.81 98 MET B O 1
ATOM 2886 N N . MET B 1 99 ? 10.031 1.145 16.484 1 97.88 99 MET B N 1
ATOM 2887 C CA . MET B 1 99 ? 9.172 2.297 16.219 1 97.88 99 MET B CA 1
ATOM 2888 C C . MET B 1 99 ? 8.383 2.682 17.469 1 97.88 99 MET B C 1
ATOM 2890 O O . MET B 1 99 ? 8.188 3.867 17.734 1 97.88 99 MET B O 1
ATOM 2894 N N . LYS B 1 100 ? 7.918 1.653 18.188 1 97.44 100 LYS B N 1
ATOM 2895 C CA . LYS B 1 100 ? 7.184 1.92 19.422 1 97.44 100 LYS B CA 1
ATOM 2896 C C . LYS B 1 100 ? 8.031 2.721 20.406 1 97.44 100 LYS B C 1
ATOM 2898 O O . LYS B 1 100 ? 7.535 3.65 21.047 1 97.44 100 LYS B O 1
ATOM 2903 N N . ASP B 1 101 ? 9.297 2.447 20.422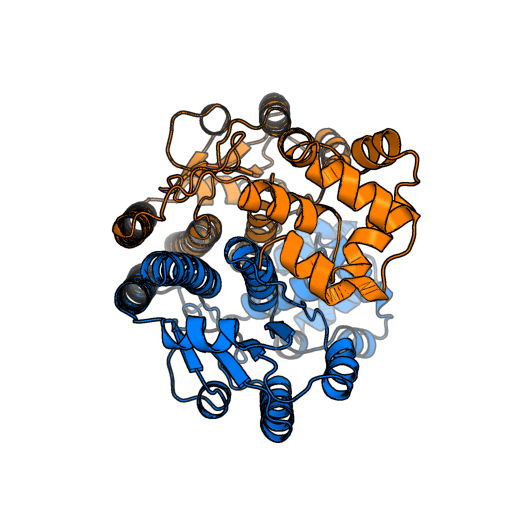 1 96.88 101 ASP B N 1
ATOM 2904 C CA . ASP B 1 101 ? 10.18 3.029 21.438 1 96.88 101 ASP B CA 1
ATOM 2905 C C . ASP B 1 101 ? 10.891 4.27 20.906 1 96.88 101 ASP B C 1
ATOM 2907 O O . ASP B 1 101 ? 11.508 5.012 21.656 1 96.88 101 ASP B O 1
ATOM 2911 N N . ARG B 1 102 ? 10.75 4.523 19.641 1 96.5 102 ARG B N 1
ATOM 2912 C CA . ARG B 1 102 ? 11.461 5.641 19.031 1 96.5 102 ARG B CA 1
ATOM 2913 C C . ARG B 1 102 ? 10.828 6.973 19.406 1 96.5 102 ARG B C 1
ATOM 2915 O O . ARG B 1 102 ? 9.609 7.137 19.297 1 96.5 102 ARG B O 1
ATOM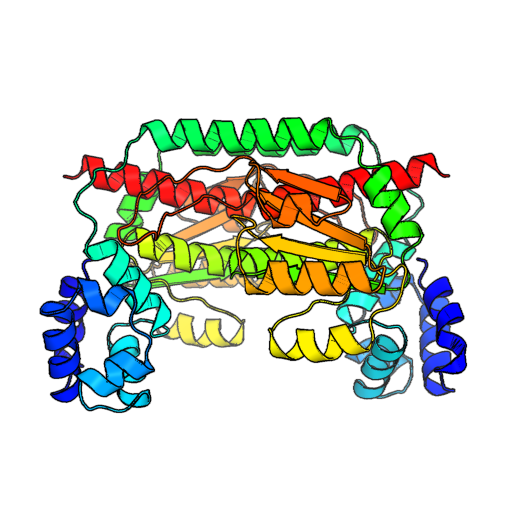 2922 N N . ASP B 1 103 ? 11.648 7.895 19.891 1 96.25 103 ASP B N 1
ATOM 2923 C CA . ASP B 1 103 ? 11.203 9.281 20.016 1 96.25 103 ASP B CA 1
ATOM 2924 C C . ASP B 1 103 ? 11.195 9.984 18.672 1 96.25 103 ASP B C 1
ATOM 2926 O O . ASP B 1 103 ? 12.258 10.25 18.094 1 96.25 103 ASP B O 1
ATOM 2930 N N . CYS B 1 104 ? 10 10.367 18.172 1 97.5 104 CYS B N 1
ATOM 2931 C CA . CYS B 1 104 ? 9.883 10.961 16.859 1 97.5 104 CYS B CA 1
ATOM 2932 C C . CYS B 1 104 ? 9.688 12.469 16.953 1 97.5 104 CYS B C 1
ATOM 2934 O O . CYS B 1 104 ? 9.164 13.094 16.016 1 97.5 104 CYS B O 1
ATOM 2936 N N . SER B 1 105 ? 10.07 13.039 18.078 1 97.12 105 SER B N 1
ATOM 2937 C CA . SER B 1 105 ? 9.953 14.484 18.219 1 97.12 105 SER B CA 1
ATOM 2938 C C . SER B 1 105 ? 10.781 15.203 17.156 1 97.12 105 SER B C 1
ATOM 2940 O O . SER B 1 105 ? 10.406 16.281 16.688 1 97.12 105 SER B O 1
ATOM 2942 N N . ASP B 1 106 ? 11.867 14.617 16.797 1 98.12 106 ASP B N 1
ATOM 2943 C CA . ASP B 1 106 ? 12.719 15.203 15.773 1 98.12 106 ASP B CA 1
ATOM 2944 C C . ASP B 1 106 ? 11.977 15.297 14.438 1 98.12 106 ASP B C 1
ATOM 2946 O O . ASP B 1 106 ? 12.07 16.312 13.742 1 98.12 106 ASP B O 1
ATOM 2950 N N . VAL B 1 107 ? 11.242 14.258 14.07 1 98.56 107 VAL B N 1
ATOM 2951 C CA . VAL B 1 107 ? 10.453 14.25 12.844 1 98.56 107 VAL B CA 1
ATOM 2952 C C . VAL B 1 107 ? 9.375 15.328 12.914 1 98.56 107 VAL B C 1
ATOM 2954 O O . VAL B 1 107 ? 9.211 16.125 11.984 1 98.56 107 VAL B O 1
ATOM 2957 N N . SER B 1 108 ? 8.68 15.367 14.047 1 97.5 108 SER B N 1
ATOM 2958 C CA . SER B 1 108 ? 7.598 16.328 14.227 1 97.5 108 SER B CA 1
ATOM 2959 C C . SER B 1 108 ? 8.109 17.766 14.164 1 97.5 108 SER B C 1
ATOM 2961 O O . SER B 1 108 ? 7.492 18.625 13.539 1 97.5 108 SER B O 1
ATOM 2963 N N . GLU B 1 109 ? 9.211 18 14.797 1 97.38 109 GLU B N 1
ATOM 2964 C CA . GLU B 1 109 ? 9.812 19.344 14.781 1 97.38 109 GLU B CA 1
ATOM 2965 C C . GLU B 1 109 ? 10.195 19.75 13.367 1 97.38 109 GLU B C 1
ATOM 2967 O O . GLU B 1 109 ? 9.961 20.891 12.953 1 97.38 109 GLU B O 1
ATOM 2972 N N . MET B 1 110 ? 10.758 18.859 12.672 1 98.19 110 MET B N 1
ATOM 2973 C CA . MET B 1 110 ? 11.164 19.141 11.305 1 98.19 110 MET B CA 1
ATOM 2974 C C . MET B 1 110 ? 9.953 19.469 10.438 1 98.19 110 MET B C 1
ATOM 2976 O O . MET B 1 110 ? 9.984 20.422 9.656 1 98.19 110 MET B O 1
ATOM 2980 N N . LEU B 1 111 ? 8.914 18.703 10.594 1 97.56 111 LEU B N 1
ATOM 2981 C CA . LEU B 1 111 ? 7.703 18.906 9.805 1 97.56 111 LEU B CA 1
ATOM 2982 C C . LEU B 1 111 ? 7.023 20.234 10.18 1 97.56 111 LEU B C 1
ATOM 2984 O O . LEU B 1 111 ? 6.492 20.922 9.312 1 97.56 111 LEU B O 1
ATOM 2988 N N . SER B 1 112 ? 7.078 20.578 11.438 1 94.25 112 SER B N 1
ATOM 2989 C CA . SER B 1 112 ? 6.414 21.797 11.906 1 94.25 112 SER B CA 1
ATOM 2990 C C . SER B 1 112 ? 7.066 23.047 11.32 1 94.25 112 SER B C 1
ATOM 2992 O O . SER B 1 112 ? 6.418 24.078 11.188 1 94.25 112 SER B O 1
ATOM 2994 N N . ARG B 1 113 ? 8.242 22.922 10.906 1 95.19 113 ARG B N 1
ATOM 2995 C CA . ARG B 1 113 ? 8.984 24.062 10.391 1 95.19 113 ARG B CA 1
ATOM 2996 C C . ARG B 1 113 ? 9.086 24.016 8.867 1 95.19 113 ARG B C 1
ATOM 2998 O O . ARG B 1 113 ? 9.656 24.906 8.25 1 95.19 113 ARG B O 1
ATOM 3005 N N . ALA B 1 114 ? 8.516 23.031 8.32 1 96.56 114 ALA B N 1
ATOM 3006 C CA . ALA B 1 114 ? 8.703 22.781 6.891 1 96.56 114 ALA B CA 1
ATOM 3007 C C . ALA B 1 114 ? 7.938 23.812 6.062 1 96.56 114 ALA B C 1
ATOM 3009 O O . ALA B 1 114 ? 6.801 24.172 6.391 1 96.56 114 ALA B O 1
ATOM 3010 N N . GLY B 1 115 ? 8.625 24.359 5 1 93.88 115 GLY B N 1
ATOM 3011 C CA . GLY B 1 115 ? 7.875 25.094 3.99 1 93.88 115 GLY B CA 1
ATOM 3012 C C . GLY B 1 115 ? 6.918 24.219 3.205 1 93.88 115 GLY B C 1
ATOM 3013 O O . GLY B 1 115 ? 5.699 24.312 3.361 1 93.88 115 GLY B O 1
ATOM 3014 N N . SER B 1 116 ? 7.469 23.391 2.414 1 95.06 116 SER B N 1
ATOM 3015 C CA . SER B 1 116 ? 6.727 22.359 1.681 1 95.06 116 SER B CA 1
ATOM 3016 C C . SER B 1 116 ? 7.234 20.969 2.012 1 95.06 116 SER B C 1
ATOM 3018 O O . SER B 1 116 ? 8.383 20.797 2.42 1 95.06 116 SER B O 1
ATOM 3020 N N . ILE B 1 117 ? 6.293 20.062 1.922 1 97.62 117 ILE B N 1
ATOM 3021 C CA . ILE B 1 117 ? 6.645 18.672 2.172 1 97.62 117 ILE B CA 1
ATOM 3022 C C . ILE B 1 117 ? 6.418 17.844 0.906 1 97.62 117 ILE B C 1
ATOM 3024 O O . ILE B 1 117 ? 5.375 17.969 0.258 1 97.62 117 ILE B O 1
ATOM 3028 N N . TYR B 1 118 ? 7.438 17.031 0.564 1 98 118 TYR B N 1
ATOM 3029 C CA . TYR B 1 118 ? 7.391 16.172 -0.607 1 98 118 TYR B CA 1
ATOM 3030 C C . TYR B 1 118 ? 7.664 14.719 -0.223 1 98 118 TYR B C 1
ATOM 3032 O O . TYR B 1 118 ? 8.32 14.453 0.788 1 98 118 TYR B O 1
ATOM 3040 N N . VAL B 1 119 ? 7.125 13.812 -1.063 1 98.5 119 VAL B N 1
ATOM 3041 C CA . VAL B 1 119 ? 7.43 12.406 -0.833 1 98.5 119 VAL B CA 1
ATOM 3042 C C . VAL B 1 119 ? 7.59 11.68 -2.17 1 98.5 119 VAL B C 1
ATOM 3044 O O . VAL B 1 119 ? 6.859 11.961 -3.123 1 98.5 119 VAL B O 1
ATOM 3047 N N . TYR B 1 120 ? 8.594 10.781 -2.213 1 98.19 120 TYR B N 1
ATOM 3048 C CA . TYR B 1 120 ? 8.875 9.984 -3.398 1 98.19 120 TYR B CA 1
ATOM 3049 C C . TYR B 1 120 ? 9.289 8.562 -3.014 1 98.19 120 TYR B C 1
ATOM 3051 O O . TYR B 1 120 ? 10.031 8.367 -2.053 1 98.19 120 TYR B O 1
ATOM 3059 N N . GLY B 1 121 ? 8.766 7.57 -3.736 1 97.81 121 GLY B N 1
ATOM 3060 C CA . GLY B 1 121 ? 9.141 6.176 -3.588 1 97.81 121 GLY B CA 1
ATOM 3061 C C . GLY B 1 121 ? 9.797 5.598 -4.828 1 97.81 121 GLY B C 1
ATOM 3062 O O . GLY B 1 121 ? 9.398 5.91 -5.949 1 97.81 121 GLY B O 1
ATOM 3063 N N . THR B 1 122 ? 10.789 4.699 -4.664 1 95.38 122 THR B N 1
ATOM 3064 C CA . THR B 1 122 ? 11.641 4.258 -5.766 1 95.38 122 THR B CA 1
ATOM 3065 C C . THR B 1 122 ? 11 3.078 -6.496 1 95.38 122 THR B C 1
ATOM 3067 O O . THR B 1 122 ? 11.383 2.764 -7.625 1 95.38 122 THR B O 1
ATOM 3070 N N . GLY B 1 123 ? 10.156 2.334 -5.805 1 92.81 123 GLY B N 1
ATOM 3071 C CA . GLY B 1 123 ? 9.539 1.143 -6.367 1 92.81 123 GLY B CA 1
ATOM 3072 C C . GLY B 1 123 ? 8.039 1.087 -6.148 1 92.81 123 GLY B C 1
ATOM 3073 O O . GLY B 1 123 ? 7.453 2.014 -5.586 1 92.81 123 GLY B O 1
ATOM 3074 N N . ALA B 1 124 ? 7.422 0.042 -6.621 1 89.19 124 ALA B N 1
ATOM 3075 C CA . ALA B 1 124 ? 5.969 -0.09 -6.57 1 89.19 124 ALA B CA 1
ATOM 3076 C C . ALA B 1 124 ? 5.457 -0.001 -5.137 1 89.19 124 ALA B C 1
ATOM 3078 O O . ALA B 1 124 ? 4.547 0.779 -4.844 1 89.19 124 ALA B O 1
ATOM 3079 N N . VAL B 1 125 ? 6.059 -0.786 -4.281 1 94.44 125 VAL B N 1
ATOM 3080 C CA . VAL B 1 125 ? 5.617 -0.787 -2.889 1 94.44 125 VAL B CA 1
ATOM 3081 C C . VAL B 1 125 ? 5.945 0.556 -2.24 1 94.44 125 VAL B C 1
ATOM 3083 O O . VAL B 1 125 ? 5.133 1.107 -1.495 1 94.44 125 VAL B O 1
ATOM 3086 N N . GLN B 1 126 ? 7.109 1.085 -2.566 1 97.25 126 GLN B N 1
ATOM 3087 C CA . GLN B 1 126 ? 7.535 2.365 -2.014 1 97.25 126 GLN B CA 1
ATOM 3088 C C . GLN B 1 126 ? 6.609 3.492 -2.457 1 97.25 126 GLN B C 1
ATOM 3090 O O . GLN B 1 126 ? 6.281 4.383 -1.669 1 97.25 126 GLN B O 1
ATOM 3095 N N . LYS B 1 127 ? 6.199 3.422 -3.662 1 96.31 127 LYS B N 1
ATOM 3096 C CA . LYS B 1 127 ? 5.266 4.426 -4.168 1 96.31 127 LYS B CA 1
ATOM 3097 C C . LYS B 1 127 ? 3.924 4.344 -3.445 1 96.31 127 LYS B C 1
ATOM 3099 O O . LYS B 1 127 ? 3.326 5.371 -3.117 1 96.31 127 LYS B O 1
ATOM 3104 N N . ASN B 1 128 ? 3.475 3.178 -3.215 1 95.88 128 ASN B N 1
ATOM 3105 C CA . ASN B 1 128 ? 2.244 3.008 -2.451 1 95.88 128 ASN B CA 1
ATOM 3106 C C . ASN B 1 128 ? 2.395 3.525 -1.022 1 95.88 128 ASN B C 1
ATOM 3108 O O . ASN B 1 128 ? 1.471 4.133 -0.478 1 95.88 128 ASN B O 1
ATOM 3112 N N . ALA B 1 129 ? 3.516 3.248 -0.44 1 97.88 129 ALA B N 1
ATOM 3113 C CA . ALA B 1 129 ? 3.791 3.754 0.903 1 97.88 129 ALA B CA 1
ATOM 3114 C C . ALA B 1 129 ? 3.828 5.277 0.917 1 97.88 129 ALA B C 1
ATOM 3116 O O . ALA B 1 129 ? 3.354 5.91 1.866 1 97.88 129 ALA B O 1
ATOM 3117 N N . ALA B 1 130 ? 4.379 5.844 -0.119 1 97.69 130 ALA B N 1
ATOM 3118 C CA . ALA B 1 130 ? 4.414 7.301 -0.241 1 97.69 130 ALA B CA 1
ATOM 3119 C C . ALA B 1 130 ? 3.006 7.883 -0.281 1 97.69 130 ALA B C 1
ATOM 3121 O O . ALA B 1 130 ? 2.725 8.891 0.375 1 97.69 130 ALA B O 1
ATOM 3122 N N . ARG B 1 131 ? 2.174 7.266 -1.002 1 94.69 131 ARG B N 1
ATOM 3123 C CA . ARG B 1 131 ? 0.783 7.703 -1.065 1 94.69 131 ARG B CA 1
ATOM 3124 C C . ARG B 1 131 ? 0.124 7.633 0.308 1 94.69 131 ARG B C 1
ATOM 3126 O O . ARG B 1 131 ? -0.622 8.539 0.692 1 94.69 131 ARG B O 1
ATOM 3133 N N . GLU B 1 132 ? 0.373 6.59 0.972 1 95.75 132 GLU B N 1
ATOM 3134 C CA . GLU B 1 132 ? -0.209 6.434 2.301 1 95.75 132 GLU B CA 1
ATOM 3135 C C . GLU B 1 132 ? 0.328 7.488 3.268 1 95.75 132 GLU B C 1
ATOM 3137 O O . GLU B 1 132 ? -0.411 7.996 4.113 1 95.75 132 GLU B O 1
ATOM 3142 N N . LEU B 1 133 ? 1.578 7.758 3.139 1 97.69 133 LEU B N 1
ATOM 3143 C CA . LEU B 1 133 ? 2.15 8.789 4 1 97.69 133 LEU B CA 1
ATOM 3144 C C . LEU B 1 133 ? 1.459 10.125 3.781 1 97.69 133 LEU B C 1
ATOM 3146 O O . LEU B 1 133 ? 1.169 10.844 4.738 1 97.69 133 LEU B O 1
ATOM 3150 N N . LYS B 1 134 ? 1.304 10.445 2.51 1 95.06 134 LYS B N 1
ATOM 3151 C CA . LYS B 1 134 ? 0.601 11.68 2.191 1 95.06 134 LYS B CA 1
ATOM 3152 C C . LYS B 1 134 ? -0.745 11.75 2.906 1 95.06 134 LYS B C 1
ATOM 3154 O O . LYS B 1 134 ? -1.079 12.773 3.514 1 95.06 134 LYS B O 1
ATOM 3159 N N . LYS B 1 135 ? -1.454 10.719 2.885 1 90.69 135 LYS B N 1
ATOM 3160 C CA . LYS B 1 135 ? -2.746 10.664 3.561 1 90.69 135 LYS B CA 1
ATOM 3161 C C . LYS B 1 135 ? -2.584 10.82 5.07 1 90.69 135 LYS B C 1
ATOM 3163 O O . LYS B 1 135 ? -3.316 11.578 5.703 1 90.69 135 LYS B O 1
ATOM 3168 N N . ASN B 1 136 ? -1.646 10.086 5.633 1 93.56 136 ASN B N 1
ATOM 3169 C CA . ASN B 1 136 ? -1.413 10.133 7.074 1 93.56 136 ASN B CA 1
ATOM 3170 C C . ASN B 1 136 ? -1.051 11.539 7.543 1 93.56 136 ASN B C 1
ATOM 3172 O O . ASN B 1 136 ? -1.478 11.969 8.617 1 93.56 136 ASN B O 1
ATOM 3176 N N . LEU B 1 137 ? -0.314 12.227 6.742 1 93.62 137 LEU B N 1
ATOM 3177 C CA . LEU B 1 137 ? 0.142 13.562 7.125 1 93.62 137 LEU B CA 1
ATOM 3178 C C . LEU B 1 137 ? -1.025 14.539 7.184 1 93.62 137 LEU B C 1
ATOM 3180 O O . LEU B 1 137 ? -0.973 15.531 7.914 1 93.62 137 LEU B O 1
ATOM 3184 N N . LEU B 1 138 ? -2.078 14.25 6.453 1 87.75 138 LEU B N 1
ATOM 3185 C CA . LEU B 1 138 ? -3.275 15.078 6.523 1 87.75 138 LEU B CA 1
ATOM 3186 C C . LEU B 1 138 ? -3.879 15.047 7.926 1 87.75 138 LEU B C 1
ATOM 3188 O O . LEU B 1 138 ? -4.395 16.062 8.406 1 87.75 138 LEU B O 1
ATOM 3192 N N . PHE B 1 139 ? -3.762 13.898 8.531 1 86 139 PHE B N 1
ATOM 3193 C CA . PHE B 1 139 ? -4.289 13.75 9.883 1 86 139 PHE B CA 1
ATOM 3194 C C . PHE B 1 139 ? -3.439 14.523 10.883 1 86 139 PHE B C 1
ATOM 3196 O O . PHE B 1 139 ? -3.855 14.742 12.023 1 86 139 PHE B O 1
ATOM 3203 N N . LEU B 1 140 ? -2.312 14.914 10.469 1 87.44 140 LEU B N 1
ATOM 3204 C CA . LEU B 1 140 ? -1.435 15.734 11.297 1 87.44 140 LEU B CA 1
ATOM 3205 C C . LEU B 1 140 ? -1.457 17.188 10.852 1 87.44 140 LEU B C 1
ATOM 3207 O O . LEU B 1 140 ? -0.627 17.984 11.281 1 87.44 140 LEU B O 1
ATOM 3211 N N . ASP B 1 141 ? -2.322 17.469 9.867 1 83.5 141 ASP B N 1
ATOM 3212 C CA . ASP B 1 141 ? -2.564 18.828 9.375 1 83.5 141 ASP B CA 1
ATOM 3213 C C . ASP B 1 141 ? -1.429 19.281 8.461 1 83.5 141 ASP B C 1
ATOM 3215 O O . ASP B 1 141 ? -1.071 20.469 8.453 1 83.5 141 ASP B O 1
ATOM 3219 N N . TYR B 1 142 ? -0.802 18.328 7.793 1 90.62 142 TYR B N 1
ATOM 3220 C CA . TYR B 1 142 ? 0.229 18.656 6.816 1 90.62 142 TYR B CA 1
ATOM 3221 C C . TYR B 1 142 ? -0.213 18.281 5.406 1 90.62 142 TYR B C 1
ATOM 3223 O O . TYR B 1 142 ? -0.812 17.234 5.195 1 90.62 142 TYR B O 1
ATOM 3231 N N . LEU B 1 143 ? 0.062 19.219 4.527 1 90.38 143 LEU B N 1
ATOM 3232 C CA . LEU B 1 143 ? -0.049 18.875 3.111 1 90.38 143 LEU B CA 1
ATOM 3233 C C . LEU B 1 143 ? 1.265 18.312 2.582 1 90.38 143 LEU B C 1
ATOM 3235 O O . LEU B 1 143 ? 2.344 18.75 2.982 1 90.38 143 LEU B O 1
ATOM 3239 N N . CYS B 1 144 ? 1.134 17.328 1.812 1 94.69 144 CYS B N 1
ATOM 3240 C CA . CYS B 1 144 ? 2.309 16.672 1.259 1 94.69 144 CYS B CA 1
ATOM 3241 C C . CYS B 1 144 ? 2.172 16.484 -0.248 1 94.69 144 CYS B C 1
ATOM 3243 O O . CYS B 1 144 ? 1.114 16.078 -0.736 1 94.69 144 CYS B O 1
ATOM 3245 N N . ASN B 1 145 ? 3.213 16.891 -0.967 1 94.5 145 ASN B N 1
ATOM 3246 C CA . ASN B 1 145 ? 3.242 16.703 -2.414 1 94.5 145 ASN B CA 1
ATOM 3247 C C . ASN B 1 145 ? 3.816 15.352 -2.797 1 94.5 145 ASN B C 1
ATOM 3249 O O . ASN B 1 145 ? 4.988 15.07 -2.545 1 94.5 145 ASN B O 1
ATOM 3253 N N . LEU B 1 146 ? 2.941 14.562 -3.453 1 95.81 146 LEU B N 1
ATOM 3254 C CA . LEU B 1 146 ? 3.383 13.258 -3.932 1 95.81 146 LEU B CA 1
ATOM 3255 C C . LEU B 1 146 ? 4.055 13.375 -5.293 1 95.81 146 LEU B C 1
ATOM 3257 O O . LEU B 1 146 ? 3.467 13.914 -6.238 1 95.81 146 LEU B O 1
ATOM 3261 N N . ILE B 1 147 ? 5.27 12.859 -5.379 1 95.88 147 ILE B N 1
ATOM 3262 C CA . ILE B 1 147 ? 5.977 12.82 -6.656 1 95.88 147 ILE B CA 1
ATOM 3263 C C . ILE B 1 147 ? 5.828 11.445 -7.289 1 95.88 147 ILE B C 1
ATOM 3265 O O . ILE B 1 147 ? 6.312 10.445 -6.746 1 95.88 147 ILE B O 1
ATOM 3269 N N . GLU B 1 148 ? 5.234 11.328 -8.406 1 90.44 148 GLU B N 1
ATOM 3270 C CA . GLU B 1 148 ? 4.84 10.039 -8.977 1 90.44 148 GLU B CA 1
ATOM 3271 C C . GLU B 1 148 ? 5.91 9.508 -9.922 1 90.44 148 GLU B C 1
ATOM 3273 O O . GLU B 1 148 ? 6.027 8.297 -10.117 1 90.44 148 GLU B O 1
ATOM 3278 N N . GLY B 1 149 ? 6.66 10.453 -10.539 1 89.62 149 GLY B N 1
ATOM 3279 C CA . GLY B 1 149 ? 7.605 9.961 -11.523 1 89.62 149 GLY B CA 1
ATOM 3280 C C . GLY B 1 149 ? 8.875 10.797 -11.602 1 89.62 149 GLY B C 1
ATOM 3281 O O . GLY B 1 149 ? 8.945 11.875 -11.016 1 89.62 149 GLY B O 1
ATOM 3282 N N . ARG B 1 150 ? 9.805 10.242 -12.336 1 88 150 ARG B N 1
ATOM 3283 C CA . ARG B 1 150 ? 11.117 10.867 -12.453 1 88 150 ARG B CA 1
ATOM 3284 C C . ARG B 1 150 ? 11.023 12.203 -13.18 1 88 150 ARG B C 1
ATOM 3286 O O . ARG B 1 150 ? 11.758 13.141 -12.859 1 88 150 ARG B O 1
ATOM 3293 N N . GLU B 1 151 ? 10.078 12.266 -14.055 1 90 151 GLU B N 1
ATOM 3294 C CA . GLU B 1 151 ? 9.922 13.5 -14.805 1 90 151 GLU B CA 1
ATOM 3295 C C . GLU B 1 151 ? 9.516 14.656 -13.898 1 90 151 GLU B C 1
ATOM 3297 O O . GLU B 1 151 ? 9.938 15.797 -14.109 1 90 151 GLU B O 1
ATOM 3302 N N . GLU B 1 152 ? 8.789 14.383 -12.969 1 92.69 152 GLU B N 1
ATOM 3303 C CA . GLU B 1 152 ? 8.336 15.398 -12.031 1 92.69 152 GLU B CA 1
ATOM 3304 C C . GLU B 1 152 ? 9.461 15.859 -11.117 1 92.69 152 GLU B C 1
ATOM 3306 O O . GLU B 1 152 ? 9.445 16.984 -10.617 1 92.69 152 GLU B O 1
ATOM 3311 N N . ILE B 1 153 ? 10.383 15.008 -10.914 1 93.12 153 ILE B N 1
ATOM 3312 C CA . ILE B 1 153 ? 11.492 15.305 -10.008 1 93.12 153 ILE B CA 1
ATOM 3313 C C . ILE B 1 153 ? 12.289 16.484 -10.547 1 93.12 153 ILE B C 1
ATOM 3315 O O . ILE B 1 153 ? 12.695 17.375 -9.789 1 93.12 153 ILE B O 1
ATOM 3319 N N . LYS B 1 154 ? 12.477 16.484 -11.828 1 90.5 154 LYS B N 1
ATOM 3320 C CA . LYS B 1 154 ? 13.195 17.594 -12.438 1 90.5 154 LYS B CA 1
ATOM 3321 C C . LYS B 1 154 ? 12.492 18.922 -12.156 1 90.5 154 LYS B C 1
ATOM 3323 O O . LYS B 1 154 ? 13.148 19.922 -11.828 1 90.5 154 LYS B O 1
ATOM 3328 N N . MET B 1 155 ? 11.25 18.906 -12.281 1 92.75 155 MET B N 1
ATOM 3329 C CA . MET B 1 155 ? 10.469 20.109 -12.031 1 92.75 155 MET B CA 1
ATOM 3330 C C . MET B 1 155 ? 10.539 20.516 -10.562 1 92.75 155 MET B C 1
ATOM 3332 O O . MET B 1 155 ? 10.703 21.688 -10.242 1 92.75 155 MET B O 1
ATOM 3336 N N . VAL B 1 156 ? 10.453 19.578 -9.711 1 94.44 156 VAL B N 1
ATOM 3337 C CA . VAL B 1 156 ? 10.445 19.828 -8.281 1 94.44 156 VAL B CA 1
ATOM 3338 C C . VAL B 1 156 ? 11.797 20.406 -7.844 1 94.44 156 VAL B C 1
ATOM 3340 O O . VAL B 1 156 ? 11.852 21.297 -7.004 1 94.44 156 VAL B O 1
ATOM 3343 N N . LEU B 1 157 ? 12.844 19.922 -8.422 1 95.69 157 LEU B N 1
ATOM 3344 C CA . LEU B 1 157 ? 14.188 20.375 -8.078 1 95.69 157 LEU B CA 1
ATOM 3345 C C . LEU B 1 157 ? 14.359 21.859 -8.383 1 95.69 157 LEU B C 1
ATOM 3347 O O . LEU B 1 157 ? 15.172 22.547 -7.754 1 95.69 157 LEU B O 1
ATOM 3351 N N . GLU B 1 158 ? 13.539 22.328 -9.258 1 94.81 158 GLU B N 1
ATOM 3352 C CA . GLU B 1 158 ? 13.625 23.734 -9.641 1 94.81 158 GLU B CA 1
ATOM 3353 C C . GLU B 1 158 ? 12.875 24.625 -8.648 1 94.81 158 GLU B C 1
ATOM 3355 O O . GLU B 1 158 ? 13.172 25.812 -8.531 1 94.81 158 GLU B O 1
ATOM 3360 N N . ILE B 1 159 ? 12.07 24.047 -7.906 1 95.25 159 ILE B N 1
ATOM 3361 C CA . ILE B 1 159 ? 11.195 24.922 -7.145 1 95.25 159 ILE B CA 1
ATOM 3362 C C . ILE B 1 159 ? 11.422 24.719 -5.648 1 95.25 159 ILE B C 1
ATOM 3364 O O . ILE B 1 159 ? 11 25.531 -4.832 1 95.25 159 ILE B O 1
ATOM 3368 N N . VAL B 1 160 ? 11.969 23.641 -5.25 1 96.88 160 VAL B N 1
ATOM 3369 C CA . VAL B 1 160 ? 12.203 23.375 -3.832 1 96.88 160 VAL B CA 1
ATOM 3370 C C . VAL B 1 160 ? 13.078 24.484 -3.236 1 96.88 160 VAL B C 1
ATOM 3372 O O . VAL B 1 160 ? 13.891 25.094 -3.941 1 96.88 160 VAL B O 1
ATOM 3375 N N . LYS B 1 161 ? 12.875 24.75 -1.931 1 96.38 161 LYS B N 1
ATOM 3376 C CA . LYS B 1 161 ? 13.586 25.812 -1.211 1 96.38 161 LYS B CA 1
ATOM 3377 C C . LYS B 1 161 ? 14.172 25.281 0.098 1 96.38 161 LYS B C 1
ATOM 3379 O O . LYS B 1 161 ? 13.789 24.203 0.562 1 96.38 161 LYS B O 1
ATOM 3384 N N . GLU B 1 162 ? 15 26.125 0.605 1 97.62 162 GLU B N 1
ATOM 3385 C CA . GLU B 1 162 ? 15.562 25.828 1.918 1 97.62 162 GLU B CA 1
ATOM 3386 C C . GLU B 1 162 ? 14.461 25.656 2.963 1 97.62 162 GLU B C 1
ATOM 3388 O O . GLU B 1 162 ? 13.516 26.453 3.014 1 97.62 162 GLU B O 1
ATOM 3393 N N . GLY B 1 163 ? 14.547 24.578 3.654 1 97.12 163 GLY B N 1
ATOM 3394 C CA . GLY B 1 163 ? 13.578 24.344 4.715 1 97.12 163 GLY B CA 1
ATOM 3395 C C . GLY B 1 163 ? 12.477 23.391 4.309 1 97.12 163 GLY B C 1
ATOM 3396 O O . GLY B 1 163 ? 11.742 22.875 5.164 1 97.12 163 GLY B O 1
ATOM 3397 N N . ASP B 1 164 ? 12.352 23.156 2.992 1 98.25 164 ASP B N 1
ATOM 3398 C CA . ASP B 1 164 ? 11.43 22.109 2.566 1 98.25 164 ASP B CA 1
ATOM 3399 C C . ASP B 1 164 ? 11.875 20.734 3.082 1 98.25 164 ASP B C 1
ATOM 3401 O O . ASP B 1 164 ? 13.039 20.562 3.457 1 98.25 164 ASP B O 1
ATOM 3405 N N . VAL B 1 165 ? 10.938 19.859 3.227 1 98.75 165 VAL B N 1
ATOM 3406 C CA . VAL B 1 165 ? 11.234 18.5 3.693 1 98.75 165 VAL B CA 1
ATOM 3407 C C . VAL B 1 165 ? 10.875 17.5 2.605 1 98.75 165 VAL B C 1
ATOM 3409 O O . VAL B 1 165 ? 9.828 17.609 1.96 1 98.75 165 VAL B O 1
ATOM 3412 N N . PHE B 1 166 ? 11.734 16.562 2.371 1 98.81 166 PHE B N 1
ATOM 3413 C CA . PHE B 1 166 ? 11.547 15.539 1.348 1 98.81 166 PHE B CA 1
ATOM 3414 C C . PHE B 1 166 ? 11.664 14.148 1.948 1 98.81 166 PHE B C 1
ATOM 3416 O O . PHE B 1 166 ? 12.719 13.773 2.463 1 98.81 166 PHE B O 1
ATOM 3423 N N . PHE B 1 167 ? 10.531 13.359 1.886 1 98.88 167 PHE B N 1
ATOM 3424 C CA . PHE B 1 167 ? 10.562 11.953 2.256 1 98.88 167 PHE B CA 1
ATOM 3425 C C . PHE B 1 167 ? 10.992 11.086 1.074 1 98.88 167 PHE B C 1
ATOM 3427 O O . PHE B 1 167 ? 10.477 11.25 -0.036 1 98.88 167 PHE B O 1
ATOM 3434 N N . LEU B 1 168 ? 11.93 10.195 1.293 1 98.81 168 LEU B N 1
ATOM 3435 C CA . LEU B 1 168 ? 12.383 9.258 0.271 1 98.81 168 LEU B CA 1
ATOM 3436 C C . LEU B 1 168 ? 12.266 7.824 0.762 1 98.81 168 LEU B C 1
ATOM 3438 O O . LEU B 1 168 ? 12.867 7.457 1.777 1 98.81 168 LEU B O 1
ATOM 3442 N N . PHE B 1 169 ? 11.492 7 0.079 1 98.75 169 PHE B N 1
ATOM 3443 C CA . PHE B 1 169 ? 11.297 5.586 0.389 1 98.75 169 PHE B CA 1
ATOM 3444 C C . PHE B 1 169 ? 12.102 4.707 -0.562 1 98.75 169 PHE B C 1
ATOM 3446 O O . PHE B 1 169 ? 11.883 4.738 -1.775 1 98.75 169 PHE B O 1
ATOM 3453 N N . SER B 1 170 ? 13.039 3.965 -0.041 1 98.38 170 SER B N 1
ATOM 3454 C CA . SER B 1 170 ? 13.906 3.086 -0.816 1 98.38 170 SER B CA 1
ATOM 3455 C C . SER B 1 170 ? 14.289 1.844 -0.019 1 98.38 170 SER B C 1
ATOM 3457 O O . SER B 1 170 ? 14.695 1.944 1.141 1 98.38 170 SER B O 1
ATOM 3459 N N . LEU B 1 171 ? 14.141 0.703 -0.631 1 97.06 171 LEU B N 1
ATOM 3460 C CA . LEU B 1 171 ? 14.438 -0.522 0.103 1 97.06 171 LEU B CA 1
ATOM 3461 C C . LEU B 1 171 ? 15.914 -0.587 0.475 1 97.06 171 LEU B C 1
ATOM 3463 O O . LEU B 1 171 ? 16.266 -0.508 1.654 1 97.06 171 LEU B O 1
ATOM 3467 N N . SER B 1 172 ? 16.812 -0.559 -0.448 1 95.88 172 SER B N 1
ATOM 3468 C CA . SER B 1 172 ? 18.234 -0.767 -0.204 1 95.88 172 SER B CA 1
ATOM 3469 C C . SER B 1 172 ? 18.922 0.537 0.182 1 95.88 172 SER B C 1
ATOM 3471 O O . SER B 1 172 ? 20.016 0.521 0.77 1 95.88 172 SER B O 1
ATOM 3473 N N . GLY B 1 173 ? 18.375 1.646 -0.251 1 97.69 173 GLY B N 1
ATOM 3474 C CA . GLY B 1 173 ? 19.016 2.936 -0.059 1 97.69 173 GLY B CA 1
ATOM 3475 C C . GLY B 1 173 ? 20.219 3.145 -0.969 1 97.69 173 GLY B C 1
ATOM 3476 O O . GLY B 1 173 ? 21.031 4.043 -0.738 1 97.69 173 GLY B O 1
ATOM 3477 N N . GLU B 1 174 ? 20.266 2.299 -2.033 1 96.88 174 GLU B N 1
ATOM 3478 C CA . GLU B 1 174 ? 21.453 2.355 -2.891 1 96.88 174 GLU B CA 1
ATOM 3479 C C . GLU B 1 174 ? 21.078 2.701 -4.328 1 96.88 174 GLU B C 1
ATOM 3481 O O . GLU B 1 174 ? 21.875 2.494 -5.25 1 96.88 174 GLU B O 1
ATOM 3486 N N . ASN B 1 175 ? 19.844 3.133 -4.559 1 95.56 175 ASN B N 1
ATOM 3487 C CA . ASN B 1 175 ? 19.422 3.543 -5.891 1 95.56 175 ASN B CA 1
ATOM 3488 C C . ASN B 1 175 ? 20.141 4.805 -6.348 1 95.56 175 ASN B C 1
ATOM 3490 O O . ASN B 1 175 ? 20.016 5.863 -5.727 1 95.56 175 ASN B O 1
ATOM 3494 N N . ALA B 1 176 ? 20.844 4.73 -7.445 1 96.06 176 ALA B N 1
ATOM 3495 C CA . ALA B 1 176 ? 21.703 5.816 -7.906 1 96.06 176 ALA B CA 1
ATOM 3496 C C . ALA B 1 176 ? 20.891 7.082 -8.18 1 96.06 176 ALA B C 1
ATOM 3498 O O . ALA B 1 176 ? 21.312 8.18 -7.824 1 96.06 176 ALA B O 1
ATOM 3499 N N . PHE B 1 177 ? 19.812 6.941 -8.719 1 95.31 177 PHE B N 1
ATOM 3500 C CA . PHE B 1 177 ? 18.984 8.086 -9.078 1 95.31 177 PHE B CA 1
ATOM 3501 C C . PHE B 1 177 ? 18.531 8.836 -7.824 1 95.31 177 PHE B C 1
ATOM 3503 O O . PHE B 1 177 ? 18.656 10.055 -7.746 1 95.31 177 PHE B O 1
ATOM 3510 N N . VAL B 1 178 ? 18.062 8.102 -6.883 1 97.25 178 VAL B N 1
ATOM 3511 C CA . VAL B 1 178 ? 17.516 8.703 -5.668 1 97.25 178 VAL B CA 1
ATOM 3512 C C . VAL B 1 178 ? 18.656 9.297 -4.84 1 97.25 178 VAL B C 1
ATOM 3514 O O . VAL B 1 178 ? 18.5 10.336 -4.207 1 97.25 178 VAL B O 1
ATOM 3517 N N . ASN B 1 179 ? 19.766 8.633 -4.859 1 98.25 179 ASN B N 1
ATOM 3518 C CA . ASN B 1 179 ? 20.906 9.156 -4.117 1 98.25 179 ASN B CA 1
ATOM 3519 C C . ASN B 1 179 ? 21.438 10.453 -4.734 1 98.25 179 ASN B C 1
ATOM 3521 O O . ASN B 1 179 ? 21.812 11.375 -4.016 1 98.25 179 ASN B O 1
ATOM 3525 N N . GLU B 1 180 ? 21.422 10.477 -6.016 1 97.88 180 GLU B N 1
ATOM 3526 C CA . GLU B 1 180 ? 21.766 11.734 -6.676 1 97.88 180 GLU B CA 1
ATOM 3527 C C . GLU B 1 180 ? 20.75 12.828 -6.336 1 97.88 180 GLU B C 1
ATOM 3529 O O . GLU B 1 180 ? 21.125 13.961 -6.051 1 97.88 180 GLU B O 1
ATOM 3534 N N . LEU B 1 181 ? 19.5 12.477 -6.398 1 97.94 181 LEU B N 1
ATOM 3535 C CA . LEU B 1 181 ? 18.438 13.398 -6.016 1 97.94 181 LEU B CA 1
ATOM 3536 C C . LEU B 1 181 ? 18.656 13.914 -4.598 1 97.94 181 LEU B C 1
ATOM 3538 O O . LEU B 1 181 ? 18.578 15.125 -4.355 1 97.94 181 LEU B O 1
ATOM 3542 N N . ALA B 1 182 ? 18.938 13.031 -3.707 1 98.5 182 ALA B N 1
ATOM 3543 C CA . ALA B 1 182 ? 19.172 13.398 -2.311 1 98.5 182 ALA B CA 1
ATOM 3544 C C . ALA B 1 182 ? 20.328 14.383 -2.176 1 98.5 182 ALA B C 1
ATOM 3546 O O . ALA B 1 182 ? 20.234 15.352 -1.422 1 98.5 182 ALA B O 1
ATOM 3547 N N . GLY B 1 183 ? 21.359 14.094 -2.902 1 98.38 183 GLY B N 1
ATOM 3548 C CA . GLY B 1 183 ? 22.484 15.008 -2.896 1 98.38 183 GLY B CA 1
ATOM 3549 C C . GLY B 1 183 ? 22.125 16.406 -3.373 1 98.38 183 GLY B C 1
ATOM 3550 O O . GLY B 1 183 ? 22.516 17.406 -2.754 1 98.38 183 GLY B O 1
ATOM 3551 N N . ARG B 1 184 ? 21.422 16.469 -4.398 1 98.06 184 ARG B N 1
ATOM 3552 C CA . ARG B 1 184 ? 21.016 17.75 -4.957 1 98.06 184 ARG B CA 1
ATOM 3553 C C . ARG B 1 184 ? 20.078 18.484 -4.004 1 98.06 184 ARG B C 1
ATOM 3555 O O . ARG B 1 184 ? 20.156 19.703 -3.857 1 98.06 184 ARG B O 1
ATOM 3562 N N . LEU B 1 185 ? 19.172 17.781 -3.391 1 98.56 185 LEU B N 1
ATOM 3563 C CA . LEU B 1 185 ? 18.25 18.375 -2.422 1 98.56 185 LEU B CA 1
ATOM 3564 C C . LEU B 1 185 ? 19.016 18.938 -1.229 1 98.56 185 LEU B C 1
ATOM 3566 O O . LEU B 1 185 ? 18.734 20.062 -0.789 1 98.56 185 LEU B O 1
ATOM 3570 N N . LYS B 1 186 ? 19.938 18.219 -0.781 1 98 186 LYS B N 1
ATOM 3571 C CA . LYS B 1 186 ? 20.75 18.656 0.35 1 98 186 LYS B CA 1
ATOM 3572 C C . LYS B 1 186 ? 21.516 19.938 0.02 1 98 186 LYS B C 1
ATOM 3574 O O . LYS B 1 186 ? 21.625 20.828 0.855 1 98 186 LYS B O 1
ATOM 3579 N N . ALA B 1 187 ? 22 19.969 -1.172 1 97.44 187 ALA B N 1
ATOM 3580 C CA . ALA B 1 187 ? 22.75 21.141 -1.618 1 97.44 187 ALA B CA 1
ATOM 3581 C C . ALA B 1 187 ? 21.875 22.391 -1.622 1 97.44 187 ALA B C 1
ATOM 3583 O O . ALA B 1 187 ? 22.375 23.5 -1.471 1 97.44 187 ALA B O 1
ATOM 3584 N N . LYS B 1 188 ? 20.625 22.219 -1.677 1 97.69 188 LYS B N 1
ATOM 3585 C CA . LYS B 1 188 ? 19.688 23.328 -1.72 1 97.69 188 LYS B CA 1
ATOM 3586 C C . LYS B 1 188 ? 19.125 23.641 -0.333 1 97.69 188 LYS B C 1
ATOM 3588 O O . LYS B 1 188 ? 18.25 24.5 -0.183 1 97.69 188 LYS B O 1
ATOM 3593 N N . GLY B 1 189 ? 19.531 22.875 0.631 1 98.12 189 GLY B N 1
ATOM 3594 C CA . GLY B 1 189 ? 19.094 23.109 2 1 98.12 189 GLY B CA 1
ATOM 3595 C C . GLY B 1 189 ? 17.812 22.391 2.357 1 98.12 189 GLY B C 1
ATOM 3596 O O . GLY B 1 189 ? 17.219 22.672 3.4 1 98.12 189 GLY B O 1
ATOM 3597 N N . VAL B 1 190 ? 17.344 21.5 1.501 1 98.56 190 VAL B N 1
ATOM 3598 C CA . VAL B 1 190 ? 16.156 20.688 1.766 1 98.56 190 VAL B CA 1
ATOM 3599 C C . VAL B 1 190 ? 16.5 19.594 2.779 1 98.56 190 VAL B C 1
ATOM 3601 O O . VAL B 1 190 ? 17.562 18.984 2.711 1 98.56 190 VAL B O 1
ATOM 3604 N N . LYS B 1 191 ? 15.602 19.406 3.768 1 98.81 191 LYS B N 1
ATOM 3605 C CA . LYS B 1 191 ? 15.773 18.328 4.742 1 98.81 191 LYS B CA 1
ATOM 3606 C C . LYS B 1 191 ? 15.234 17.016 4.203 1 98.81 191 LYS B C 1
ATOM 3608 O O . LYS B 1 191 ? 14.188 16.984 3.559 1 98.81 191 LYS B O 1
ATOM 3613 N N . ILE B 1 192 ? 15.984 15.992 4.48 1 98.88 192 ILE B N 1
ATOM 3614 C CA . ILE B 1 192 ? 15.625 14.688 3.928 1 98.88 192 ILE B CA 1
ATOM 3615 C C . ILE B 1 192 ? 15.305 13.719 5.062 1 98.88 192 ILE B C 1
ATOM 3617 O O . ILE B 1 192 ? 16.094 13.578 6.004 1 98.88 192 ILE B O 1
ATOM 3621 N N . ILE B 1 193 ? 14.156 13.07 5.016 1 98.94 193 ILE B N 1
ATOM 3622 C CA . ILE B 1 193 ? 13.797 11.922 5.836 1 98.94 193 ILE B CA 1
ATOM 3623 C C . ILE B 1 193 ? 13.711 10.672 4.961 1 98.94 193 ILE B C 1
ATOM 3625 O O . ILE B 1 193 ? 12.93 10.625 4.004 1 98.94 193 ILE B O 1
ATOM 3629 N N . SER B 1 194 ? 14.516 9.68 5.227 1 98.88 194 SER B N 1
ATOM 3630 C CA . SER B 1 194 ? 14.5 8.461 4.422 1 98.88 194 SER B CA 1
ATOM 3631 C C . SER B 1 194 ? 13.922 7.285 5.199 1 98.88 194 SER B C 1
ATOM 3633 O O . SER B 1 194 ? 13.977 7.262 6.434 1 98.88 194 SER B O 1
ATOM 3635 N N . VAL B 1 195 ? 13.273 6.367 4.531 1 98.81 195 VAL B N 1
ATOM 3636 C CA . VAL B 1 195 ? 12.844 5.074 5.047 1 98.81 195 VAL B CA 1
ATOM 3637 C C . VAL B 1 195 ? 13.469 3.953 4.223 1 98.81 195 VAL B C 1
ATOM 3639 O O . VAL B 1 195 ? 13.211 3.832 3.025 1 98.81 195 VAL B O 1
ATOM 3642 N N . THR B 1 196 ? 14.391 3.18 4.852 1 98.62 196 THR B N 1
ATOM 3643 C CA . THR B 1 196 ? 15.109 2.096 4.191 1 98.62 196 THR B CA 1
ATOM 3644 C C . THR B 1 196 ? 15.18 0.865 5.094 1 98.62 196 THR B C 1
ATOM 3646 O O . THR B 1 196 ? 14.812 0.928 6.27 1 98.62 196 THR B O 1
ATOM 3649 N N . LYS B 1 197 ? 15.539 -0.276 4.461 1 97.44 197 LYS B N 1
ATOM 3650 C CA . LYS B 1 197 ? 15.867 -1.402 5.328 1 97.44 197 LYS B CA 1
ATOM 3651 C C . LYS B 1 197 ? 17.125 -1.12 6.145 1 97.44 197 LYS B C 1
ATOM 3653 O O . LYS B 1 197 ? 17.969 -0.311 5.742 1 97.44 197 LYS B O 1
ATOM 3658 N N . VAL B 1 198 ? 17.234 -1.749 7.277 1 96.81 198 VAL B N 1
ATOM 3659 C CA . VAL B 1 198 ? 18.344 -1.54 8.195 1 96.81 198 VAL B CA 1
ATOM 3660 C C . VAL B 1 198 ? 19.672 -1.836 7.488 1 96.81 198 VAL B C 1
ATOM 3662 O O . VAL B 1 198 ? 19.766 -2.816 6.746 1 96.81 198 VAL B O 1
ATOM 3665 N N . GLY B 1 199 ? 20.609 -0.978 7.699 1 94.19 199 GLY B N 1
ATOM 3666 C CA . GLY B 1 199 ? 21.953 -1.111 7.137 1 94.19 199 GLY B CA 1
ATOM 3667 C C . GLY B 1 199 ? 22.641 0.221 6.926 1 94.19 199 GLY B C 1
ATOM 3668 O O . GLY B 1 199 ? 22.047 1.278 7.113 1 94.19 199 GLY B O 1
ATOM 3669 N N . ASN B 1 200 ? 23.906 0.108 6.691 1 94.44 200 ASN B N 1
ATOM 3670 C CA . ASN B 1 200 ? 24.656 1.279 6.258 1 94.44 200 ASN B CA 1
ATOM 3671 C C . ASN B 1 200 ? 24.547 1.493 4.754 1 94.44 200 ASN B C 1
ATOM 3673 O O . ASN B 1 200 ? 25.219 0.808 3.975 1 94.44 200 ASN B O 1
ATOM 3677 N N . ASN B 1 201 ? 23.703 2.418 4.336 1 97.06 201 ASN B N 1
ATOM 3678 C CA . ASN B 1 201 ? 23.484 2.678 2.916 1 97.06 201 ASN B CA 1
ATOM 3679 C C . ASN B 1 201 ? 23.641 4.16 2.588 1 97.06 201 ASN B C 1
ATOM 3681 O O . ASN B 1 201 ? 23.656 5 3.488 1 97.06 201 ASN B O 1
ATOM 3685 N N . GLU B 1 202 ? 23.781 4.43 1.415 1 98.44 202 GLU B N 1
ATOM 3686 C CA . GLU B 1 202 ? 24.094 5.785 0.979 1 98.44 202 GLU B CA 1
ATOM 3687 C C . GLU B 1 202 ? 22.938 6.742 1.285 1 98.44 202 GLU B C 1
ATOM 3689 O O . GLU B 1 202 ? 23.172 7.863 1.746 1 98.44 202 GLU B O 1
ATOM 3694 N N . LEU B 1 203 ? 21.719 6.344 1.075 1 98.62 203 LEU B N 1
ATOM 3695 C CA . LEU B 1 203 ? 20.578 7.219 1.3 1 98.62 203 LEU B CA 1
ATOM 3696 C C . LEU B 1 203 ? 20.453 7.594 2.773 1 98.62 203 LEU B C 1
ATOM 3698 O O . LEU B 1 203 ? 20.203 8.75 3.105 1 98.62 203 LEU B O 1
ATOM 3702 N N . SER B 1 204 ? 20.641 6.59 3.623 1 98.12 204 SER B N 1
ATOM 3703 C CA . SER B 1 204 ? 20.578 6.875 5.051 1 98.12 204 SER B CA 1
ATOM 3704 C C . SER B 1 204 ? 21.656 7.863 5.465 1 98.12 204 SER B C 1
ATOM 3706 O O . SER B 1 204 ? 21.438 8.727 6.32 1 98.12 204 SER B O 1
ATOM 3708 N N . ARG B 1 205 ? 22.797 7.801 4.836 1 98.19 205 ARG B N 1
ATOM 3709 C CA . ARG B 1 205 ? 23.906 8.695 5.148 1 98.19 205 ARG B CA 1
ATOM 3710 C C . ARG B 1 205 ? 23.625 10.109 4.656 1 98.19 205 ARG B C 1
ATOM 3712 O O . 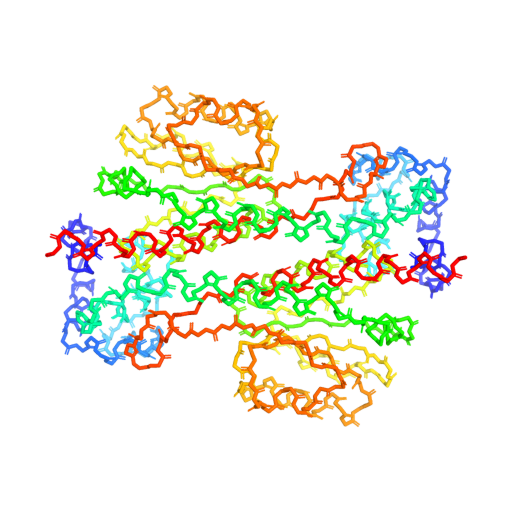ARG B 1 205 ? 24.047 11.094 5.277 1 98.19 205 ARG B O 1
ATOM 3719 N N . LEU B 1 206 ? 22.906 10.234 3.641 1 98.44 206 LEU B N 1
ATOM 3720 C CA . LEU B 1 206 ? 22.609 11.531 3.047 1 98.44 206 LEU B CA 1
ATOM 3721 C C . LEU B 1 206 ? 21.406 12.18 3.748 1 98.44 206 LEU B C 1
ATOM 3723 O O . LEU B 1 206 ? 21.156 13.375 3.564 1 98.44 206 LEU B O 1
ATOM 3727 N N . SER B 1 207 ? 20.703 11.453 4.57 1 98.69 207 SER B N 1
ATOM 3728 C CA . SER B 1 207 ? 19.438 11.922 5.141 1 98.69 207 SER B CA 1
ATOM 3729 C C . SER B 1 207 ? 19.672 12.641 6.465 1 98.69 207 SER B C 1
ATOM 3731 O O . SER B 1 207 ? 20.609 12.32 7.199 1 98.69 207 SER B O 1
ATOM 3733 N N . ASP B 1 208 ? 18.859 13.609 6.766 1 98.75 208 ASP B N 1
ATOM 3734 C CA . ASP B 1 208 ? 18.875 14.25 8.078 1 98.75 208 ASP B CA 1
ATOM 3735 C C . ASP B 1 208 ? 18.281 13.328 9.141 1 98.75 208 ASP B C 1
ATOM 3737 O O . ASP B 1 208 ? 18.75 13.312 10.281 1 98.75 208 ASP B O 1
ATOM 3741 N N . ILE B 1 209 ? 17.25 12.633 8.836 1 98.69 209 ILE B N 1
ATOM 3742 C CA . ILE B 1 209 ? 16.641 11.602 9.664 1 98.69 209 ILE B CA 1
ATOM 3743 C C . ILE B 1 209 ? 16.5 10.312 8.852 1 98.69 209 ILE B C 1
ATOM 3745 O O . ILE B 1 209 ? 16 10.336 7.723 1 98.69 209 ILE B O 1
ATOM 3749 N N . SER B 1 210 ? 17.031 9.25 9.367 1 98.44 210 SER B N 1
ATOM 3750 C CA . SER B 1 210 ? 16.922 7.945 8.734 1 98.44 210 SER B CA 1
ATOM 3751 C C . SER B 1 210 ? 16.031 7.008 9.555 1 98.44 210 SER B C 1
ATOM 3753 O O . SER B 1 210 ? 16.375 6.656 10.688 1 98.44 210 SER B O 1
ATOM 3755 N N . LEU B 1 211 ? 14.883 6.688 9.023 1 98.62 211 LEU B N 1
ATOM 3756 C CA . LEU B 1 211 ? 14.031 5.645 9.578 1 98.62 211 LEU B CA 1
ATOM 3757 C C . LEU B 1 211 ? 14.266 4.312 8.867 1 98.62 211 LEU B C 1
ATOM 3759 O O . LEU B 1 211 ? 14.328 4.262 7.641 1 98.62 211 LEU B O 1
ATOM 3763 N N . GLN B 1 212 ? 14.492 3.314 9.688 1 98.19 212 GLN B N 1
ATOM 3764 C CA . GLN B 1 212 ? 14.844 2.035 9.078 1 98.19 212 GLN B CA 1
ATOM 3765 C C . GLN B 1 212 ? 13.961 0.911 9.617 1 98.19 212 GLN B C 1
ATOM 3767 O O . GLN B 1 212 ? 13.32 1.063 10.664 1 98.19 212 GLN B O 1
ATOM 3772 N N . PHE B 1 213 ? 13.836 -0.161 8.859 1 98.56 213 PHE B N 1
ATOM 3773 C CA . PHE B 1 213 ? 13.109 -1.355 9.281 1 98.56 213 PHE B CA 1
ATOM 3774 C C . PHE B 1 213 ? 13.906 -2.613 8.961 1 98.56 213 PHE B C 1
ATOM 3776 O O . PHE B 1 213 ? 14.789 -2.592 8.102 1 98.56 213 PHE B O 1
ATOM 3783 N N . TYR B 1 214 ? 13.602 -3.666 9.688 1 98.25 214 TYR B N 1
ATOM 3784 C CA . TYR B 1 214 ? 14.312 -4.926 9.5 1 98.25 214 TYR B CA 1
ATOM 3785 C C . TYR B 1 214 ? 13.695 -5.746 8.375 1 98.25 214 TYR B C 1
ATOM 3787 O O . TYR B 1 214 ? 12.484 -5.949 8.344 1 98.25 214 TYR B O 1
ATOM 3795 N N . ALA B 1 215 ? 14.492 -6.133 7.418 1 97.38 215 ALA B N 1
ATOM 3796 C CA . ALA B 1 215 ? 14.086 -7.008 6.316 1 97.38 215 ALA B CA 1
ATOM 3797 C C . ALA B 1 215 ? 15.281 -7.785 5.773 1 97.38 215 ALA B C 1
ATOM 3799 O O . ALA B 1 215 ? 16.422 -7.336 5.879 1 97.38 215 ALA B O 1
ATOM 3800 N N . HIS B 1 216 ? 15.07 -8.969 5.258 1 94.75 216 HIS B N 1
ATOM 3801 C CA . HIS B 1 216 ? 16.062 -9.82 4.598 1 94.75 216 HIS B CA 1
ATOM 3802 C C . HIS B 1 216 ? 15.445 -10.547 3.4 1 94.75 216 HIS B C 1
ATOM 3804 O O . HIS B 1 216 ? 14.227 -10.625 3.277 1 94.75 216 HIS B O 1
ATOM 3810 N N . PRO B 1 217 ? 16.344 -10.93 2.482 1 91.69 217 PRO B N 1
ATOM 3811 C CA . PRO B 1 217 ? 15.789 -11.688 1.352 1 91.69 217 PRO B CA 1
ATOM 3812 C C . PRO B 1 217 ? 15.234 -13.047 1.767 1 91.69 217 PRO B C 1
ATOM 3814 O O . PRO B 1 217 ? 15.922 -13.828 2.428 1 91.69 217 PRO B O 1
ATOM 3817 N N . VAL B 1 218 ? 13.977 -13.305 1.396 1 90.75 218 VAL B N 1
ATOM 3818 C CA . VAL B 1 218 ? 13.352 -14.57 1.774 1 90.75 218 VAL B CA 1
ATOM 3819 C C . VAL B 1 218 ? 13.547 -15.602 0.665 1 90.75 218 VAL B C 1
ATOM 3821 O O . VAL B 1 218 ? 13.484 -16.812 0.911 1 90.75 218 VAL B O 1
ATOM 3824 N N . LEU B 1 219 ? 13.555 -15.133 -0.485 1 81.06 219 LEU B N 1
ATOM 3825 C CA . LEU B 1 219 ? 13.883 -15.938 -1.658 1 81.06 219 LEU B CA 1
ATOM 3826 C C . LEU B 1 219 ? 15.031 -15.312 -2.441 1 81.06 219 LEU B C 1
ATOM 3828 O O . LEU B 1 219 ? 15.062 -14.094 -2.637 1 81.06 219 LEU B O 1
ATOM 3832 N N . LYS B 1 220 ? 15.969 -16.125 -2.619 1 73 220 LYS B N 1
ATOM 3833 C CA . LYS B 1 220 ? 17.078 -15.648 -3.432 1 73 220 LYS B CA 1
ATOM 3834 C C . LYS B 1 220 ? 16.812 -15.859 -4.918 1 73 220 LYS B C 1
ATOM 3836 O O . LYS B 1 220 ? 16.453 -16.953 -5.336 1 73 220 LYS B O 1
ATOM 3841 N N . GLY B 1 221 ? 16.438 -14.734 -5.551 1 62.81 221 GLY B N 1
ATOM 3842 C CA . GLY B 1 221 ? 16.266 -14.867 -6.992 1 62.81 221 GLY B CA 1
ATOM 3843 C C . GLY B 1 221 ? 17.578 -14.836 -7.746 1 62.81 221 GLY B C 1
ATOM 3844 O O . GLY B 1 221 ? 18.625 -14.492 -7.18 1 62.81 221 GLY B O 1
ATOM 3845 N N . ARG B 1 222 ? 17.469 -15.422 -8.852 1 56.69 222 ARG B N 1
ATOM 3846 C CA . ARG B 1 222 ? 18.609 -15.242 -9.742 1 56.69 222 ARG B CA 1
ATOM 3847 C C . ARG B 1 222 ? 18.688 -13.805 -10.242 1 56.69 222 ARG B C 1
ATOM 3849 O O . ARG B 1 222 ? 17.672 -13.117 -10.352 1 56.69 222 ARG B O 1
ATOM 3856 N N . PHE B 1 223 ? 19.859 -13.305 -10.352 1 51.59 223 PHE B N 1
ATOM 3857 C CA . PHE B 1 223 ? 20.203 -12.008 -10.93 1 51.59 223 PHE B CA 1
ATOM 3858 C C . PHE B 1 223 ? 19.766 -10.875 -10.008 1 51.59 223 PHE B C 1
ATOM 3860 O O . PHE B 1 223 ? 19.141 -9.906 -10.445 1 51.59 223 PHE B O 1
ATOM 3867 N N . ASN B 1 224 ? 19.812 -11.141 -8.812 1 54.59 224 ASN B N 1
ATOM 3868 C CA . ASN B 1 224 ? 19.609 -10.102 -7.805 1 54.59 224 ASN B CA 1
ATOM 3869 C C . ASN B 1 224 ? 18.141 -9.742 -7.648 1 54.59 224 ASN B C 1
ATOM 3871 O O . ASN B 1 224 ? 17.781 -8.57 -7.512 1 54.59 224 ASN B O 1
ATOM 3875 N N . SER B 1 225 ? 17.328 -10.695 -7.969 1 67.25 225 SER B N 1
ATOM 3876 C CA . SER B 1 225 ? 15.891 -10.469 -7.844 1 67.25 225 SER B CA 1
ATOM 3877 C C . SER B 1 225 ? 15.352 -11.062 -6.543 1 67.25 225 SER B C 1
ATOM 3879 O O . SER B 1 225 ? 14.297 -11.703 -6.535 1 67.25 225 SER B O 1
ATOM 3881 N N . ASP B 1 226 ? 16.062 -10.617 -5.5 1 82.62 226 ASP B N 1
ATOM 3882 C CA . ASP B 1 226 ? 15.672 -11.109 -4.18 1 82.62 226 ASP B CA 1
ATOM 3883 C C . ASP B 1 226 ? 14.273 -10.609 -3.801 1 82.62 226 ASP B C 1
ATOM 3885 O O . ASP B 1 226 ? 13.891 -9.492 -4.156 1 82.62 226 ASP B O 1
ATOM 3889 N N . VAL B 1 227 ? 13.578 -11.516 -3.229 1 88.31 227 VAL B N 1
ATOM 3890 C CA . VAL B 1 227 ? 12.25 -11.156 -2.746 1 88.31 227 VAL B CA 1
ATOM 3891 C C . VAL B 1 227 ? 12.328 -10.75 -1.278 1 88.31 227 VAL B C 1
ATOM 3893 O O . VAL B 1 227 ? 12.883 -11.477 -0.451 1 88.31 227 VAL B O 1
ATOM 3896 N N . TYR B 1 228 ? 11.82 -9.547 -1.004 1 92.88 228 TYR B N 1
ATOM 3897 C CA . TYR B 1 228 ? 11.789 -9.008 0.35 1 92.88 228 TYR B CA 1
ATOM 3898 C C . TYR B 1 228 ? 10.359 -8.789 0.819 1 92.88 228 TYR B C 1
ATOM 3900 O O . TYR B 1 228 ? 9.484 -8.461 0.018 1 92.88 228 TYR B O 1
ATOM 3908 N N . MET B 1 229 ? 10.148 -9.078 2.113 1 95.5 229 MET B N 1
ATOM 3909 C CA . MET B 1 229 ? 8.938 -8.562 2.742 1 95.5 229 MET B CA 1
ATOM 3910 C C . MET B 1 229 ? 9.109 -7.094 3.129 1 95.5 229 MET B C 1
ATOM 3912 O O . MET B 1 229 ? 10.062 -6.742 3.83 1 95.5 229 MET B O 1
ATOM 3916 N N . THR B 1 230 ? 8.172 -6.273 2.598 1 96.69 230 THR B N 1
ATOM 3917 C CA . THR B 1 230 ? 8.453 -4.848 2.738 1 96.69 230 THR B CA 1
ATOM 3918 C C . THR B 1 230 ? 7.227 -4.109 3.271 1 96.69 230 THR B C 1
ATOM 3920 O O . THR B 1 230 ? 7.16 -2.879 3.205 1 96.69 230 THR B O 1
ATOM 3923 N N . ALA B 1 231 ? 6.215 -4.793 3.824 1 97.94 231 ALA B N 1
ATOM 3924 C CA . ALA B 1 231 ? 5.035 -4.129 4.371 1 97.94 231 ALA B CA 1
ATOM 3925 C C . ALA B 1 231 ? 5.41 -3.205 5.527 1 97.94 231 ALA B C 1
ATOM 3927 O O . ALA B 1 231 ? 4.605 -2.367 5.945 1 97.94 231 ALA B O 1
ATOM 3928 N N . GLN B 1 232 ? 6.605 -3.309 6 1 98.38 232 GLN B N 1
ATOM 3929 C CA . GLN B 1 232 ? 7.094 -2.49 7.102 1 98.38 232 GLN B CA 1
ATOM 3930 C C . GLN B 1 232 ? 7.16 -1.018 6.707 1 98.38 232 GLN B C 1
ATOM 3932 O O . GLN B 1 232 ? 7.129 -0.136 7.57 1 98.38 232 GLN B O 1
ATOM 3937 N N . PHE B 1 233 ? 7.266 -0.703 5.395 1 98.62 233 PHE B N 1
ATOM 3938 C CA . PHE B 1 233 ? 7.121 0.682 4.961 1 98.62 233 PHE B CA 1
ATOM 3939 C C . PHE B 1 233 ? 5.836 1.289 5.512 1 98.62 233 PHE B C 1
ATOM 3941 O O . PHE B 1 233 ? 5.836 2.428 5.98 1 98.62 233 PHE B O 1
ATOM 3948 N N . PHE B 1 234 ? 4.809 0.556 5.445 1 98.44 234 PHE B N 1
ATOM 3949 C CA . PHE B 1 234 ? 3.498 1.032 5.875 1 98.44 234 PHE B CA 1
ATOM 3950 C C . PHE B 1 234 ? 3.408 1.076 7.395 1 98.44 234 PHE B C 1
ATOM 3952 O O . PHE B 1 234 ? 2.762 1.962 7.957 1 98.44 234 PHE B O 1
ATOM 3959 N N . VAL B 1 235 ? 4.051 0.145 8.055 1 98.44 235 VAL B N 1
ATOM 3960 C CA . VAL B 1 235 ? 4.102 0.132 9.516 1 98.44 235 VAL B CA 1
ATOM 3961 C C . VAL B 1 235 ? 4.793 1.396 10.016 1 98.44 235 VAL B C 1
ATOM 3963 O O . VAL B 1 235 ? 4.301 2.059 10.93 1 98.44 235 VAL B O 1
ATOM 3966 N N . ILE B 1 236 ? 5.887 1.744 9.414 1 98.69 236 ILE B N 1
ATOM 3967 C CA . ILE B 1 236 ? 6.625 2.949 9.781 1 98.69 236 ILE B CA 1
ATOM 3968 C C . ILE B 1 236 ? 5.723 4.172 9.625 1 98.69 236 ILE B C 1
ATOM 3970 O O . ILE B 1 236 ? 5.664 5.023 10.516 1 98.69 236 ILE B O 1
ATOM 3974 N N . ASN B 1 237 ? 5.027 4.23 8.5 1 98.56 237 ASN B N 1
ATOM 3975 C CA . ASN B 1 237 ? 4.117 5.344 8.25 1 98.56 237 ASN B CA 1
ATOM 3976 C C . ASN B 1 237 ? 3.07 5.473 9.352 1 98.56 237 ASN B C 1
ATOM 3978 O O . ASN B 1 237 ? 2.77 6.578 9.805 1 98.56 237 ASN B O 1
ATOM 3982 N N . GLU B 1 238 ? 2.5 4.363 9.734 1 98.31 238 GLU B N 1
ATOM 3983 C CA . GLU B 1 238 ? 1.432 4.398 10.734 1 98.31 238 GLU B CA 1
ATOM 3984 C C . GLU B 1 238 ? 1.962 4.824 12.102 1 98.31 238 GLU B C 1
ATOM 3986 O O . GLU B 1 238 ? 1.314 5.598 12.805 1 98.31 238 GLU B O 1
ATOM 3991 N N . PHE B 1 239 ? 3.107 4.375 12.438 1 98.44 239 PHE B N 1
ATOM 3992 C CA . PHE B 1 239 ? 3.66 4.77 13.727 1 98.44 239 PHE B CA 1
ATOM 3993 C C . PHE B 1 239 ? 4.113 6.227 13.703 1 98.44 239 PHE B C 1
ATOM 3995 O O . PHE B 1 239 ? 4.055 6.918 14.719 1 98.44 239 PHE B O 1
ATOM 4002 N N . LEU B 1 240 ? 4.598 6.727 12.539 1 98.31 240 LEU B N 1
ATOM 4003 C CA . LEU B 1 240 ? 4.871 8.156 12.414 1 98.31 240 LEU B CA 1
ATOM 4004 C C . LEU B 1 240 ? 3.619 8.977 12.688 1 98.31 240 LEU B C 1
ATOM 4006 O O . LEU B 1 240 ? 3.686 10.023 13.336 1 98.31 240 LEU B O 1
ATOM 4010 N N . LEU B 1 241 ? 2.518 8.508 12.164 1 96.44 241 LEU B N 1
ATOM 4011 C CA . LEU B 1 241 ? 1.256 9.195 12.43 1 96.44 241 LEU B CA 1
ATOM 4012 C C . LEU B 1 241 ? 0.944 9.195 13.922 1 96.44 241 LEU B C 1
ATOM 4014 O O . LEU B 1 241 ? 0.639 10.242 14.5 1 96.44 241 LEU B O 1
ATOM 4018 N N . LEU B 1 242 ? 1.052 8.039 14.586 1 96.88 242 LEU B N 1
ATOM 4019 C CA . LEU B 1 242 ? 0.748 7.922 16.016 1 96.88 242 LEU B CA 1
ATOM 4020 C C . LEU B 1 242 ? 1.662 8.82 16.844 1 96.88 242 LEU B C 1
ATOM 4022 O O . LEU B 1 242 ? 1.199 9.516 17.734 1 96.88 242 LEU B O 1
ATOM 4026 N N . LYS B 1 243 ? 2.93 8.766 16.469 1 97.25 243 LYS B N 1
ATOM 4027 C CA . LYS B 1 243 ? 3.904 9.57 17.188 1 97.25 243 LYS B CA 1
ATOM 4028 C C . LYS B 1 243 ? 3.672 11.062 16.953 1 97.25 243 LYS B C 1
ATOM 4030 O O . LYS B 1 243 ? 3.9 11.883 17.828 1 97.25 243 LYS B O 1
ATOM 4035 N N . GLY B 1 244 ? 3.291 11.383 15.719 1 95.25 244 GLY B N 1
ATOM 4036 C CA . GLY B 1 244 ? 2.916 12.758 15.438 1 95.25 244 GLY B CA 1
ATOM 4037 C C . GLY B 1 244 ? 1.729 13.234 16.25 1 95.25 244 GLY B C 1
ATOM 4038 O O . GLY B 1 244 ? 1.712 14.367 16.734 1 95.25 244 GLY B O 1
ATOM 4039 N N . LEU B 1 245 ? 0.747 12.367 16.406 1 91.38 245 LEU B N 1
ATOM 4040 C CA . LEU B 1 245 ? -0.416 12.688 17.219 1 91.38 245 LEU B CA 1
ATOM 4041 C C . LEU B 1 245 ? -0.019 12.867 18.688 1 91.38 245 LEU B C 1
ATOM 4043 O O . LEU B 1 245 ? -0.504 13.773 19.359 1 91.38 245 LEU B O 1
ATOM 4047 N N . GLU B 1 246 ? 0.847 12.031 19.141 1 92.31 246 GLU B N 1
ATOM 4048 C CA . GLU B 1 246 ? 1.368 12.141 20.5 1 92.31 246 GLU B CA 1
ATOM 4049 C C . GLU B 1 246 ? 2.07 13.477 20.703 1 92.31 246 GLU B C 1
ATOM 4051 O O . GLU B 1 246 ? 1.858 14.141 21.734 1 92.31 246 GLU B O 1
ATOM 4056 N N . TYR B 1 247 ? 2.857 13.828 19.75 1 91.31 247 TYR B N 1
ATOM 4057 C CA . TYR B 1 247 ? 3.605 15.078 19.828 1 91.31 247 TYR B CA 1
ATOM 4058 C C . TYR B 1 247 ? 2.664 16.281 19.891 1 91.31 247 TYR B C 1
ATOM 4060 O O . TYR B 1 247 ? 2.914 17.234 20.625 1 91.31 247 TYR B O 1
ATOM 4068 N N . GLY B 1 248 ? 1.64 16.25 19.141 1 84.44 248 GLY B N 1
ATOM 4069 C CA . GLY B 1 248 ? 0.679 17.328 19.109 1 84.44 248 GLY B CA 1
ATOM 4070 C C . GLY B 1 248 ? -0.052 17.531 20.422 1 84.44 248 GLY B C 1
ATOM 4071 O O . GLY B 1 248 ? -0.43 18.641 20.781 1 84.44 248 GLY B O 1
ATOM 4072 N N . THR B 1 249 ? -0.28 16.484 21.188 1 76.88 249 THR B N 1
ATOM 4073 C CA . THR B 1 249 ? -0.963 16.547 22.469 1 76.88 249 THR B CA 1
ATOM 4074 C C . THR B 1 249 ? -0.042 17.125 23.547 1 76.88 249 THR B C 1
ATOM 4076 O O . THR B 1 249 ? -0.504 17.781 24.484 1 76.88 249 THR B O 1
ATOM 4079 N N . SER B 1 250 ? 1.198 16.938 23.344 1 71.69 250 SER B N 1
ATOM 4080 C CA . SER B 1 250 ? 2.156 17.422 24.344 1 71.69 250 SER B CA 1
ATOM 4081 C C . SER B 1 250 ? 2.375 18.922 24.203 1 71.69 250 SER B C 1
ATOM 4083 O O . SER B 1 250 ? 2.764 19.578 25.172 1 71.69 250 SER B O 1
ATOM 4085 N N . GLU B 1 251 ? 2.152 19.484 23.078 1 66.06 251 GLU B N 1
ATOM 4086 C CA . GLU B 1 251 ? 2.344 20.906 22.828 1 66.06 251 GLU B CA 1
ATOM 4087 C C . GLU B 1 251 ? 1.109 21.703 23.25 1 66.06 251 GLU B C 1
ATOM 4089 O O . GLU B 1 251 ? 1.19 22.922 23.453 1 66.06 251 GLU B O 1
ATOM 4094 N N . GLU B 1 252 ? -0.077 21.047 23.438 1 53.72 252 GLU B N 1
ATOM 4095 C CA . GLU B 1 252 ? -1.258 21.734 23.953 1 53.72 252 GLU B CA 1
ATOM 4096 C C . GLU B 1 252 ? -1.238 21.766 25.484 1 53.72 252 GLU B C 1
ATOM 4098 O O . GLU B 1 252 ? -0.75 20.844 26.125 1 53.72 252 GLU B O 1
#